Protein AF-0000000084650303 (afdb_homodimer)

Secondary structure (DSSP, 8-state):
---------------------------S----GGGTSEEETTEEE--SEEEE-S--SS-EEEE-TTS-EEEE-TTSSEEEEEEEEEEETTEEEEHHHHHHHHHHHHHHHTS-GGGSEEE---SS--EEEEEEE-TT-HHHHHHHTTHHHHHHTTEEEEEEE--TT-TTSHHHHHHHHHHHSS-HHHHHHHHHTT----PPPPHHHHHHHHHHHHHHHHHT--SSSEEE-TTS-EEES---HHHHHHHHHHHH-/---------------------------S-PPPGGGTSEEETTEEE--SEEEE-S--SS-EEEE-TTS-EEEE-TTSSEEEEEEEEEEETTEEEEHHHHHHHHHHHHHHHTS-GGGSEEE---SS--EEEEEEE-TT-HHHHHHHTTHHHHHHTTEEEEEEE--TT-TTSHHHHHHHHHHHSS-HHHHHHHHHTT----PPPPHHHHHHHHHHHHHHHHHT--SSSEEE-TTS-EEES---HHHHHHHHHHHH-

Sequence (506 aa):
MKRQLNGLIPTAAAMVMMASTMSLAASGDDVPEALDDFTINGQAITPESVHRVDLEGPIYEVRLRNGDTFYSDAQGRHMVVGYLYDNAPEGLINVTEQRNRQERLDQLQDVSEESLVTYPAQGDDLGEIAVFTDTTCPYCQMLHQQIDQLTAAGITVHYVPFPRAGSQSPAARQLAQVICSESPENAMTSAFKGQSLSVSPSQSCQDVVEGGFQLGQRFGVTGTPTIVLPNGEMGEGFVPAEQIVQAIKGAGSMKRQLNGLIPTAAAMVMMASTMSLAASGDDVPEALDDFTINGQAITPESVHRVDLEGPIYEVRLRNGDTFYSDAQGRHMVVGYLYDNAPEGLINVTEQRNRQERLDQLQDVSEESLVTYPAQGDDLGEIAVFTDTTCPYCQMLHQQIDQLTAAGITVHYVPFPRAGSQSPAARQLAQVICSESPENAMTSAFKGQSLSVSPSQSCQDVVEGGFQLGQRFGVTGTPTIVLPNGEMGEGFVPAEQIVQAIKGAGS

InterPro domains:
  IPR009094 Disulphide bond isomerase DsbC/G, N-terminal domain superfamily [G3DSA:3.10.450.70] (26-94)
  IPR012336 Thioredoxin-like fold [PF13098] (115-249)
  IPR018950 Disulphide bond isomerase, DsbC/G, N-terminal [PF10411] (44-97)
  IPR033954 Disulphide bond isomerase, DsbC/G [cd03020] (45-248)
  IPR036249 Thioredoxin-like superfamily [SSF52833] (115-249)
  IPR051470 Thiol:disulfide interchange protein [PTHR35272] (1-249)

pLDDT: mean 89.22, std 18.59, range [23.0, 98.94]

Radius of gyration: 34.39 Å; Cα contacts (8 Å, |Δi|>4): 937; chains: 2; bounding box: 130×80×63 Å

Structure (mmCIF, N/CA/C/O backbone):
data_AF-0000000084650303-model_v1
#
loop_
_entity.id
_entity.type
_entity.pdbx_description
1 polymer 'Thiol:disulfide interchange protein'
#
loop_
_atom_site.group_PDB
_atom_site.id
_atom_site.type_symbol
_atom_site.label_atom_id
_atom_site.label_alt_id
_atom_site.label_comp_id
_atom_site.label_asym_id
_atom_site.label_entity_id
_atom_site.label_seq_id
_atom_site.pdbx_PDB_ins_code
_atom_site.Cartn_x
_atom_site.Cartn_y
_atom_site.Cartn_z
_atom_site.occupancy
_atom_site.B_iso_or_equiv
_atom_site.auth_seq_id
_atom_site.auth_comp_id
_atom_site.auth_asym_id
_atom_site.auth_atom_id
_atom_site.pdbx_PDB_model_num
ATOM 1 N N . MET A 1 1 ? 100.812 31.094 -7.516 1 24.27 1 MET A N 1
ATOM 2 C CA . MET A 1 1 ? 100.125 30.531 -6.375 1 24.27 1 MET A CA 1
ATOM 3 C C . MET A 1 1 ? 98.625 30.625 -6.574 1 24.27 1 MET A C 1
ATOM 5 O O . MET A 1 1 ? 98 31.594 -6.137 1 24.27 1 MET A O 1
ATOM 9 N N . LYS A 1 2 ? 98.25 30.328 -7.957 1 27.39 2 LYS A N 1
ATOM 10 C CA . LYS A 1 2 ? 96.875 30.5 -8.516 1 27.39 2 LYS A CA 1
ATOM 11 C C . LYS A 1 2 ? 95.875 29.672 -7.742 1 27.39 2 LYS A C 1
ATOM 13 O O . LYS A 1 2 ? 96 28.438 -7.688 1 27.39 2 LYS A O 1
ATOM 18 N N . ARG A 1 3 ? 95.25 30.266 -6.672 1 26.53 3 ARG A N 1
ATOM 19 C CA . ARG A 1 3 ? 94.25 29.797 -5.715 1 26.53 3 ARG A CA 1
ATOM 20 C C . ARG A 1 3 ? 92.938 29.359 -6.426 1 26.53 3 ARG A C 1
ATOM 22 O O . ARG A 1 3 ? 92.312 30.156 -7.129 1 26.53 3 ARG A O 1
ATOM 29 N N . GLN A 1 4 ? 92.938 28.156 -6.93 1 27.39 4 GLN A N 1
ATOM 30 C CA . GLN A 1 4 ? 91.812 27.484 -7.57 1 27.39 4 GLN A CA 1
ATOM 31 C C . GLN A 1 4 ? 90.625 27.375 -6.621 1 27.39 4 GLN A C 1
ATOM 33 O O . GLN A 1 4 ? 90.688 26.766 -5.551 1 27.39 4 GLN A O 1
ATOM 38 N N . LEU A 1 5 ? 89.875 28.469 -6.438 1 30.39 5 LEU A N 1
ATOM 39 C CA . LEU A 1 5 ? 88.688 28.562 -5.645 1 30.39 5 LEU A CA 1
ATOM 40 C C . LEU A 1 5 ? 87.625 27.562 -6.133 1 30.39 5 LEU A C 1
ATOM 42 O O . LEU A 1 5 ? 87.25 27.578 -7.309 1 30.39 5 LEU A O 1
ATOM 46 N N . ASN A 1 6 ? 87.625 26.312 -5.652 1 30.08 6 ASN A N 1
ATOM 47 C CA . ASN A 1 6 ? 86.688 25.234 -5.836 1 30.08 6 ASN A CA 1
ATOM 48 C C . ASN A 1 6 ? 85.25 25.672 -5.426 1 30.08 6 ASN A C 1
ATOM 50 O O . ASN A 1 6 ? 85.062 26.094 -4.285 1 30.08 6 ASN A O 1
ATOM 54 N N . GLY A 1 7 ? 84.5 26.406 -6.273 1 29.62 7 GLY A N 1
ATOM 55 C CA . GLY A 1 7 ? 83.188 26.906 -6.133 1 29.62 7 GLY A CA 1
ATOM 56 C C . GLY A 1 7 ? 82.125 25.828 -5.812 1 29.62 7 GLY A C 1
ATOM 57 O O . GLY A 1 7 ? 82 24.875 -6.578 1 29.62 7 GLY A O 1
ATOM 58 N N . LEU A 1 8 ? 82.062 25.359 -4.574 1 33.75 8 LEU A N 1
ATOM 59 C CA . LEU A 1 8 ? 81.062 24.438 -4.059 1 33.75 8 LEU A CA 1
ATOM 60 C C . LEU A 1 8 ? 79.625 24.953 -4.332 1 33.75 8 LEU A C 1
ATOM 62 O O . LEU A 1 8 ? 79.25 26.031 -3.885 1 33.75 8 LEU A O 1
ATOM 66 N N . ILE A 1 9 ? 79.125 24.766 -5.555 1 37.91 9 ILE A N 1
ATOM 67 C CA . ILE A 1 9 ? 77.75 25.125 -5.883 1 37.91 9 ILE A CA 1
ATOM 68 C C . ILE A 1 9 ? 76.812 24.328 -5.004 1 37.91 9 ILE A C 1
ATOM 70 O O . ILE A 1 9 ? 76.875 23.109 -4.934 1 37.91 9 ILE A O 1
ATOM 74 N N . PRO A 1 10 ? 76.25 24.906 -3.957 1 40.41 10 PRO A N 1
ATOM 75 C CA . PRO A 1 10 ? 75.25 24.234 -3.094 1 40.41 10 PRO A CA 1
ATOM 76 C C . PRO A 1 10 ? 74.062 23.719 -3.863 1 40.41 10 PRO A C 1
ATOM 78 O O . PRO A 1 10 ? 73.625 24.344 -4.836 1 40.41 10 PRO A O 1
ATOM 81 N N . THR A 1 11 ? 74 22.406 -4.156 1 37.84 11 THR A N 1
ATOM 82 C CA . THR A 1 11 ? 72.812 21.75 -4.73 1 37.84 11 THR A CA 1
ATOM 83 C C . THR A 1 11 ? 71.562 22.062 -3.926 1 37.84 11 THR A C 1
ATOM 85 O O . THR A 1 11 ? 71.5 21.797 -2.725 1 37.84 11 THR A O 1
ATOM 88 N N . ALA A 1 12 ? 70.812 23.141 -4.27 1 38.47 12 ALA A N 1
ATOM 89 C CA . ALA A 1 12 ? 69.5 23.484 -3.729 1 38.47 12 ALA A CA 1
ATOM 90 C C . ALA A 1 12 ? 68.562 22.297 -3.816 1 38.47 12 ALA A C 1
ATOM 92 O O . ALA A 1 12 ? 68.312 21.734 -4.895 1 38.47 12 ALA A O 1
ATOM 93 N N . ALA A 1 13 ? 68.5 21.5 -2.738 1 38.88 13 ALA A N 1
ATOM 94 C CA . ALA A 1 13 ? 67.5 20.453 -2.588 1 38.88 13 ALA A CA 1
ATOM 95 C C . ALA A 1 13 ? 66.125 21 -2.811 1 38.88 13 ALA A C 1
ATOM 97 O O . ALA A 1 13 ? 65.688 21.906 -2.104 1 38.88 13 ALA A O 1
ATOM 98 N N . ALA A 1 14 ? 65.625 21.031 -4.059 1 42.41 14 ALA A N 1
ATOM 99 C CA . ALA A 1 14 ? 64.25 21.359 -4.363 1 42.41 14 ALA A CA 1
ATOM 100 C C . ALA A 1 14 ? 63.281 20.5 -3.555 1 42.41 14 ALA A C 1
ATOM 102 O O . ALA A 1 14 ? 63.312 19.266 -3.654 1 42.41 14 ALA A O 1
ATOM 103 N N . MET A 1 15 ? 62.906 20.969 -2.354 1 42.38 15 MET A N 1
ATOM 104 C CA . MET A 1 15 ? 61.844 20.344 -1.586 1 42.38 15 MET A CA 1
ATOM 105 C C . MET A 1 15 ? 60.562 20.266 -2.41 1 42.38 15 MET A C 1
ATOM 107 O O . MET A 1 15 ? 60 21.297 -2.801 1 42.38 15 MET A O 1
ATOM 111 N N . VAL A 1 16 ? 60.375 19.188 -3.125 1 48.28 16 VAL A N 1
ATOM 112 C CA . VAL A 1 16 ? 59.094 18.891 -3.754 1 48.28 16 VAL A CA 1
ATOM 113 C C . VAL A 1 16 ? 58 18.875 -2.699 1 48.28 16 VAL A C 1
ATOM 115 O O . VAL A 1 16 ? 58 18.047 -1.787 1 48.28 16 VAL A O 1
ATOM 118 N N . MET A 1 17 ? 57.406 20.047 -2.404 1 42.75 17 MET A N 1
ATOM 119 C CA . MET A 1 17 ? 56.156 20.109 -1.626 1 42.75 17 MET A CA 1
ATOM 120 C C . MET A 1 17 ? 55.094 19.219 -2.248 1 42.75 17 MET A C 1
ATOM 122 O O . MET A 1 17 ? 54.625 19.5 -3.355 1 42.75 17 MET A O 1
ATOM 126 N N . MET A 1 18 ? 55 18 -1.802 1 49.16 18 MET A N 1
ATOM 127 C CA . MET A 1 18 ? 53.844 17.188 -2.074 1 49.16 18 MET A CA 1
ATOM 128 C C . MET A 1 18 ? 52.562 17.859 -1.548 1 49.16 18 MET A C 1
ATOM 130 O O . MET A 1 18 ? 52.375 17.984 -0.336 1 49.16 18 MET A O 1
ATOM 134 N N . ALA A 1 19 ? 51.969 18.781 -2.307 1 48.31 19 ALA A N 1
ATOM 135 C CA . ALA A 1 19 ? 50.625 19.25 -2.023 1 48.31 19 ALA A CA 1
ATOM 136 C C . ALA A 1 19 ? 49.656 18.094 -1.889 1 48.31 19 ALA A C 1
ATOM 138 O O . ALA A 1 19 ? 49.344 17.422 -2.875 1 48.31 19 ALA A O 1
ATOM 139 N N . SER A 1 20 ? 49.5 17.562 -0.679 1 49.47 20 SER A N 1
ATOM 140 C CA . SER A 1 20 ? 48.375 16.688 -0.41 1 49.47 20 SER A CA 1
ATOM 141 C C . SER A 1 20 ? 47.031 17.359 -0.766 1 49.47 20 SER A C 1
ATOM 143 O O . SER A 1 20 ? 46.656 18.344 -0.145 1 49.47 20 SER A O 1
ATOM 145 N N . THR A 1 21 ? 46.562 17.281 -1.957 1 51.59 21 THR A N 1
ATOM 146 C CA . THR A 1 21 ? 45.156 17.625 -2.252 1 51.59 21 THR A CA 1
ATOM 147 C C . THR A 1 21 ? 44.219 16.938 -1.269 1 51.59 21 THR A C 1
ATOM 149 O O . THR A 1 21 ? 44.031 15.727 -1.316 1 51.59 21 THR A O 1
ATOM 152 N N . MET A 1 22 ? 44.062 17.516 -0.108 1 44.62 22 MET A N 1
ATOM 153 C CA . MET A 1 22 ? 42.875 17.125 0.674 1 44.62 22 MET A CA 1
ATOM 154 C C . MET A 1 22 ? 41.594 17.219 -0.165 1 44.62 22 MET A C 1
ATOM 156 O O . MET A 1 22 ? 41.219 18.312 -0.587 1 44.62 22 MET A O 1
ATOM 160 N N . SER A 1 23 ? 41.219 16.156 -0.805 1 48.69 23 SER A N 1
ATOM 161 C CA . SER A 1 23 ? 39.844 16.062 -1.301 1 48.69 23 SER A CA 1
ATOM 162 C C . SER A 1 23 ? 38.844 16.562 -0.257 1 48.69 23 SER A C 1
ATOM 164 O O . SER A 1 23 ? 38.688 15.945 0.801 1 48.69 23 SER A O 1
ATOM 166 N N . LEU A 1 24 ? 38.531 17.766 -0.181 1 40.91 24 LEU A N 1
ATOM 167 C CA . LEU A 1 24 ? 37.281 18.141 0.488 1 40.91 24 LEU A CA 1
ATOM 168 C C . LEU A 1 24 ? 36.156 17.156 0.153 1 40.91 24 LEU A C 1
ATOM 170 O O . LEU A 1 24 ? 35.719 17.078 -0.997 1 40.91 24 LEU A O 1
ATOM 174 N N . ALA A 1 25 ? 36.031 16.125 0.938 1 41.31 25 ALA A N 1
ATOM 175 C CA . ALA A 1 25 ? 34.719 15.547 0.951 1 41.31 25 ALA A CA 1
ATOM 176 C C . ALA A 1 25 ? 33.625 16.625 1.039 1 41.31 25 ALA A C 1
ATOM 178 O O . ALA A 1 25 ? 33.594 17.375 2.018 1 41.31 25 ALA A O 1
ATOM 179 N N . ALA A 1 26 ? 33.188 17.141 -0.016 1 38.25 26 ALA A N 1
ATOM 180 C CA . ALA A 1 26 ? 31.906 17.875 0.038 1 38.25 26 ALA A CA 1
ATOM 181 C C . ALA A 1 26 ? 30.906 17.172 0.95 1 38.25 26 ALA A C 1
ATOM 183 O O . ALA A 1 26 ? 30.391 16.109 0.604 1 38.25 26 ALA A O 1
ATOM 184 N N . SER A 1 27 ? 31.047 17.094 2.174 1 42.97 27 SER A N 1
ATOM 185 C CA . SER A 1 27 ? 30.078 16.578 3.139 1 42.97 27 SER A CA 1
ATOM 186 C C . SER A 1 27 ? 28.656 16.984 2.762 1 42.97 27 SER A C 1
ATOM 188 O O . SER A 1 27 ? 27.734 16.859 3.57 1 42.97 27 SER A O 1
ATOM 190 N N . GLY A 1 28 ? 28.516 18.188 2.041 1 45.34 28 GLY A N 1
ATOM 191 C CA . GLY A 1 28 ? 27.219 18.859 2.023 1 45.34 28 GLY A CA 1
ATOM 192 C C . GLY A 1 28 ? 26.109 18.016 1.438 1 45.34 28 GLY A C 1
ATOM 193 O O . GLY A 1 28 ? 26.375 17.109 0.65 1 45.34 28 GLY A O 1
ATOM 194 N N . ASP A 1 29 ? 24.922 17.797 2.178 1 58.34 29 ASP A N 1
ATOM 195 C CA . ASP A 1 29 ? 23.578 17.406 1.772 1 58.34 29 ASP A CA 1
ATOM 196 C C . ASP A 1 29 ? 23.25 17.938 0.379 1 58.34 29 ASP A C 1
ATOM 198 O O . ASP A 1 29 ? 22.344 18.766 0.221 1 58.34 29 ASP A O 1
ATOM 202 N N . ASP A 1 30 ? 24.172 18.094 -0.493 1 77.5 30 ASP A N 1
ATOM 203 C CA . ASP A 1 30 ? 23.891 18.672 -1.804 1 77.5 30 ASP A CA 1
ATOM 204 C C . ASP A 1 30 ? 22.875 17.828 -2.574 1 77.5 30 ASP A C 1
ATOM 206 O O . ASP A 1 30 ? 23.078 16.625 -2.754 1 77.5 30 ASP A O 1
ATOM 210 N N . VAL A 1 31 ? 21.781 18.391 -2.824 1 85.94 31 VAL A N 1
ATOM 211 C CA . VAL A 1 31 ? 20.75 17.812 -3.682 1 85.94 31 VAL A CA 1
ATOM 212 C C . VAL A 1 31 ? 21.281 17.688 -5.109 1 85.94 31 VAL A C 1
ATOM 214 O O . VAL A 1 31 ? 21.766 18.672 -5.684 1 85.94 31 VAL A O 1
ATOM 217 N N . PRO A 1 32 ? 21.328 16.484 -5.637 1 92.5 32 PRO A N 1
ATOM 218 C CA . PRO A 1 32 ? 21.719 16.344 -7.039 1 92.5 32 PRO A CA 1
ATOM 219 C C . PRO A 1 32 ? 20.875 17.188 -7.98 1 92.5 32 PRO A C 1
ATOM 221 O O . PRO A 1 32 ? 19.656 17.281 -7.816 1 92.5 32 PRO A O 1
ATOM 224 N N . GLU A 1 33 ? 21.5 17.797 -8.961 1 90.69 33 GLU A N 1
ATOM 225 C CA . GLU A 1 33 ? 20.812 18.656 -9.922 1 90.69 33 GLU A CA 1
ATOM 226 C C . GLU A 1 33 ? 19.703 17.891 -10.648 1 90.69 33 GLU A C 1
ATOM 228 O O . GLU A 1 33 ? 18.641 18.453 -10.938 1 90.69 33 GLU A O 1
ATOM 233 N N . ALA A 1 34 ? 19.969 16.641 -10.898 1 91.56 34 ALA A N 1
ATOM 234 C CA . ALA A 1 34 ? 19.016 15.828 -11.641 1 91.56 34 ALA A CA 1
ATOM 235 C C . ALA A 1 34 ? 17.703 15.688 -10.883 1 91.56 34 ALA A C 1
ATOM 237 O O . ALA A 1 34 ? 16.672 15.383 -11.469 1 91.56 34 ALA A O 1
ATOM 238 N N . LEU A 1 35 ? 17.719 15.859 -9.586 1 93.81 35 LEU A N 1
ATOM 239 C CA . LEU A 1 35 ? 16.516 15.648 -8.773 1 93.81 35 LEU A CA 1
ATOM 240 C C . LEU A 1 35 ? 15.812 16.969 -8.484 1 93.81 35 LEU A C 1
ATOM 242 O O . LEU A 1 35 ? 14.766 17 -7.848 1 93.81 35 LEU A O 1
ATOM 246 N N . ASP A 1 36 ? 16.344 18.031 -8.906 1 89.12 36 ASP A N 1
ATOM 247 C CA . ASP A 1 36 ? 15.695 19.328 -8.719 1 89.12 36 ASP A CA 1
ATOM 248 C C . ASP A 1 36 ? 14.453 19.453 -9.594 1 89.12 36 ASP A C 1
ATOM 250 O O . ASP A 1 36 ? 13.453 20.047 -9.188 1 89.12 36 ASP A O 1
ATOM 254 N N . ASP A 1 37 ? 14.586 19.031 -10.828 1 83.44 37 ASP A N 1
ATOM 255 C CA . ASP A 1 37 ? 13.508 18.953 -11.812 1 83.44 37 ASP A CA 1
ATOM 256 C C . ASP A 1 37 ? 13.719 17.781 -12.773 1 83.44 37 ASP A C 1
ATOM 258 O O . ASP A 1 37 ? 14.773 17.672 -13.406 1 83.44 37 ASP A O 1
ATOM 262 N N . PHE A 1 38 ? 12.812 16.922 -12.547 1 87.56 38 PHE A N 1
ATOM 263 C CA . PHE A 1 38 ? 12.953 15.773 -13.445 1 87.56 38 PHE A CA 1
ATOM 264 C C . PHE A 1 38 ? 11.586 15.266 -13.883 1 87.56 38 PHE A C 1
ATOM 266 O O . PHE A 1 38 ? 10.562 15.898 -13.609 1 87.56 38 PHE A O 1
ATOM 273 N N . THR A 1 39 ? 11.672 14.352 -14.789 1 92.25 39 THR A N 1
ATOM 274 C CA . THR A 1 39 ? 10.43 13.852 -15.367 1 92.25 39 THR A CA 1
ATOM 275 C C . THR A 1 39 ? 10.203 12.391 -14.992 1 92.25 39 THR A C 1
ATOM 277 O O . THR A 1 39 ? 11.156 11.609 -14.93 1 92.25 39 THR A O 1
ATOM 280 N N . ILE A 1 40 ? 9.016 12.133 -14.664 1 90.94 40 ILE A N 1
ATOM 281 C CA . ILE A 1 40 ? 8.547 10.758 -14.531 1 90.94 40 ILE A CA 1
ATOM 282 C C . ILE A 1 40 ? 7.398 10.5 -15.5 1 90.94 40 ILE A C 1
ATOM 284 O O . ILE A 1 40 ? 6.395 11.211 -15.484 1 90.94 40 ILE A O 1
ATOM 288 N N . ASN A 1 41 ? 7.617 9.461 -16.281 1 88.12 41 ASN A N 1
ATOM 289 C CA . ASN A 1 41 ? 6.609 9.141 -17.281 1 88.12 41 ASN A CA 1
ATOM 290 C C . ASN A 1 41 ? 6.234 10.359 -18.109 1 88.12 41 ASN A C 1
ATOM 292 O O . ASN A 1 41 ? 5.055 10.609 -18.375 1 88.12 41 ASN A O 1
ATOM 296 N N . GLY A 1 42 ? 7.219 11.195 -18.438 1 86.31 42 GLY A N 1
ATOM 297 C CA . GLY A 1 42 ? 7.027 12.367 -19.281 1 86.31 42 GLY A CA 1
ATOM 298 C C . GLY A 1 42 ? 6.473 13.562 -18.516 1 86.31 42 GLY A C 1
ATOM 299 O O . GLY A 1 42 ? 6.289 14.633 -19.094 1 86.31 42 GLY A O 1
ATOM 300 N N . GLN A 1 43 ? 6.156 13.391 -17.344 1 90.19 43 GLN A N 1
ATOM 301 C CA . GLN A 1 43 ? 5.598 14.477 -16.562 1 90.19 43 GLN A CA 1
ATOM 302 C C . GLN A 1 43 ? 6.676 15.141 -15.695 1 90.19 43 GLN A C 1
ATOM 304 O O . GLN A 1 43 ? 7.445 14.453 -15.023 1 90.19 43 GLN A O 1
ATOM 309 N N . ALA A 1 44 ? 6.645 16.422 -15.766 1 91.5 44 ALA A N 1
ATOM 310 C CA . ALA A 1 44 ? 7.605 17.156 -14.961 1 91.5 44 ALA A CA 1
ATOM 311 C C . ALA A 1 44 ? 7.273 17.062 -13.477 1 91.5 44 ALA A C 1
ATOM 313 O O . ALA A 1 44 ? 6.113 17.219 -13.078 1 91.5 44 ALA A O 1
ATOM 314 N N . ILE A 1 45 ? 8.25 16.797 -12.727 1 90.44 45 ILE A N 1
ATOM 315 C CA . ILE A 1 45 ? 8.109 16.656 -11.281 1 90.44 45 ILE A CA 1
ATOM 316 C C . ILE A 1 45 ? 8.992 17.688 -10.578 1 90.44 45 ILE A C 1
ATOM 318 O O . ILE A 1 45 ? 10.172 17.828 -10.898 1 90.44 45 ILE A O 1
ATOM 322 N N . THR A 1 46 ? 8.391 18.438 -9.695 1 90.94 46 THR A N 1
ATOM 323 C CA . THR A 1 46 ? 9.133 19.328 -8.812 1 90.94 46 THR A CA 1
ATOM 324 C C . THR A 1 46 ? 9.016 18.875 -7.359 1 90.94 46 THR A C 1
ATOM 326 O O . THR A 1 46 ? 7.949 18.969 -6.754 1 90.94 46 THR A O 1
ATOM 329 N N . PRO A 1 47 ? 10.094 18.391 -6.828 1 94.12 47 PRO A N 1
ATOM 330 C CA . PRO A 1 47 ? 10.031 17.906 -5.441 1 94.12 47 PRO A CA 1
ATOM 331 C C . PRO A 1 47 ? 9.836 19.047 -4.438 1 94.12 47 PRO A C 1
ATOM 333 O O . PRO A 1 47 ? 10.258 20.172 -4.688 1 94.12 47 PRO A O 1
ATOM 336 N N . GLU A 1 48 ? 9.156 18.75 -3.379 1 91.06 48 GLU A N 1
ATOM 337 C CA . GLU A 1 48 ? 9.078 19.656 -2.238 1 91.06 48 GLU A CA 1
ATOM 338 C C . GLU A 1 48 ? 10.375 19.641 -1.433 1 91.06 48 GLU A C 1
ATOM 340 O O . GLU A 1 48 ? 10.836 20.688 -0.967 1 91.06 48 GLU A O 1
ATOM 345 N N . SER A 1 49 ? 10.961 18.484 -1.323 1 92.31 49 SER A N 1
ATOM 346 C CA . SER A 1 49 ? 12.242 18.344 -0.635 1 92.31 49 SER A CA 1
ATOM 347 C C . SER A 1 49 ? 13.016 17.125 -1.134 1 92.31 49 SER A C 1
ATOM 349 O O . SER A 1 49 ? 12.414 16.156 -1.58 1 92.31 49 SER A O 1
ATOM 351 N N . VAL A 1 50 ? 14.312 17.25 -1.165 1 95.38 50 VAL A N 1
ATOM 352 C CA . VAL A 1 50 ? 15.242 16.172 -1.484 1 95.38 50 VAL A CA 1
ATOM 353 C C . VAL A 1 50 ? 16.359 16.141 -0.45 1 95.38 50 VAL A C 1
ATOM 355 O O . VAL A 1 50 ? 17 17.156 -0.175 1 95.38 50 VAL A O 1
ATOM 358 N N . HIS A 1 51 ? 16.625 15.039 0.134 1 94.38 51 HIS A N 1
ATOM 359 C CA . HIS A 1 51 ? 17.766 14.914 1.029 1 94.38 51 HIS A CA 1
ATOM 360 C C . HIS A 1 51 ? 18.344 13.508 0.995 1 94.38 51 HIS A C 1
ATOM 362 O O . HIS A 1 51 ? 17.625 12.547 0.718 1 94.38 51 HIS A O 1
ATOM 368 N N . ARG A 1 52 ? 19.562 13.422 1.31 1 95.5 52 ARG A N 1
ATOM 369 C CA . ARG A 1 52 ? 20.25 12.133 1.358 1 95.5 52 ARG A CA 1
ATOM 370 C C . ARG A 1 52 ? 19.797 11.312 2.564 1 95.5 52 ARG A C 1
ATOM 372 O O . ARG A 1 52 ? 19.594 11.859 3.65 1 95.5 52 ARG A O 1
ATOM 379 N N . VAL A 1 53 ? 19.578 10 2.367 1 96.56 53 VAL A N 1
ATOM 380 C CA . VAL A 1 53 ? 19.141 9.148 3.473 1 96.56 53 VAL A CA 1
ATOM 381 C C . VAL A 1 53 ? 20.234 8.125 3.787 1 96.56 53 VAL A C 1
ATOM 383 O O . VAL A 1 53 ? 21.188 7.977 3.025 1 96.56 53 VAL A O 1
ATOM 386 N N . ASP A 1 54 ? 20 7.52 4.984 1 93.69 54 ASP A N 1
ATOM 387 C CA . ASP A 1 54 ? 20.938 6.48 5.406 1 93.69 54 ASP A CA 1
ATOM 388 C C . ASP A 1 54 ? 20.609 5.145 4.738 1 93.69 54 ASP A C 1
ATOM 390 O O . ASP A 1 54 ? 20.125 4.223 5.391 1 93.69 54 ASP A O 1
ATOM 394 N N . LEU A 1 55 ? 20.797 5.023 3.525 1 95.56 55 LEU A N 1
ATOM 395 C CA . LEU A 1 55 ? 20.719 3.83 2.688 1 95.56 55 LEU A CA 1
ATOM 396 C C . LEU A 1 55 ? 21.828 3.822 1.648 1 95.56 55 LEU A C 1
ATOM 398 O O . LEU A 1 55 ? 21.656 4.348 0.545 1 95.56 55 LEU A O 1
ATOM 402 N N . GLU A 1 56 ? 22.828 3.223 2.09 1 89.25 56 GLU A N 1
ATOM 403 C CA . GLU A 1 56 ? 24.016 3.289 1.255 1 89.25 56 GLU A CA 1
ATOM 404 C C . GLU A 1 56 ? 24.172 2.027 0.412 1 89.25 56 GLU A C 1
ATOM 406 O O . GLU A 1 56 ? 23.891 0.922 0.883 1 89.25 56 GLU A O 1
ATOM 411 N N . GLY A 1 57 ? 24.562 2.174 -0.787 1 84.38 57 GLY A N 1
ATOM 412 C CA . GLY A 1 57 ? 24.75 1.041 -1.681 1 84.38 57 GLY A CA 1
ATOM 413 C C . GLY A 1 57 ? 25.953 0.195 -1.331 1 84.38 57 GLY A C 1
ATOM 414 O O . GLY A 1 57 ? 26.766 0.573 -0.475 1 84.38 57 GLY A O 1
ATOM 415 N N . PRO A 1 58 ? 26.109 -0.855 -2.031 1 93.81 58 PRO A N 1
ATOM 416 C CA . PRO A 1 58 ? 25.172 -1.48 -2.967 1 93.81 58 PRO A CA 1
ATOM 417 C C . PRO A 1 58 ? 23.859 -1.882 -2.307 1 93.81 58 PRO A C 1
ATOM 419 O O . PRO A 1 58 ? 23.828 -2.186 -1.11 1 93.81 58 PRO A O 1
ATOM 422 N N . ILE A 1 59 ? 22.719 -1.819 -3.158 1 96.94 59 ILE A N 1
ATOM 423 C CA . ILE A 1 59 ? 21.406 -2.18 -2.656 1 96.94 59 ILE A CA 1
ATOM 424 C C . ILE A 1 59 ? 21.016 -3.562 -3.178 1 96.94 59 ILE A C 1
ATOM 426 O O . ILE A 1 59 ? 21.312 -3.904 -4.324 1 96.94 59 ILE A O 1
ATOM 430 N N . TYR A 1 60 ? 20.344 -4.297 -2.262 1 97.06 60 TYR A N 1
ATOM 431 C CA . TYR A 1 60 ? 19.953 -5.664 -2.574 1 97.06 60 TYR A CA 1
ATOM 432 C C . TYR A 1 60 ? 18.438 -5.832 -2.449 1 97.06 60 TYR A C 1
ATOM 434 O O . TYR A 1 60 ? 17.828 -5.305 -1.522 1 97.06 60 TYR A O 1
ATOM 442 N N . GLU A 1 61 ? 17.891 -6.48 -3.412 1 97.5 61 GLU A N 1
ATOM 443 C CA . GLU A 1 61 ? 16.516 -6.98 -3.268 1 97.5 61 GLU A CA 1
ATOM 444 C C . GLU A 1 61 ? 16.484 -8.258 -2.439 1 97.5 61 GLU A C 1
ATOM 446 O O . GLU A 1 61 ? 17.203 -9.219 -2.738 1 97.5 61 GLU A O 1
ATOM 451 N N . VAL A 1 62 ? 15.734 -8.242 -1.418 1 96.81 62 VAL A N 1
ATOM 452 C CA . VAL A 1 62 ? 15.531 -9.414 -0.569 1 96.81 62 VAL A CA 1
ATOM 453 C C . VAL A 1 62 ? 14.102 -9.922 -0.723 1 96.81 62 VAL A C 1
ATOM 455 O O . VAL A 1 62 ? 13.141 -9.203 -0.439 1 96.81 62 VAL A O 1
ATOM 458 N N . ARG A 1 63 ? 13.992 -11.062 -1.181 1 94.81 63 ARG A N 1
ATOM 459 C CA . ARG A 1 63 ? 12.68 -11.688 -1.329 1 94.81 63 ARG A CA 1
ATOM 460 C C . ARG A 1 63 ? 12.484 -12.797 -0.297 1 94.81 63 ARG A C 1
ATOM 462 O O . ARG A 1 63 ? 13.359 -13.648 -0.118 1 94.81 63 ARG A O 1
ATOM 469 N N . LEU A 1 64 ? 11.352 -12.766 0.32 1 93.31 64 LEU A N 1
ATOM 470 C CA . LEU A 1 64 ? 11.031 -13.773 1.326 1 93.31 64 LEU A CA 1
ATOM 471 C C . LEU A 1 64 ? 10.188 -14.891 0.727 1 93.31 64 LEU A C 1
ATOM 473 O O . LEU A 1 64 ? 9.719 -14.781 -0.406 1 93.31 64 LEU A O 1
ATOM 477 N N . ARG A 1 65 ? 10.023 -15.93 1.488 1 88.94 65 ARG A N 1
ATOM 478 C CA . ARG A 1 65 ? 9.312 -17.125 1.03 1 88.94 65 ARG A CA 1
ATOM 479 C C . ARG A 1 65 ? 7.848 -16.812 0.752 1 88.94 65 ARG A C 1
ATOM 481 O O . ARG A 1 65 ? 7.234 -17.406 -0.133 1 88.94 65 ARG A O 1
ATOM 488 N N . ASN A 1 66 ? 7.363 -15.859 1.434 1 89.5 66 ASN A N 1
ATOM 489 C CA . ASN A 1 66 ? 5.945 -15.547 1.283 1 89.5 66 ASN A CA 1
ATOM 490 C C . ASN A 1 66 ? 5.711 -14.57 0.135 1 89.5 66 ASN A C 1
ATOM 492 O O . ASN A 1 66 ? 4.594 -14.078 -0.05 1 89.5 66 ASN A O 1
ATOM 496 N N . GLY A 1 67 ? 6.812 -14.211 -0.507 1 88.5 67 GLY A N 1
ATOM 497 C CA . GLY A 1 67 ? 6.688 -13.352 -1.673 1 88.5 67 GLY A CA 1
ATOM 498 C C . GLY A 1 67 ? 6.988 -11.891 -1.374 1 88.5 67 GLY A C 1
ATOM 499 O O . GLY A 1 67 ? 7.141 -11.086 -2.291 1 88.5 67 GLY A O 1
ATOM 500 N N . ASP A 1 68 ? 7.043 -11.578 -0.094 1 92 68 ASP A N 1
ATOM 501 C CA . ASP A 1 68 ? 7.375 -10.203 0.266 1 92 68 ASP A CA 1
ATOM 502 C C . ASP A 1 68 ? 8.773 -9.828 -0.227 1 92 68 ASP A C 1
ATOM 504 O O . ASP A 1 68 ? 9.688 -10.656 -0.207 1 92 68 ASP A O 1
ATOM 508 N N . THR A 1 69 ? 8.859 -8.578 -0.683 1 95.25 69 THR A N 1
ATOM 509 C CA . THR A 1 69 ? 10.125 -8.078 -1.204 1 95.25 69 THR A CA 1
ATOM 510 C C . THR A 1 69 ? 10.477 -6.73 -0.579 1 95.25 69 THR A C 1
ATOM 512 O O . THR A 1 69 ? 9.594 -5.902 -0.342 1 95.25 69 THR A O 1
ATOM 515 N N . PHE A 1 70 ? 11.734 -6.574 -0.272 1 97.25 70 PHE A N 1
ATOM 516 C CA . PHE A 1 70 ? 12.227 -5.27 0.149 1 97.25 70 PHE A CA 1
ATOM 517 C C . PHE A 1 70 ? 13.648 -5.039 -0.355 1 97.25 70 PHE A C 1
ATOM 519 O O . PHE A 1 70 ? 14.281 -5.953 -0.891 1 97.25 70 PHE A O 1
ATOM 526 N N . TYR A 1 71 ? 14.133 -3.871 -0.232 1 97.88 71 TYR A N 1
ATOM 527 C CA . TYR A 1 71 ? 15.445 -3.455 -0.725 1 97.88 71 TYR A CA 1
ATOM 528 C C . TYR A 1 71 ? 16.328 -2.967 0.417 1 97.88 71 TYR A C 1
ATOM 530 O O . TYR A 1 71 ? 15.969 -2.025 1.128 1 97.88 71 TYR A O 1
ATOM 538 N N . SER A 1 72 ? 17.438 -3.57 0.521 1 96.94 72 SER A N 1
ATOM 539 C CA . SER A 1 72 ? 18.234 -3.389 1.725 1 96.94 72 SER A CA 1
ATOM 540 C C . SER A 1 72 ? 19.688 -3.045 1.377 1 96.94 72 SER A C 1
ATOM 542 O O . SER A 1 72 ? 20.172 -3.418 0.311 1 96.94 72 SER A O 1
ATOM 544 N N . ASP A 1 73 ? 20.297 -2.332 2.312 1 96.25 73 ASP A N 1
ATOM 545 C CA . ASP A 1 73 ? 21.75 -2.246 2.244 1 96.25 73 ASP A CA 1
ATOM 546 C C . ASP A 1 73 ? 22.406 -3.582 2.6 1 96.25 73 ASP A C 1
ATOM 548 O O . ASP A 1 73 ? 21.703 -4.547 2.926 1 96.25 73 ASP A O 1
ATOM 552 N N . ALA A 1 74 ? 23.688 -3.682 2.467 1 94.75 74 ALA A N 1
ATOM 553 C CA . ALA A 1 74 ? 24.422 -4.941 2.594 1 94.75 74 ALA A CA 1
ATOM 554 C C . ALA A 1 74 ? 24.344 -5.477 4.02 1 94.75 74 ALA A C 1
ATOM 556 O O . ALA A 1 74 ? 24.516 -6.672 4.254 1 94.75 74 ALA A O 1
ATOM 557 N N . GLN A 1 75 ? 24.031 -4.621 4.988 1 93.38 75 GLN A N 1
ATOM 558 C CA . GLN A 1 75 ? 24.062 -5.004 6.395 1 93.38 75 GLN A CA 1
ATOM 559 C C . GLN A 1 75 ? 22.672 -5.375 6.898 1 93.38 75 GLN A C 1
ATOM 561 O O . GLN A 1 75 ? 22.531 -5.859 8.023 1 93.38 75 GLN A O 1
ATOM 566 N N . GLY A 1 76 ? 21.672 -5.184 6.125 1 94.75 76 GLY A N 1
ATOM 567 C CA . GLY A 1 76 ? 20.312 -5.402 6.594 1 94.75 76 GLY A CA 1
ATOM 568 C C . GLY A 1 76 ? 19.859 -4.383 7.625 1 94.75 76 GLY A C 1
ATOM 569 O O . GLY A 1 76 ? 19 -4.672 8.453 1 94.75 76 GLY A O 1
ATOM 570 N N . ARG A 1 77 ? 20.469 -3.273 7.621 1 95.56 77 ARG A N 1
ATOM 571 C CA . ARG A 1 77 ? 20.188 -2.252 8.625 1 95.56 77 ARG A CA 1
ATOM 572 C C . ARG A 1 77 ? 19.125 -1.284 8.125 1 95.56 77 ARG A C 1
ATOM 574 O O . ARG A 1 77 ? 18.141 -1.023 8.828 1 95.56 77 ARG A O 1
ATOM 581 N N . HIS A 1 78 ? 19.344 -0.703 6.984 1 97.25 78 HIS A N 1
ATOM 582 C CA . HIS A 1 78 ? 18.375 0.176 6.355 1 97.25 78 HIS A CA 1
ATOM 583 C C . HIS A 1 78 ? 17.75 -0.48 5.125 1 97.25 78 HIS A C 1
ATOM 585 O O . HIS A 1 78 ? 18.469 -1.04 4.289 1 97.25 78 HIS A O 1
ATOM 591 N N . MET A 1 79 ? 16.438 -0.391 5.082 1 97.5 79 MET A N 1
ATOM 592 C CA . MET A 1 79 ? 15.727 -1.073 4.004 1 97.5 79 MET A CA 1
ATOM 593 C C . MET A 1 79 ? 14.492 -0.286 3.582 1 97.5 79 MET A C 1
ATOM 595 O O . MET A 1 79 ? 13.914 0.449 4.383 1 97.5 79 MET A O 1
ATOM 599 N N . VAL A 1 80 ? 14.148 -0.392 2.332 1 98.44 80 VAL A N 1
ATOM 600 C CA . VAL A 1 80 ? 12.898 0.169 1.827 1 98.44 80 VAL A CA 1
ATOM 601 C C . VAL A 1 80 ? 11.938 -0.958 1.451 1 98.44 80 VAL A C 1
ATOM 603 O O . VAL A 1 80 ? 12.289 -1.848 0.673 1 98.44 80 VAL A O 1
ATOM 606 N N . VAL A 1 81 ? 10.883 -0.969 2.135 1 97.62 81 VAL A N 1
ATOM 607 C CA . VAL A 1 81 ? 9.805 -1.879 1.764 1 97.62 81 VAL A CA 1
ATOM 608 C C . VAL A 1 81 ? 8.922 -1.229 0.697 1 97.62 81 VAL A C 1
ATOM 610 O O . VAL A 1 81 ? 8.289 -0.204 0.949 1 97.62 81 VAL A O 1
ATOM 613 N N . GLY A 1 82 ? 8.938 -1.767 -0.478 1 97.69 82 GLY A N 1
ATOM 614 C CA . GLY A 1 82 ? 8.219 -1.187 -1.604 1 97.69 82 GLY A CA 1
ATOM 615 C C . GLY A 1 82 ? 8.609 -1.799 -2.936 1 97.69 82 GLY A C 1
ATOM 616 O O . GLY A 1 82 ? 9.031 -2.955 -2.994 1 97.69 82 GLY A O 1
ATOM 617 N N . TYR A 1 83 ? 8.43 -1.009 -4.082 1 98.06 83 TYR A N 1
ATOM 618 C CA . TYR A 1 83 ? 8.68 -1.479 -5.438 1 98.06 83 TYR A CA 1
ATOM 619 C C . TYR A 1 83 ? 9.75 -0.636 -6.117 1 98.06 83 TYR A C 1
ATOM 621 O O . TYR A 1 83 ? 9.727 0.595 -6.043 1 98.06 83 TYR A O 1
ATOM 629 N N . LEU A 1 84 ? 10.625 -1.335 -6.738 1 98.56 84 LEU A N 1
ATOM 630 C CA . LEU A 1 84 ? 11.664 -0.681 -7.531 1 98.56 84 LEU A CA 1
ATOM 631 C C . LEU A 1 84 ? 11.148 -0.327 -8.922 1 98.56 84 LEU A C 1
ATOM 633 O O . LEU A 1 84 ? 10.523 -1.158 -9.586 1 98.56 84 LEU A O 1
ATOM 637 N N . TYR A 1 85 ? 11.398 0.864 -9.289 1 98 85 TYR A N 1
ATOM 638 C CA . TYR A 1 85 ? 11.023 1.343 -10.609 1 98 85 TYR A CA 1
ATOM 639 C C . TYR A 1 85 ? 12.25 1.805 -11.391 1 98 85 TYR A C 1
ATOM 641 O O . TYR A 1 85 ? 13.219 2.293 -10.805 1 98 85 TYR A O 1
ATOM 649 N N . ASP A 1 86 ? 12.219 1.628 -12.641 1 97.44 86 ASP A N 1
ATOM 650 C CA . ASP A 1 86 ? 13.125 2.213 -13.625 1 97.44 86 ASP A CA 1
ATOM 651 C C . ASP A 1 86 ? 12.445 3.34 -14.398 1 97.44 86 ASP A C 1
ATOM 653 O O . ASP A 1 86 ? 11.516 3.098 -15.164 1 97.44 86 ASP A O 1
ATOM 657 N N . ASN A 1 87 ? 12.867 4.535 -14.086 1 96.31 87 ASN A N 1
ATOM 658 C CA . ASN A 1 87 ? 12.359 5.699 -14.797 1 96.31 87 ASN A CA 1
ATOM 659 C C . ASN A 1 87 ? 13.023 5.863 -16.156 1 96.31 87 ASN A C 1
ATOM 661 O O . ASN A 1 87 ? 13.844 6.766 -16.344 1 96.31 87 ASN A O 1
ATOM 665 N N . ALA A 1 88 ? 12.602 5.105 -17.125 1 93 88 ALA A N 1
ATOM 666 C CA . ALA A 1 88 ? 13.211 5.039 -18.453 1 93 88 ALA A CA 1
ATOM 667 C C . ALA A 1 88 ? 12.531 6.008 -19.422 1 93 88 ALA A C 1
ATOM 669 O O . ALA A 1 88 ? 11.438 6.508 -19.141 1 93 88 ALA A O 1
ATOM 670 N N . PRO A 1 89 ? 13.203 6.398 -20.484 1 89.38 89 PRO A N 1
ATOM 671 C CA . PRO A 1 89 ? 12.602 7.301 -21.469 1 89.38 89 PRO A CA 1
ATOM 672 C C . PRO A 1 89 ? 11.266 6.789 -22 1 89.38 89 PRO A C 1
ATOM 674 O O . PRO A 1 89 ? 10.383 7.586 -22.344 1 89.38 89 PRO A O 1
ATOM 677 N N . GLU A 1 90 ? 11.109 5.508 -22.078 1 90.12 90 GLU A N 1
ATOM 678 C CA . GLU A 1 90 ? 9.891 4.918 -22.641 1 90.12 90 GLU A CA 1
ATOM 679 C C . GLU A 1 90 ? 8.773 4.898 -21.594 1 90.12 90 GLU A C 1
ATOM 681 O O . GLU A 1 90 ? 7.617 4.625 -21.938 1 90.12 90 GLU A O 1
ATOM 686 N N . GLY A 1 91 ? 9.164 5.141 -20.344 1 93.44 91 GLY A N 1
ATOM 687 C CA . GLY A 1 91 ? 8.164 5.176 -19.281 1 93.44 91 GLY A CA 1
ATOM 688 C C . GLY A 1 91 ? 8.68 4.645 -17.953 1 93.44 91 GLY A C 1
ATOM 689 O O . GLY A 1 91 ? 9.836 4.242 -17.859 1 93.44 91 GLY A O 1
ATOM 690 N N . LEU A 1 92 ? 7.809 4.699 -17 1 95.44 92 LEU A N 1
ATOM 691 C CA . LEU A 1 92 ? 8.117 4.188 -15.664 1 95.44 92 LEU A CA 1
ATOM 692 C C . LEU A 1 92 ? 7.836 2.691 -15.57 1 95.44 92 LEU A C 1
ATOM 694 O O . LEU A 1 92 ? 6.688 2.262 -15.711 1 95.44 92 LEU A O 1
ATOM 698 N N . ILE A 1 93 ? 8.891 1.922 -15.352 1 96.31 93 ILE A N 1
ATOM 699 C CA . ILE A 1 93 ? 8.789 0.466 -15.352 1 96.31 93 ILE A CA 1
ATOM 700 C C . ILE A 1 93 ? 8.875 -0.056 -13.914 1 96.31 93 ILE A C 1
ATOM 702 O O . ILE A 1 93 ? 9.82 0.253 -13.188 1 96.31 93 ILE A O 1
ATOM 706 N N . ASN A 1 94 ? 7.879 -0.805 -13.523 1 97.38 94 ASN A N 1
ATOM 707 C CA . ASN A 1 94 ? 7.934 -1.497 -12.242 1 97.38 94 ASN A CA 1
ATOM 708 C C . ASN A 1 94 ? 8.812 -2.742 -12.312 1 97.38 94 ASN A C 1
ATOM 710 O O . ASN A 1 94 ? 8.336 -3.83 -12.633 1 97.38 94 ASN A O 1
ATOM 714 N N . VAL A 1 95 ? 9.992 -2.617 -11.977 1 97.38 95 VAL A N 1
ATOM 715 C CA . VAL A 1 95 ? 11.008 -3.65 -12.125 1 97.38 95 VAL A CA 1
ATOM 716 C C . VAL A 1 95 ? 10.703 -4.816 -11.188 1 97.38 95 VAL A C 1
ATOM 718 O O . VAL A 1 95 ? 10.859 -5.98 -11.555 1 97.38 95 VAL A O 1
ATOM 721 N N . THR A 1 96 ? 10.234 -4.48 -9.977 1 97.25 96 THR A N 1
ATOM 722 C CA . THR A 1 96 ? 9.875 -5.512 -9.016 1 97.25 96 THR A CA 1
ATOM 723 C C . THR A 1 96 ? 8.766 -6.398 -9.562 1 97.25 96 THR A C 1
ATOM 725 O O . THR A 1 96 ? 8.875 -7.629 -9.547 1 97.25 96 THR A O 1
ATOM 728 N N . GLU A 1 97 ? 7.758 -5.734 -10.094 1 96.31 97 GLU A N 1
ATOM 729 C CA . GLU A 1 97 ? 6.633 -6.516 -10.594 1 96.31 97 GLU A CA 1
ATOM 730 C C . GLU A 1 97 ? 7.027 -7.32 -11.828 1 96.31 97 GLU A C 1
ATOM 732 O O . GLU A 1 97 ? 6.547 -8.438 -12.031 1 96.31 97 GLU A O 1
ATOM 737 N N . GLN A 1 98 ? 7.844 -6.785 -12.68 1 95.44 98 GLN A N 1
ATOM 738 C CA . GLN A 1 98 ? 8.336 -7.531 -13.836 1 95.44 98 GLN A CA 1
ATOM 739 C C . GLN A 1 98 ? 9.047 -8.812 -13.398 1 95.44 98 GLN A C 1
ATOM 741 O O . GLN A 1 98 ? 8.812 -9.875 -13.977 1 95.44 98 GLN A O 1
ATOM 746 N N . ARG A 1 99 ? 9.812 -8.68 -12.422 1 94.62 99 ARG A N 1
ATOM 747 C CA . ARG A 1 99 ? 10.516 -9.852 -11.914 1 94.62 99 ARG A CA 1
ATOM 748 C C . ARG A 1 99 ? 9.547 -10.844 -11.281 1 94.62 99 ARG A C 1
ATOM 750 O O . ARG A 1 99 ? 9.664 -12.055 -11.492 1 94.62 99 ARG A O 1
ATOM 757 N N . ASN A 1 100 ? 8.609 -10.281 -10.531 1 95.56 100 ASN A N 1
ATOM 758 C CA . ASN A 1 100 ? 7.605 -11.141 -9.914 1 95.56 100 ASN A CA 1
ATOM 759 C C . ASN A 1 100 ? 6.832 -11.938 -10.969 1 95.56 100 ASN A C 1
ATOM 761 O O . ASN A 1 100 ? 6.59 -13.133 -10.797 1 95.56 100 ASN A O 1
ATOM 765 N N . ARG A 1 101 ? 6.484 -11.289 -12.047 1 96.31 101 ARG A N 1
ATOM 766 C CA . ARG A 1 101 ? 5.734 -11.945 -13.117 1 96.31 101 ARG A CA 1
ATOM 767 C C . ARG A 1 101 ? 6.531 -13.094 -13.727 1 96.31 101 ARG A C 1
ATOM 769 O O . ARG A 1 101 ? 6.012 -14.195 -13.891 1 96.31 101 ARG A O 1
ATOM 776 N N . GLN A 1 102 ? 7.746 -12.805 -14.008 1 95.25 102 GLN A N 1
ATOM 777 C CA . GLN A 1 102 ? 8.594 -13.828 -14.609 1 95.25 102 GLN A CA 1
ATOM 778 C C . GLN A 1 102 ? 8.781 -15.008 -13.664 1 95.25 102 GLN A C 1
ATOM 780 O O . GLN A 1 102 ? 8.727 -16.172 -14.094 1 95.25 102 GLN A O 1
ATOM 785 N N . GLU A 1 103 ? 8.961 -14.711 -12.438 1 93.94 103 GLU A N 1
ATOM 786 C CA . GLU A 1 103 ? 9.141 -15.773 -11.445 1 93.94 103 GLU A CA 1
ATOM 787 C C . GLU A 1 103 ? 7.883 -16.625 -11.32 1 93.94 103 GLU A C 1
ATOM 789 O O . GLU A 1 103 ? 7.973 -17.859 -11.203 1 93.94 103 GLU A O 1
ATOM 794 N N . ARG A 1 104 ? 6.766 -16 -11.312 1 96.5 104 ARG A N 1
ATOM 795 C CA . ARG A 1 104 ? 5.512 -16.75 -11.266 1 96.5 104 ARG A CA 1
ATOM 796 C C . ARG A 1 104 ? 5.387 -17.688 -12.461 1 96.5 104 ARG A C 1
ATOM 798 O O . ARG A 1 104 ? 5.055 -18.859 -12.305 1 96.5 104 ARG A O 1
ATOM 805 N N . LEU A 1 105 ? 5.699 -17.172 -13.641 1 97.62 105 LEU A N 1
ATOM 806 C CA . LEU A 1 105 ? 5.582 -17.984 -14.852 1 97.62 105 LEU A CA 1
ATOM 807 C C . LEU A 1 105 ? 6.562 -19.141 -14.82 1 97.62 105 LEU A C 1
ATOM 809 O O . LEU A 1 105 ? 6.203 -20.266 -15.172 1 97.62 105 LEU A O 1
ATOM 813 N N . ASP A 1 106 ? 7.77 -18.891 -14.383 1 96.12 106 ASP A N 1
ATOM 814 C CA . ASP A 1 106 ? 8.773 -19.953 -14.297 1 96.12 106 ASP A CA 1
ATOM 815 C C . ASP A 1 106 ? 8.328 -21.047 -13.328 1 96.12 106 ASP A C 1
ATOM 817 O O . ASP A 1 106 ? 8.438 -22.234 -13.641 1 96.12 106 ASP A O 1
ATOM 821 N N . GLN A 1 107 ? 7.812 -20.641 -12.234 1 95.94 107 GLN A N 1
ATOM 822 C CA . GLN A 1 107 ? 7.402 -21.625 -11.219 1 95.94 107 GLN A CA 1
ATOM 823 C C . GLN A 1 107 ? 6.18 -22.406 -11.68 1 95.94 107 GLN A C 1
ATOM 825 O O . GLN A 1 107 ? 6.078 -23.609 -11.43 1 95.94 107 GLN A O 1
ATOM 830 N N . LEU A 1 108 ? 5.301 -21.75 -12.32 1 97.88 108 LEU A N 1
ATOM 831 C CA . LEU A 1 108 ? 4.113 -22.422 -12.828 1 97.88 108 LEU A CA 1
ATOM 832 C C . LEU A 1 108 ? 4.492 -23.453 -13.891 1 97.88 108 LEU A C 1
ATOM 834 O O . LEU A 1 108 ? 3.873 -24.516 -13.984 1 97.88 108 LEU A O 1
ATOM 838 N N . GLN A 1 109 ? 5.492 -23.125 -14.672 1 96.44 109 GLN A N 1
ATOM 839 C CA . GLN A 1 109 ? 5.965 -24.047 -15.703 1 96.44 109 GLN A CA 1
ATOM 840 C C . GLN A 1 109 ? 6.539 -25.312 -15.078 1 96.44 109 GLN A C 1
ATOM 842 O O . GLN A 1 109 ? 6.516 -26.391 -15.695 1 96.44 109 GLN A O 1
ATOM 847 N N . ASP A 1 110 ? 6.977 -25.203 -13.836 1 95.81 110 ASP A N 1
ATOM 848 C CA . ASP A 1 110 ? 7.605 -26.328 -13.148 1 95.81 110 ASP A CA 1
ATOM 849 C C . ASP A 1 110 ? 6.566 -27.203 -12.461 1 95.81 110 ASP A C 1
ATOM 851 O O . ASP A 1 110 ? 6.887 -28.297 -11.977 1 95.81 110 ASP A O 1
ATOM 855 N N . VAL A 1 111 ? 5.348 -26.766 -12.438 1 97.19 111 VAL A N 1
ATOM 856 C CA . VAL A 1 111 ? 4.293 -27.531 -11.789 1 97.19 111 VAL A CA 1
ATOM 857 C C . VAL A 1 111 ? 3.848 -28.672 -12.711 1 97.19 111 VAL A C 1
ATOM 859 O O . VAL A 1 111 ? 3.555 -28.453 -13.883 1 97.19 111 VAL A O 1
ATOM 862 N N . SER A 1 112 ? 3.797 -29.844 -12.148 1 96.62 112 SER A N 1
ATOM 863 C CA . SER A 1 112 ? 3.334 -30.984 -12.93 1 96.62 112 SER A CA 1
ATOM 864 C C . SER A 1 112 ? 1.861 -30.844 -13.297 1 96.62 112 SER A C 1
ATOM 866 O O . SER A 1 112 ? 1.054 -30.375 -12.492 1 96.62 112 SER A O 1
ATOM 868 N N . GLU A 1 113 ? 1.571 -31.328 -14.477 1 95.69 113 GLU A N 1
ATOM 869 C CA . GLU A 1 113 ? 0.193 -31.266 -14.953 1 95.69 113 GLU A CA 1
ATOM 870 C C . GLU A 1 113 ? -0.744 -32.062 -14.031 1 95.69 113 GLU A C 1
ATOM 872 O O . GLU A 1 113 ? -1.901 -31.672 -13.844 1 95.69 113 GLU A O 1
ATOM 877 N N . GLU A 1 114 ? -0.202 -33.094 -13.438 1 95.5 114 GLU A N 1
ATOM 878 C CA . GLU A 1 114 ? -1.009 -33.969 -12.578 1 95.5 114 GLU A CA 1
ATOM 879 C C . GLU A 1 114 ? -1.359 -33.25 -11.273 1 95.5 114 GLU A C 1
ATOM 881 O O . GLU A 1 114 ? -2.242 -33.719 -10.539 1 95.5 114 GLU A O 1
ATOM 886 N N . SER A 1 115 ? -0.635 -32.156 -11.055 1 97.88 115 SER A N 1
ATOM 887 C CA . SER A 1 115 ? -0.874 -31.438 -9.812 1 97.88 115 SER A CA 1
ATOM 888 C C . SER A 1 115 ? -1.926 -30.359 -10.008 1 97.88 115 SER A C 1
ATOM 890 O O . SER A 1 115 ? -2.26 -29.641 -9.062 1 97.88 115 SER A O 1
ATOM 892 N N . LEU A 1 116 ? -2.422 -30.25 -11.18 1 98.5 116 LEU A N 1
ATOM 893 C CA . LEU A 1 116 ? -3.42 -29.25 -11.547 1 98.5 116 LEU A CA 1
ATOM 894 C C . LEU A 1 116 ? -4.711 -29.922 -12.008 1 98.5 116 LEU A C 1
ATOM 896 O O . LEU A 1 116 ? -4.703 -31.078 -12.422 1 98.5 116 LEU A O 1
ATOM 900 N N . VAL A 1 117 ? -5.777 -29.266 -11.82 1 98.75 117 VAL A N 1
ATOM 901 C CA . VAL A 1 117 ? -7.004 -29.625 -12.523 1 98.75 117 VAL A CA 1
ATOM 902 C C . VAL A 1 117 ? -7.219 -28.688 -13.711 1 98.75 117 VAL A C 1
ATOM 904 O O . VAL A 1 117 ? -7.457 -27.484 -13.531 1 98.75 117 VAL A O 1
ATOM 907 N N . THR A 1 118 ? -7.16 -29.266 -14.875 1 98.62 118 THR A N 1
ATOM 908 C CA . THR A 1 118 ? -7.086 -28.422 -16.078 1 98.62 118 THR A CA 1
ATOM 909 C C . THR A 1 118 ? -8.352 -28.562 -16.906 1 98.62 118 THR A C 1
ATOM 911 O O . THR A 1 118 ? -8.805 -29.672 -17.188 1 98.62 118 THR A O 1
ATOM 914 N N . TYR A 1 119 ? -8.938 -27.453 -17.203 1 98.56 119 TYR A N 1
ATOM 915 C CA . TYR A 1 119 ? -10.008 -27.359 -18.203 1 98.56 119 TYR A CA 1
ATOM 916 C C . TYR A 1 119 ? -9.484 -26.766 -19.5 1 98.56 119 TYR A C 1
ATOM 918 O O . TYR A 1 119 ? -9.203 -25.562 -19.578 1 98.56 119 TYR A O 1
ATOM 926 N N . PRO A 1 120 ? -9.43 -27.516 -20.484 1 97.88 120 PRO A N 1
ATOM 927 C CA . PRO A 1 120 ? -8.773 -27.078 -21.719 1 97.88 120 PRO A CA 1
ATOM 928 C C . PRO A 1 120 ? -9.641 -26.109 -22.531 1 97.88 120 PRO A C 1
ATOM 930 O O . PRO A 1 120 ? -10.867 -26.219 -22.516 1 97.88 120 PRO A O 1
ATOM 933 N N . ALA A 1 121 ? -8.922 -25.219 -23.203 1 98.12 121 ALA A N 1
ATOM 934 C CA . ALA A 1 121 ? -9.57 -24.312 -24.156 1 98.12 121 ALA A CA 1
ATOM 935 C C . ALA A 1 121 ? -10.281 -25.094 -25.25 1 98.12 121 ALA A C 1
ATOM 937 O O . ALA A 1 121 ? -9.883 -26.219 -25.578 1 98.12 121 ALA A O 1
ATOM 938 N N . GLN A 1 122 ? -11.336 -24.406 -25.672 1 96.19 122 GLN A N 1
ATOM 939 C CA . GLN A 1 122 ? -12.023 -24.891 -26.859 1 96.19 122 GLN A CA 1
ATOM 940 C C . GLN A 1 122 ? -11.781 -23.984 -28.047 1 96.19 122 GLN A C 1
ATOM 942 O O . GLN A 1 122 ? -11.711 -22.75 -27.906 1 96.19 122 GLN A O 1
ATOM 947 N N . GLY A 1 123 ? -11.477 -24.453 -29.172 1 90.5 123 GLY A N 1
ATOM 948 C CA . GLY A 1 123 ? -11.242 -23.641 -30.359 1 90.5 123 GLY A CA 1
ATOM 949 C C . GLY A 1 123 ? -9.883 -22.984 -30.375 1 90.5 123 GLY A C 1
ATOM 950 O O . GLY A 1 123 ? -8.875 -23.594 -30.016 1 90.5 123 GLY A O 1
ATOM 951 N N . ASP A 1 124 ? -9.852 -21.656 -30.812 1 93.12 124 ASP A N 1
ATOM 952 C CA . ASP A 1 124 ? -8.594 -20.922 -30.938 1 93.12 124 ASP A CA 1
ATOM 953 C C . ASP A 1 124 ? -8.016 -20.594 -29.578 1 93.12 124 ASP A C 1
ATOM 955 O O . ASP A 1 124 ? -8.727 -20.109 -28.688 1 93.12 124 ASP A O 1
ATOM 959 N N . ASP A 1 125 ? -6.762 -20.844 -29.453 1 95.25 125 ASP A N 1
ATOM 960 C CA . ASP A 1 125 ? -6.082 -20.672 -28.172 1 95.25 125 ASP A CA 1
ATOM 961 C C . ASP A 1 125 ? -5.801 -19.188 -27.906 1 95.25 125 ASP A C 1
ATOM 963 O O . ASP A 1 125 ? -5.059 -18.547 -28.656 1 95.25 125 ASP A O 1
ATOM 967 N N . LEU A 1 126 ? -6.398 -18.672 -26.828 1 96.88 126 LEU A N 1
ATOM 968 C CA . LEU A 1 126 ? -6.156 -17.297 -26.406 1 96.88 126 LEU A CA 1
ATOM 969 C C . LEU A 1 126 ? -5.082 -17.234 -25.328 1 96.88 126 LEU A C 1
ATOM 971 O O . LEU A 1 126 ? -4.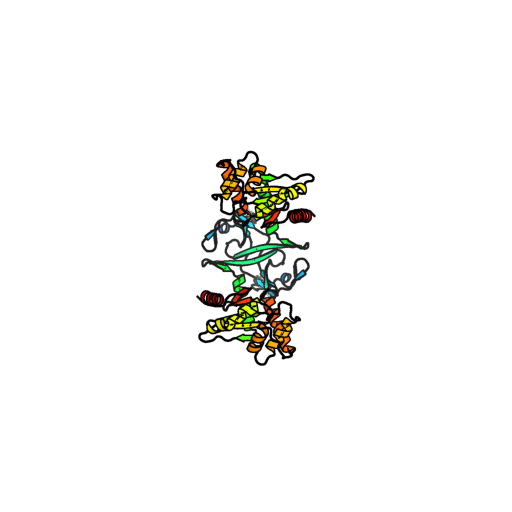352 -16.25 -25.219 1 96.88 126 LEU A O 1
ATOM 975 N N . GLY A 1 127 ? -5.008 -18.25 -24.516 1 97.19 127 GLY A N 1
ATOM 976 C CA . GLY A 1 127 ? -4.016 -18.312 -23.453 1 97.19 127 GLY A CA 1
ATOM 977 C C . GLY A 1 127 ? -4.414 -19.219 -22.312 1 97.19 127 GLY A C 1
ATOM 978 O O . GLY A 1 127 ? -5.484 -19.828 -22.344 1 97.19 127 GLY A O 1
ATOM 979 N N . GLU A 1 128 ? -3.498 -19.328 -21.375 1 98.12 128 GLU A N 1
ATOM 980 C CA . GLU A 1 128 ? -3.734 -20.156 -20.188 1 98.12 128 GLU A CA 1
ATOM 981 C C . GLU A 1 128 ? -3.654 -19.312 -18.906 1 98.12 128 GLU A C 1
ATOM 983 O O . GLU A 1 128 ? -2.809 -18.422 -18.797 1 98.12 128 GLU A O 1
ATOM 988 N N . ILE A 1 129 ? -4.551 -19.609 -18 1 98.69 129 ILE A N 1
ATOM 989 C CA . ILE A 1 129 ? -4.492 -18.938 -16.703 1 98.69 129 ILE A CA 1
ATOM 990 C C . ILE A 1 129 ? -4.363 -19.984 -15.602 1 98.69 129 ILE A C 1
ATOM 992 O O . ILE A 1 129 ? -4.805 -21.125 -15.758 1 98.69 129 ILE A O 1
ATOM 996 N N . ALA A 1 130 ? -3.691 -19.656 -14.578 1 98.88 130 ALA A N 1
ATOM 997 C CA . ALA A 1 130 ? -3.701 -20.406 -13.328 1 98.88 130 ALA A CA 1
ATOM 998 C C . ALA A 1 130 ? -4.602 -19.75 -12.289 1 98.88 130 ALA A C 1
ATOM 1000 O O . ALA A 1 130 ? -4.602 -18.531 -12.148 1 98.88 130 ALA A O 1
ATOM 1001 N N . VAL A 1 131 ? -5.395 -20.578 -11.641 1 98.94 131 VAL A N 1
ATOM 1002 C CA . VAL A 1 131 ? -6.32 -20.062 -10.641 1 98.94 131 VAL A CA 1
ATOM 1003 C C . VAL A 1 131 ? -6.121 -20.797 -9.32 1 98.94 131 VAL A C 1
ATOM 1005 O O . VAL A 1 131 ? -6.418 -22 -9.227 1 98.94 131 VAL A O 1
ATOM 1008 N N . PHE A 1 132 ? -5.59 -20.109 -8.383 1 98.94 132 PHE A N 1
ATOM 1009 C CA . PHE A 1 132 ? -5.582 -20.672 -7.031 1 98.94 132 PHE A CA 1
ATOM 1010 C C . PHE A 1 132 ? -6.988 -20.703 -6.453 1 98.94 132 PHE A C 1
ATOM 1012 O O . PHE A 1 132 ? -7.648 -19.672 -6.344 1 98.94 132 PHE A O 1
ATOM 1019 N N . THR A 1 133 ? -7.41 -21.906 -6.055 1 98.75 133 THR A N 1
ATOM 1020 C CA . THR A 1 133 ? -8.828 -22.031 -5.75 1 98.75 133 THR A CA 1
ATOM 1021 C C . THR A 1 133 ? -9.047 -22.938 -4.539 1 98.75 133 THR A C 1
ATOM 1023 O O . THR A 1 133 ? -8.18 -23.75 -4.207 1 98.75 133 THR A O 1
ATOM 1026 N N . ASP A 1 134 ? -10.055 -22.703 -3.914 1 98.62 134 ASP A N 1
ATOM 1027 C CA . ASP A 1 134 ? -10.656 -23.469 -2.826 1 98.62 134 ASP A CA 1
ATOM 1028 C C . ASP A 1 134 ? -12.109 -23.812 -3.137 1 98.62 134 ASP A C 1
ATOM 1030 O O . ASP A 1 134 ? -12.922 -22.922 -3.389 1 98.62 134 ASP A O 1
ATOM 1034 N N . THR A 1 135 ? -12.469 -25.109 -3.125 1 97.88 135 THR A N 1
ATOM 1035 C CA . THR A 1 135 ? -13.789 -25.531 -3.592 1 97.88 135 THR A CA 1
ATOM 1036 C C . THR A 1 135 ? -14.883 -25.062 -2.641 1 97.88 135 THR A C 1
ATOM 1038 O O . THR A 1 135 ? -16.062 -25.047 -3 1 97.88 135 THR A O 1
ATOM 1041 N N . THR A 1 136 ? -14.508 -24.656 -1.465 1 97.25 136 THR A N 1
ATOM 1042 C CA . THR A 1 136 ? -15.492 -24.219 -0.486 1 97.25 136 THR A CA 1
ATOM 1043 C C . THR A 1 136 ? -15.703 -22.703 -0.582 1 97.25 136 THR A C 1
ATOM 1045 O O . THR A 1 136 ? -16.562 -22.156 0.112 1 97.25 136 THR A O 1
ATOM 1048 N N . CYS A 1 137 ? -15.008 -22.047 -1.36 1 97.94 137 CYS A N 1
ATOM 1049 C CA . CYS A 1 137 ? -15.07 -20.594 -1.492 1 97.94 137 CYS A CA 1
ATOM 1050 C C . CYS A 1 137 ? -16.188 -20.188 -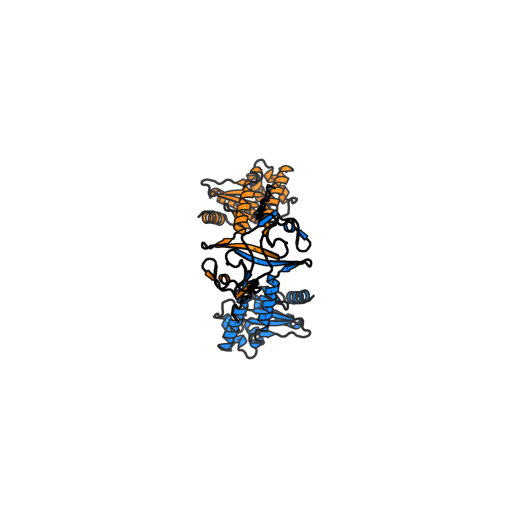2.443 1 97.94 137 CYS A C 1
ATOM 1052 O O . CYS A 1 137 ? -16.188 -20.578 -3.611 1 97.94 137 CYS A O 1
ATOM 1054 N N . PRO A 1 138 ? -17.078 -19.312 -1.972 1 97.88 138 PRO A N 1
ATOM 1055 C CA . PRO A 1 138 ? -18.203 -18.953 -2.826 1 97.88 138 PRO A CA 1
ATOM 1056 C C . PRO A 1 138 ? -17.781 -18.203 -4.086 1 97.88 138 PRO A C 1
ATOM 1058 O O . PRO A 1 138 ? -18.359 -18.391 -5.152 1 97.88 138 PRO A O 1
ATOM 1061 N N . TYR A 1 139 ? -16.812 -17.391 -4.004 1 98.31 139 TYR A N 1
ATOM 1062 C CA . TYR A 1 139 ? -16.344 -16.656 -5.176 1 98.31 139 TYR A CA 1
ATOM 1063 C C . TYR A 1 139 ? -15.641 -17.594 -6.156 1 98.31 139 TYR A C 1
ATOM 1065 O O . TYR A 1 139 ? -15.688 -17.375 -7.371 1 98.31 139 TYR A O 1
ATOM 1073 N N . CYS A 1 140 ? -14.914 -18.609 -5.688 1 98.75 140 CYS A N 1
ATOM 1074 C CA . CYS A 1 140 ? -14.344 -19.641 -6.547 1 98.75 140 CYS A CA 1
ATOM 1075 C C . CYS A 1 140 ? -15.43 -20.406 -7.281 1 98.75 140 CYS A C 1
ATOM 1077 O O . CYS A 1 140 ? -15.289 -20.719 -8.461 1 98.75 140 CYS A O 1
ATOM 1079 N N . GLN A 1 141 ? -16.469 -20.672 -6.5 1 98.38 141 GLN A N 1
ATOM 1080 C CA . GLN A 1 141 ? -17.609 -21.328 -7.121 1 98.38 141 GLN A CA 1
ATOM 1081 C C . GLN A 1 141 ? -18.203 -20.469 -8.242 1 98.38 141 GLN A C 1
ATOM 1083 O O . GLN A 1 141 ? -18.516 -20.969 -9.312 1 98.38 141 GLN A O 1
ATOM 1088 N N . MET A 1 142 ? -18.312 -19.188 -7.996 1 98.5 142 MET A N 1
ATOM 1089 C CA . MET A 1 142 ? -18.828 -18.266 -9 1 98.5 142 MET A CA 1
ATOM 1090 C C . MET A 1 142 ? -17.953 -18.266 -10.25 1 98.5 142 MET A C 1
ATOM 1092 O O . MET A 1 142 ? -18.469 -18.297 -11.367 1 98.5 142 MET A O 1
ATOM 1096 N N . LEU A 1 143 ? -16.688 -18.25 -10.094 1 98.81 143 LEU A N 1
ATOM 1097 C CA . LEU A 1 143 ? -15.781 -18.297 -11.234 1 98.81 143 LEU A CA 1
ATOM 1098 C C . LEU A 1 143 ? -15.953 -19.609 -12.008 1 98.81 143 LEU A C 1
ATOM 1100 O O . LEU A 1 143 ? -15.992 -19.594 -13.242 1 98.81 143 LEU A O 1
ATOM 1104 N N . HIS A 1 144 ? -16.047 -20.703 -11.266 1 98.69 144 HIS A N 1
ATOM 1105 C CA . HIS A 1 144 ? -16.156 -22 -11.922 1 98.69 144 HIS A CA 1
ATOM 1106 C C . HIS A 1 144 ? -17.453 -22.094 -12.734 1 98.69 144 HIS A C 1
ATOM 1108 O O . HIS A 1 144 ? -17.5 -22.812 -13.742 1 98.69 144 HIS A O 1
ATOM 1114 N N . GLN A 1 145 ? -18.469 -21.406 -12.305 1 98.44 145 GLN A N 1
ATOM 1115 C CA . GLN A 1 145 ? -19.703 -21.406 -13.062 1 98.44 145 GLN A CA 1
ATOM 1116 C C . GLN A 1 145 ? -19.484 -20.828 -14.461 1 98.44 145 GLN A C 1
ATOM 1118 O O . GLN A 1 145 ? -20.297 -21.047 -15.359 1 98.44 145 GLN A O 1
ATOM 1123 N N . GLN A 1 146 ? -18.422 -20.172 -14.633 1 98.62 146 GLN A N 1
ATOM 1124 C CA . GLN A 1 146 ? -18.141 -19.547 -15.914 1 98.62 146 GLN A CA 1
ATOM 1125 C C . GLN A 1 146 ? -17.047 -20.297 -16.672 1 98.62 146 GLN A C 1
ATOM 1127 O O . GLN A 1 146 ? -16.484 -19.797 -17.625 1 98.62 146 GLN A O 1
ATOM 1132 N N . ILE A 1 147 ? -16.75 -21.484 -16.281 1 98.62 147 ILE A N 1
ATOM 1133 C CA . ILE A 1 147 ? -15.648 -22.266 -16.844 1 98.62 147 ILE A CA 1
ATOM 1134 C C . ILE A 1 147 ? -15.898 -22.516 -18.328 1 98.62 147 ILE A C 1
ATOM 1136 O O . ILE A 1 147 ? -14.969 -22.453 -19.141 1 98.62 147 ILE A O 1
ATOM 1140 N N . ASP A 1 148 ? -17.156 -22.719 -18.672 1 97.94 148 ASP A N 1
ATOM 1141 C CA . ASP A 1 148 ? -17.484 -22.969 -20.078 1 97.94 148 ASP A CA 1
ATOM 1142 C C . ASP A 1 148 ? -17.25 -21.719 -20.922 1 97.94 148 ASP A C 1
ATOM 1144 O O . ASP A 1 148 ? -16.766 -21.812 -22.062 1 97.94 148 ASP A O 1
ATOM 1148 N N . GLN A 1 149 ? -17.625 -20.609 -20.344 1 98.19 149 GLN A N 1
ATOM 1149 C CA . GLN A 1 149 ? -17.391 -19.344 -21.047 1 98.19 149 GLN A CA 1
ATOM 1150 C C . GLN A 1 149 ? -15.906 -19.109 -21.266 1 98.19 149 GLN A C 1
ATOM 1152 O O . GLN A 1 149 ? -15.492 -18.703 -22.344 1 98.19 149 GLN A O 1
ATOM 1157 N N . LEU A 1 150 ? -15.141 -19.359 -20.312 1 98.56 150 LEU A N 1
ATOM 1158 C CA . LEU A 1 150 ? -13.695 -19.172 -20.406 1 98.56 150 LEU A CA 1
ATOM 1159 C C . LEU A 1 150 ? -13.078 -20.109 -21.438 1 98.56 150 LEU A C 1
ATOM 1161 O O . LEU A 1 150 ? -12.312 -19.656 -22.297 1 98.56 150 LEU A O 1
ATOM 1165 N N . THR A 1 151 ? -13.453 -21.359 -21.375 1 98.44 151 THR A N 1
ATOM 1166 C CA . THR A 1 151 ? -12.852 -22.312 -22.297 1 98.44 151 THR A CA 1
ATOM 1167 C C . THR A 1 151 ? -13.328 -22.078 -23.719 1 98.44 151 THR A C 1
ATOM 1169 O O . THR A 1 151 ? -12.562 -22.234 -24.672 1 98.44 151 THR A O 1
ATOM 1172 N N . ALA A 1 152 ? -14.547 -21.641 -23.875 1 98.12 152 ALA A N 1
ATOM 1173 C CA . ALA A 1 152 ? -15.07 -21.312 -25.203 1 98.12 152 ALA A CA 1
ATOM 1174 C C . ALA A 1 152 ? -14.336 -20.109 -25.812 1 98.12 152 ALA A C 1
ATOM 1176 O O . ALA A 1 152 ? -14.219 -20 -27.031 1 98.12 152 ALA A O 1
ATOM 1177 N N . ALA A 1 153 ? -13.875 -19.266 -24.984 1 97.81 153 ALA A N 1
ATOM 1178 C CA . ALA A 1 153 ? -13.156 -18.078 -25.438 1 97.81 153 ALA A CA 1
ATOM 1179 C C . ALA A 1 153 ? -11.703 -18.406 -25.781 1 97.81 153 ALA A C 1
ATOM 1181 O O . ALA A 1 153 ? -10.938 -17.531 -26.172 1 97.81 153 ALA A O 1
ATOM 1182 N N . GLY A 1 154 ? -11.352 -19.641 -25.594 1 98.06 154 GLY A N 1
ATOM 1183 C CA . GLY A 1 154 ? -10.008 -20.047 -25.953 1 98.06 154 GLY A CA 1
ATOM 1184 C C . GLY A 1 154 ? -9.039 -20.016 -24.781 1 98.06 154 GLY A C 1
ATOM 1185 O O . GLY A 1 154 ? -7.824 -19.969 -24.969 1 98.06 154 GLY A O 1
ATOM 1186 N N . ILE A 1 155 ? -9.555 -20.031 -23.547 1 98.5 155 ILE A N 1
ATOM 1187 C CA . ILE A 1 155 ? -8.711 -19.953 -22.375 1 98.5 155 ILE A CA 1
ATOM 1188 C C . ILE A 1 155 ? -8.633 -21.312 -21.688 1 98.5 155 ILE A C 1
ATOM 1190 O O . ILE A 1 155 ? -9.656 -21.922 -21.375 1 98.5 155 ILE A O 1
ATOM 1194 N N . THR A 1 156 ? -7.449 -21.875 -21.562 1 98.62 156 THR A N 1
ATOM 1195 C CA . THR A 1 156 ? -7.23 -23.031 -20.703 1 98.62 156 THR A CA 1
ATOM 1196 C C . THR A 1 156 ? -7.113 -22.609 -19.25 1 98.62 156 THR A C 1
ATOM 1198 O O . THR A 1 156 ? -6.352 -21.688 -18.922 1 98.62 156 THR A O 1
ATOM 1201 N N . VAL A 1 157 ? -7.891 -23.219 -18.391 1 98.81 157 VAL A N 1
ATOM 1202 C CA . VAL A 1 157 ? -7.883 -22.875 -16.969 1 98.81 157 VAL A CA 1
ATOM 1203 C C . VAL A 1 157 ? -7.203 -23.984 -16.172 1 98.81 157 VAL A C 1
ATOM 1205 O O . VAL A 1 157 ? -7.629 -25.141 -16.203 1 98.81 157 VAL A O 1
ATOM 1208 N N . HIS A 1 158 ? -6.129 -23.656 -15.508 1 98.81 158 HIS A N 1
ATOM 1209 C CA . HIS A 1 158 ? -5.453 -24.547 -14.562 1 98.81 158 HIS A CA 1
ATOM 1210 C C . HIS A 1 158 ? -5.797 -24.188 -13.125 1 98.81 158 HIS A C 1
ATOM 1212 O O . HIS A 1 158 ? -5.348 -23.156 -12.609 1 98.81 158 HIS A O 1
ATOM 1218 N N . TYR A 1 159 ? -6.555 -25 -12.516 1 98.88 159 TYR A N 1
ATOM 1219 C CA . TYR A 1 159 ? -6.805 -24.797 -11.094 1 98.88 159 TYR A CA 1
ATOM 1220 C C . TYR A 1 159 ? -5.652 -25.328 -10.25 1 98.88 159 TYR A C 1
ATOM 1222 O O . TYR A 1 159 ? -5.238 -26.469 -10.422 1 98.88 159 TYR A O 1
ATOM 1230 N N . VAL A 1 160 ? -5.133 -24.5 -9.438 1 98.88 160 VAL A N 1
ATOM 1231 C CA . VAL A 1 160 ? -4.152 -24.859 -8.414 1 98.88 160 VAL A CA 1
ATOM 1232 C C . VAL A 1 160 ? -4.848 -25 -7.062 1 98.88 160 VAL A C 1
ATOM 1234 O O . VAL A 1 160 ? -5.473 -24.047 -6.578 1 98.88 160 VAL A O 1
ATOM 1237 N N . PRO A 1 161 ? -4.762 -26.234 -6.523 1 98.75 161 PRO A N 1
ATOM 1238 C CA . PRO A 1 161 ? -5.438 -26.391 -5.234 1 98.75 161 PRO A CA 1
ATOM 1239 C C . PRO A 1 161 ? -4.852 -25.469 -4.156 1 98.75 161 PRO A C 1
ATOM 1241 O O . PRO A 1 161 ? -3.641 -25.5 -3.916 1 98.75 161 PRO A O 1
ATOM 1244 N N . PHE A 1 162 ? -5.699 -24.688 -3.502 1 98.75 162 PHE A N 1
ATOM 1245 C CA . PHE A 1 162 ? -5.289 -23.75 -2.461 1 98.75 162 PHE A CA 1
ATOM 1246 C C . PHE A 1 162 ? -6.328 -23.688 -1.351 1 98.75 162 PHE A C 1
ATOM 1248 O O . PHE A 1 162 ? -7.152 -22.766 -1.314 1 98.75 162 PHE A O 1
ATOM 1255 N N . PRO A 1 163 ? -6.195 -24.656 -0.408 1 98.69 163 PRO A N 1
ATOM 1256 C CA . PRO A 1 163 ? -7.113 -24.609 0.732 1 98.69 163 PRO A CA 1
ATOM 1257 C C . PRO A 1 163 ? -6.844 -23.438 1.669 1 98.69 163 PRO A C 1
ATOM 1259 O O . PRO A 1 163 ? -5.836 -23.438 2.379 1 98.69 163 PRO A O 1
ATOM 1262 N N . ARG A 1 164 ? -7.781 -22.484 1.765 1 97.44 164 ARG A N 1
ATOM 1263 C CA . ARG A 1 164 ? -7.586 -21.234 2.498 1 97.44 164 ARG A CA 1
ATOM 1264 C C . ARG A 1 164 ? -7.375 -21.5 3.986 1 97.44 164 ARG A C 1
ATOM 1266 O O . ARG A 1 164 ? -6.641 -20.781 4.656 1 97.44 164 ARG A O 1
ATOM 1273 N N . ALA A 1 165 ? -7.977 -22.641 4.473 1 96.19 165 ALA A N 1
ATOM 1274 C CA . ALA A 1 165 ? -7.934 -22.938 5.898 1 96.19 165 ALA A CA 1
ATOM 1275 C C . ALA A 1 165 ? -6.723 -23.797 6.242 1 96.19 165 ALA A C 1
ATOM 1277 O O . ALA A 1 165 ? -6.602 -24.281 7.367 1 96.19 165 ALA A O 1
ATOM 1278 N N . GLY A 1 166 ? -5.855 -23.984 5.285 1 95.75 166 GLY A N 1
ATOM 1279 C CA . GLY A 1 166 ? -4.633 -24.734 5.539 1 95.75 166 GLY A CA 1
ATOM 1280 C C . GLY A 1 166 ? -4.656 -26.141 4.965 1 95.75 166 GLY A C 1
ATOM 1281 O O . GLY A 1 166 ? -5.715 -26.625 4.566 1 95.75 166 GLY A O 1
ATOM 1282 N N . SER A 1 167 ? -3.494 -26.812 4.984 1 94 167 SER A N 1
ATOM 1283 C CA . SER A 1 167 ? -3.281 -28.078 4.289 1 94 167 SER A CA 1
ATOM 1284 C C . SER A 1 167 ? -3.902 -29.234 5.051 1 94 167 SER A C 1
ATOM 1286 O O . SER A 1 167 ? -4.043 -30.328 4.512 1 94 167 SER A O 1
ATOM 1288 N N . GLN A 1 168 ? -4.324 -28.984 6.27 1 93.5 168 GLN A N 1
ATOM 1289 C CA . GLN A 1 168 ? -4.926 -30.047 7.055 1 93.5 168 GLN A CA 1
ATOM 1290 C C . GLN A 1 168 ? -6.422 -29.812 7.25 1 93.5 168 GLN A C 1
ATOM 1292 O O . GLN A 1 168 ? -7.059 -30.484 8.07 1 93.5 168 GLN A O 1
ATOM 1297 N N . SER A 1 169 ? -6.945 -28.969 6.504 1 96.94 169 SER A N 1
ATOM 1298 C CA . SER A 1 169 ? -8.352 -28.594 6.613 1 96.94 169 SER A CA 1
ATOM 1299 C C . SER A 1 169 ? -9.242 -29.578 5.855 1 96.94 169 SER A C 1
ATOM 1301 O O . SER A 1 169 ? -8.758 -30.344 5.016 1 96.94 169 SER A O 1
ATOM 1303 N N . PRO A 1 170 ? -10.531 -29.531 6.164 1 95.94 170 PRO A N 1
ATOM 1304 C CA . PRO A 1 170 ? -11.477 -30.312 5.367 1 95.94 170 PRO A CA 1
ATOM 1305 C C . PRO A 1 170 ? -11.453 -29.938 3.885 1 95.94 170 PRO A C 1
ATOM 1307 O O . PRO A 1 170 ? -11.586 -30.812 3.021 1 95.94 170 PRO A O 1
ATOM 1310 N N . ALA A 1 171 ? -11.273 -28.734 3.6 1 97.25 171 ALA A N 1
ATOM 1311 C CA . ALA A 1 171 ? -11.172 -28.281 2.213 1 97.25 171 ALA A CA 1
ATOM 1312 C C . ALA A 1 171 ? -9.969 -28.922 1.52 1 97.25 171 ALA A C 1
ATOM 1314 O O . ALA A 1 171 ? -10.055 -29.297 0.352 1 97.25 171 ALA A O 1
ATOM 1315 N N . ALA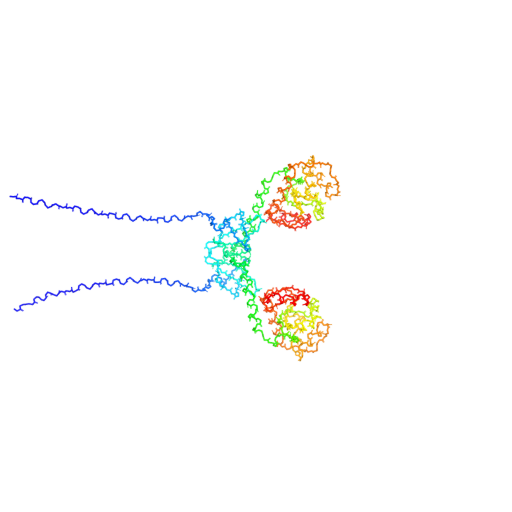 A 1 172 ? -8.867 -29 2.266 1 98.38 172 ALA A N 1
ATOM 1316 C CA . ALA A 1 172 ? -7.672 -29.641 1.718 1 98.38 172 ALA A CA 1
ATOM 1317 C C . ALA A 1 172 ? -7.941 -31.109 1.385 1 98.38 172 ALA A C 1
ATOM 1319 O O . ALA A 1 172 ? -7.516 -31.609 0.337 1 98.38 172 ALA A O 1
ATOM 1320 N N . ARG A 1 173 ? -8.633 -31.734 2.258 1 97.44 173 ARG A N 1
ATOM 1321 C CA . ARG A 1 173 ? -8.977 -33.125 2.025 1 97.44 173 ARG A CA 1
ATOM 1322 C C . ARG A 1 173 ? -9.852 -33.281 0.786 1 97.44 173 ARG A C 1
ATOM 1324 O O . ARG A 1 173 ? -9.648 -34.188 -0.018 1 97.44 173 ARG A O 1
ATOM 1331 N N . GLN A 1 174 ? -10.805 -32.406 0.643 1 98.25 174 GLN A N 1
ATOM 1332 C CA . GLN A 1 174 ? -11.68 -32.469 -0.524 1 98.25 174 GLN A CA 1
ATOM 1333 C C . GLN A 1 174 ? -10.891 -32.25 -1.812 1 98.25 174 GLN A C 1
ATOM 1335 O O . GLN A 1 174 ? -11.109 -32.938 -2.807 1 98.25 174 GLN A O 1
ATOM 1340 N N . LEU A 1 175 ? -10.062 -31.328 -1.779 1 98.62 175 LEU A N 1
ATOM 1341 C CA . LEU A 1 175 ? -9.227 -31.062 -2.947 1 98.62 175 LEU A CA 1
ATOM 1342 C C . LEU A 1 175 ? -8.344 -32.281 -3.262 1 98.62 175 LEU A C 1
ATOM 1344 O O . LEU A 1 175 ? -8.109 -32.594 -4.434 1 98.62 175 LEU A O 1
ATOM 1348 N N . ALA A 1 176 ? -7.836 -32.906 -2.201 1 98.62 176 ALA A N 1
ATOM 1349 C CA . ALA A 1 176 ? -7.066 -34.125 -2.414 1 98.62 176 ALA A CA 1
ATOM 1350 C C . ALA A 1 176 ? -7.926 -35.219 -3.043 1 98.62 176 ALA A C 1
ATOM 1352 O O . ALA A 1 176 ? -7.449 -35.969 -3.881 1 98.62 176 ALA A O 1
ATOM 1353 N N . GLN A 1 177 ? -9.18 -35.25 -2.633 1 98.44 177 GLN A N 1
ATOM 1354 C CA . GLN A 1 177 ? -10.102 -36.188 -3.266 1 98.44 177 GLN A CA 1
ATOM 1355 C C . GLN A 1 177 ? -10.258 -35.875 -4.754 1 98.44 177 GLN A C 1
ATOM 1357 O O . GLN A 1 177 ? -10.289 -36.781 -5.578 1 98.44 177 GLN A O 1
ATOM 1362 N N . VAL A 1 178 ? -10.352 -34.656 -5.094 1 98.62 178 VAL A N 1
ATOM 1363 C CA . VAL A 1 178 ? -10.469 -34.219 -6.484 1 98.62 178 VAL A CA 1
ATOM 1364 C C . VAL A 1 178 ? -9.242 -34.688 -7.27 1 98.62 178 VAL A C 1
ATOM 1366 O O . VAL A 1 178 ? -9.375 -35.344 -8.312 1 98.62 178 VAL A O 1
ATOM 1369 N N . ILE A 1 179 ? -8.078 -34.469 -6.707 1 98.31 179 ILE A N 1
ATOM 1370 C CA . ILE A 1 179 ? -6.812 -34.75 -7.367 1 98.31 179 ILE A CA 1
ATOM 1371 C C . ILE A 1 179 ? -6.684 -36.25 -7.57 1 98.31 179 ILE A C 1
ATOM 1373 O O . ILE A 1 179 ? -6.172 -36.719 -8.594 1 98.31 179 ILE A O 1
ATOM 1377 N N . CYS A 1 180 ? -7.219 -37.062 -6.645 1 97.56 180 CYS A N 1
ATOM 1378 C CA . CYS A 1 180 ? -7.07 -38.5 -6.668 1 97.56 180 CYS A CA 1
ATOM 1379 C C . CYS A 1 180 ? -8.148 -39.156 -7.527 1 97.56 180 CYS A C 1
ATOM 1381 O O . CYS A 1 180 ? -8.109 -40.375 -7.789 1 97.56 180 CYS A O 1
ATOM 1383 N N . SER A 1 181 ? -9.016 -38.438 -8.016 1 97.31 181 SER A N 1
ATOM 1384 C CA . SER A 1 181 ? -10.141 -39 -8.766 1 97.31 181 SER A CA 1
ATOM 1385 C C . SER A 1 181 ? -9.719 -39.406 -10.164 1 97.31 181 SER A C 1
ATOM 1387 O O . SER A 1 181 ? -8.688 -38.969 -10.68 1 97.31 181 SER A O 1
ATOM 1389 N N . GLU A 1 182 ? -10.562 -40.25 -10.766 1 95.38 182 GLU A N 1
ATOM 1390 C CA . GLU A 1 182 ? -10.32 -40.719 -12.133 1 95.38 182 GLU A CA 1
ATOM 1391 C C . GLU A 1 182 ? -10.469 -39.562 -13.133 1 95.38 182 GLU A C 1
ATOM 1393 O O . GLU A 1 182 ? -9.805 -39.562 -14.172 1 95.38 182 GLU A O 1
ATOM 1398 N N . SER A 1 183 ? -11.328 -38.688 -12.852 1 96.81 183 SER A N 1
ATOM 1399 C CA . SER A 1 183 ? -11.555 -37.469 -13.641 1 96.81 183 SER A CA 1
ATOM 1400 C C . SER A 1 183 ? -11.547 -36.219 -12.766 1 96.81 183 SER A C 1
ATOM 1402 O O . SER A 1 183 ? -12.594 -35.781 -12.297 1 96.81 183 SER A O 1
ATOM 1404 N N . PRO A 1 184 ? -10.43 -35.656 -12.586 1 97.94 184 PRO A N 1
ATOM 1405 C CA . PRO A 1 184 ? -10.328 -34.5 -11.68 1 97.94 184 PRO A CA 1
ATOM 1406 C C . PRO A 1 184 ? -11.219 -33.344 -12.102 1 97.94 184 PRO A C 1
ATOM 1408 O O . PRO A 1 184 ? -11.781 -32.656 -11.25 1 97.94 184 PRO A O 1
ATOM 1411 N N . GLU A 1 185 ? -11.414 -33.156 -13.352 1 97.56 185 GLU A N 1
ATOM 1412 C CA . GLU A 1 185 ? -12.289 -32.062 -13.82 1 97.56 185 GLU A CA 1
ATOM 1413 C C . GLU A 1 185 ? -13.719 -32.281 -13.336 1 97.56 185 GLU A C 1
ATOM 1415 O O . GLU A 1 185 ? -14.344 -31.344 -12.82 1 97.56 185 GLU A O 1
ATOM 1420 N N . ASN A 1 186 ? -14.195 -33.531 -13.508 1 97.25 186 ASN A N 1
ATOM 1421 C CA . ASN A 1 186 ? -15.555 -33.844 -13.07 1 97.25 186 ASN A CA 1
ATOM 1422 C C . ASN A 1 186 ? -15.695 -33.75 -11.555 1 97.25 186 ASN A C 1
ATOM 1424 O O . ASN A 1 186 ? -16.688 -33.219 -11.047 1 97.25 186 ASN A O 1
ATOM 1428 N N . ALA A 1 187 ? -14.695 -34.25 -10.945 1 98.31 187 ALA A N 1
ATOM 1429 C CA . ALA A 1 187 ? -14.711 -34.25 -9.484 1 98.31 187 ALA A CA 1
ATOM 1430 C C . ALA A 1 187 ? -14.703 -32.812 -8.953 1 98.31 187 ALA A C 1
ATOM 1432 O O . ALA A 1 187 ? -15.414 -32.5 -7.996 1 98.31 187 ALA A O 1
ATOM 1433 N N . MET A 1 188 ? -13.891 -31.953 -9.578 1 98.56 188 MET A N 1
ATOM 1434 C CA . MET A 1 188 ? -13.812 -30.562 -9.156 1 98.56 188 MET A CA 1
ATOM 1435 C C . MET A 1 188 ? -15.148 -29.844 -9.344 1 98.56 188 MET A C 1
ATOM 1437 O O . MET A 1 188 ? -15.609 -29.141 -8.453 1 98.56 188 MET A O 1
ATOM 1441 N N . THR A 1 189 ? -15.758 -30.062 -10.484 1 98.25 189 THR A N 1
ATOM 1442 C CA . THR A 1 189 ? -17.062 -29.484 -10.75 1 98.25 189 THR A CA 1
ATOM 1443 C C . THR A 1 189 ? -18.078 -29.938 -9.719 1 98.25 189 THR A C 1
ATOM 1445 O O . THR A 1 189 ? -18.859 -29.141 -9.203 1 98.25 189 THR A O 1
ATOM 1448 N N . SER A 1 190 ? -18.078 -31.234 -9.391 1 97.94 190 SER A N 1
ATOM 1449 C CA . SER A 1 190 ? -18.984 -31.781 -8.375 1 97.94 190 SER A CA 1
ATOM 1450 C C . SER A 1 190 ? -18.719 -31.141 -7.012 1 97.94 190 SER A C 1
ATOM 1452 O O . SER A 1 190 ? -19.656 -30.781 -6.301 1 97.94 190 SER A O 1
ATOM 1454 N N . ALA A 1 191 ? -17.484 -31.062 -6.688 1 98.25 191 ALA A N 1
ATOM 1455 C CA . ALA A 1 191 ? -17.125 -30.453 -5.406 1 98.25 191 ALA A CA 1
ATOM 1456 C C . ALA A 1 191 ? -17.609 -29.016 -5.316 1 98.25 191 ALA A C 1
ATOM 1458 O O . ALA A 1 191 ? -18.141 -28.594 -4.285 1 98.25 191 ALA A O 1
ATOM 1459 N N . PHE A 1 192 ? -17.438 -28.203 -6.34 1 98.12 192 PHE A N 1
ATOM 1460 C CA . PHE A 1 192 ? -17.891 -26.828 -6.371 1 98.12 192 PHE A CA 1
ATOM 1461 C C . PHE A 1 192 ? -19.406 -26.734 -6.195 1 98.12 192 PHE A C 1
ATOM 1463 O O . PHE A 1 192 ? -19.922 -25.734 -5.703 1 98.12 192 PHE A O 1
ATOM 1470 N N . LYS A 1 193 ? -20.094 -27.797 -6.566 1 96.88 193 LYS A N 1
ATOM 1471 C CA . LYS A 1 193 ? -21.547 -27.828 -6.441 1 96.88 193 LYS A CA 1
ATOM 1472 C C . LYS A 1 193 ? -21.969 -28.328 -5.059 1 96.88 193 LYS A C 1
ATOM 1474 O O . LYS A 1 193 ? -23.156 -28.484 -4.781 1 96.88 193 LYS A O 1
ATOM 1479 N N . GLY A 1 194 ? -20.969 -28.641 -4.242 1 95.56 194 GLY A N 1
ATOM 1480 C CA . GLY A 1 194 ? -21.25 -29.094 -2.885 1 95.56 194 GLY A CA 1
ATOM 1481 C C . GLY A 1 194 ? -21.531 -30.578 -2.785 1 95.56 194 GLY A C 1
ATOM 1482 O O . GLY A 1 194 ? -22.047 -31.047 -1.77 1 95.56 194 GLY A O 1
ATOM 1483 N N . GLN A 1 195 ? 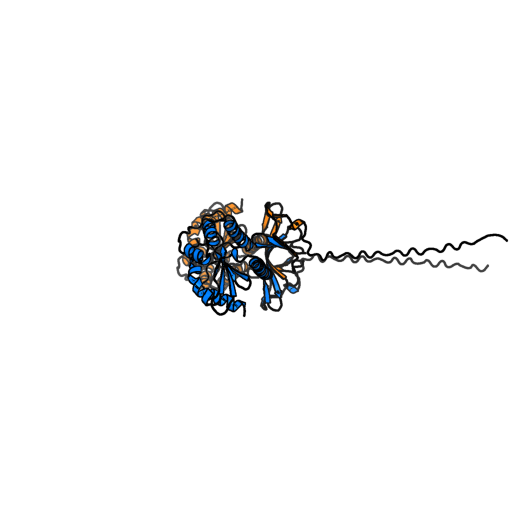-21.203 -31.297 -3.83 1 95.25 195 GLN A N 1
ATOM 1484 C CA . GLN A 1 195 ? -21.438 -32.719 -3.83 1 95.25 195 GLN A CA 1
ATOM 1485 C C . GLN A 1 195 ? -20.297 -33.469 -3.131 1 95.25 195 GLN A C 1
ATOM 1487 O O . GLN A 1 195 ? -19.141 -33.062 -3.219 1 95.25 195 GLN A O 1
ATOM 1492 N N . SER A 1 196 ? -20.641 -34.5 -2.504 1 93.88 196 SER A N 1
ATOM 1493 C CA . SER A 1 196 ? -19.625 -35.312 -1.834 1 93.88 196 SER A CA 1
ATOM 1494 C C . SER A 1 196 ? -18.875 -36.188 -2.828 1 93.88 196 SER A C 1
ATOM 1496 O O . SER A 1 196 ? -19.438 -36.656 -3.816 1 93.88 196 SER A O 1
ATOM 1498 N N . LEU A 1 197 ? -17.609 -36.312 -2.498 1 95.44 197 LEU A N 1
ATOM 1499 C CA . LEU A 1 197 ? -16.766 -37.219 -3.285 1 95.44 197 LEU A CA 1
ATOM 1500 C C . LEU A 1 197 ? -16.469 -38.5 -2.52 1 95.44 197 LEU A C 1
ATOM 1502 O O . LEU A 1 197 ? -16.266 -38.469 -1.307 1 95.44 197 LEU A O 1
ATOM 1506 N N . SER A 1 198 ? -16.5 -39.625 -3.217 1 91.62 198 SER A N 1
ATOM 1507 C CA . SER A 1 198 ? -16.391 -40.938 -2.559 1 91.62 198 SER A CA 1
ATOM 1508 C C . SER A 1 198 ? -14.945 -41.406 -2.508 1 91.62 198 SER A C 1
ATOM 1510 O O . SER A 1 198 ? -14.609 -42.312 -1.737 1 91.62 198 SER A O 1
ATOM 1512 N N . VAL A 1 199 ? -14.125 -40.781 -3.215 1 93.06 199 VAL A N 1
ATOM 1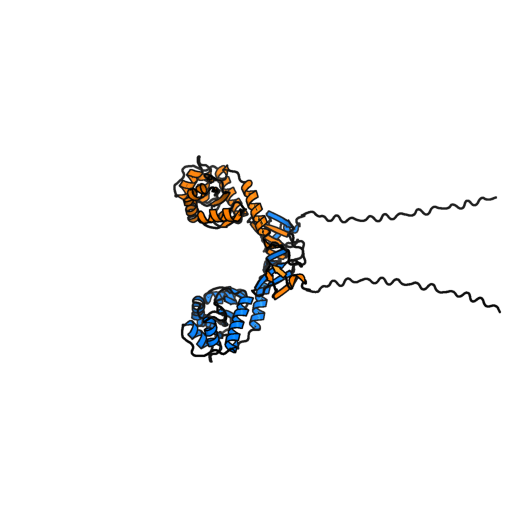513 C CA . VAL A 1 199 ? -12.734 -41.219 -3.307 1 93.06 199 VAL A CA 1
ATOM 1514 C C . VAL A 1 199 ? -12.016 -40.906 -1.997 1 93.06 199 VAL A C 1
ATOM 1516 O O . VAL A 1 199 ? -12.188 -39.844 -1.423 1 93.06 199 VAL A O 1
ATOM 1519 N N . SER A 1 200 ? -11.242 -41.875 -1.489 1 93.69 200 SER A N 1
ATOM 1520 C CA . SER A 1 200 ? -10.32 -41.625 -0.388 1 93.69 200 SER A CA 1
ATOM 1521 C C . SER A 1 200 ? -8.961 -41.156 -0.902 1 93.69 200 SER A C 1
ATOM 1523 O O . SER A 1 200 ? -8.297 -41.844 -1.665 1 93.69 200 SER A O 1
ATOM 1525 N N . PRO A 1 201 ? -8.57 -40 -0.447 1 94.69 201 PRO A N 1
ATOM 1526 C CA . PRO A 1 201 ? -7.332 -39.5 -1.026 1 94.69 201 PRO A CA 1
ATOM 1527 C C . PRO A 1 201 ? -6.086 -40.188 -0.485 1 94.69 201 PRO A C 1
ATOM 1529 O O . PRO A 1 201 ? -6.004 -40.469 0.714 1 94.69 201 PRO A O 1
ATOM 1532 N N . SER A 1 202 ? -5.203 -40.469 -1.365 1 96.19 202 SER A N 1
ATOM 1533 C CA . SER A 1 202 ? -3.887 -40.969 -0.993 1 96.19 202 SER A CA 1
ATOM 1534 C C . SER A 1 202 ? -3.006 -39.875 -0.423 1 96.19 202 SER A C 1
ATOM 1536 O O . SER A 1 202 ? -3.342 -38.688 -0.521 1 96.19 202 SER A O 1
ATOM 1538 N N . GLN A 1 203 ? -1.892 -40.312 0.158 1 96.62 203 GLN A N 1
ATOM 1539 C CA . GLN A 1 203 ? -0.919 -39.344 0.655 1 96.62 203 GLN A CA 1
ATOM 1540 C C . GLN A 1 203 ? -0.335 -38.531 -0.486 1 96.62 203 GLN A C 1
ATOM 1542 O O . GLN A 1 203 ? -0.082 -37.312 -0.325 1 96.62 203 GLN A O 1
ATOM 1547 N N . SER A 1 204 ? -0.146 -39.188 -1.589 1 96.94 204 SER A N 1
ATOM 1548 C CA . SER A 1 204 ? 0.405 -38.469 -2.75 1 96.94 204 SER A CA 1
ATOM 1549 C C . SER A 1 204 ? -0.501 -37.344 -3.193 1 96.94 204 SER A C 1
ATOM 1551 O O . SER A 1 204 ? -0.021 -36.25 -3.555 1 96.94 204 SER A O 1
ATOM 1553 N N . CYS A 1 205 ? -1.79 -37.562 -3.135 1 97.75 205 CYS A N 1
ATOM 1554 C CA . CYS A 1 205 ? -2.73 -36.531 -3.516 1 97.75 205 CYS A CA 1
ATOM 1555 C C . CYS A 1 205 ? -2.756 -35.406 -2.473 1 97.75 205 CYS A C 1
ATOM 1557 O O . CYS A 1 205 ? -2.885 -34.25 -2.818 1 97.75 205 CYS A O 1
ATOM 1559 N N . GLN A 1 206 ? -2.607 -35.781 -1.291 1 97.81 206 GLN A N 1
ATOM 1560 C CA . GLN A 1 206 ? -2.52 -34.781 -0.233 1 97.81 206 GLN A CA 1
ATOM 1561 C C . GLN A 1 206 ? -1.27 -33.906 -0.392 1 97.81 206 GLN A C 1
ATOM 1563 O O . GLN A 1 206 ? -1.309 -32.719 -0.159 1 97.81 206 GLN A O 1
ATOM 1568 N N . ASP A 1 207 ? -0.205 -34.531 -0.796 1 97.94 207 ASP A N 1
ATOM 1569 C CA . ASP A 1 207 ? 1.039 -33.812 -1.034 1 97.94 207 ASP A CA 1
ATOM 1570 C C . ASP A 1 207 ? 0.881 -32.812 -2.18 1 97.94 207 ASP A C 1
ATOM 1572 O O . ASP A 1 207 ? 1.469 -31.734 -2.15 1 97.94 207 ASP A O 1
ATOM 1576 N N . VAL A 1 208 ? 0.139 -33.188 -3.146 1 97.88 208 VAL A N 1
ATOM 1577 C CA . VAL A 1 208 ? -0.139 -32.312 -4.273 1 97.88 208 VAL A CA 1
ATOM 1578 C C . VAL A 1 208 ? -0.854 -31.062 -3.779 1 97.88 208 VAL A C 1
ATOM 1580 O O . VAL A 1 208 ? -0.491 -29.938 -4.156 1 97.88 208 VAL A O 1
ATOM 1583 N N . VAL A 1 209 ? -1.795 -31.234 -2.916 1 98.56 209 VAL A N 1
ATOM 1584 C CA . VAL A 1 209 ? -2.557 -30.125 -2.379 1 98.56 209 VAL A CA 1
ATOM 1585 C C . VAL A 1 209 ? -1.645 -29.234 -1.537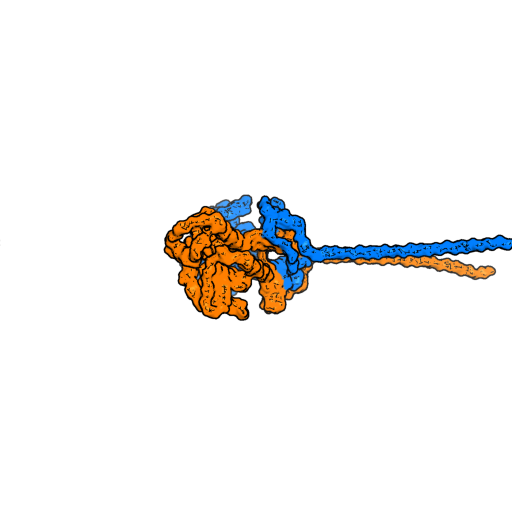 1 98.56 209 VAL A C 1
ATOM 1587 O O . VAL A 1 209 ? -1.69 -28 -1.647 1 98.56 209 VAL A O 1
ATOM 1590 N N . GLU A 1 210 ? -0.804 -29.844 -0.756 1 98.06 210 GLU A N 1
ATOM 1591 C CA . GLU A 1 210 ? 0.169 -29.094 0.024 1 98.06 210 GLU A CA 1
ATOM 1592 C C . GLU A 1 210 ? 1.096 -28.281 -0.882 1 98.06 210 GLU A C 1
ATOM 1594 O O . GLU A 1 210 ? 1.425 -27.141 -0.579 1 98.06 210 GLU A O 1
ATOM 1599 N N . GLY A 1 211 ? 1.522 -28.891 -1.964 1 97.62 211 GLY A N 1
ATOM 1600 C CA . GLY A 1 211 ? 2.348 -28.188 -2.936 1 97.62 211 GLY A CA 1
ATOM 1601 C C . GLY A 1 211 ? 1.671 -26.969 -3.521 1 97.62 211 GLY A C 1
ATOM 1602 O O . GLY A 1 211 ? 2.301 -25.922 -3.682 1 97.62 211 GLY A O 1
ATOM 1603 N N . GLY A 1 212 ? 0.416 -27.094 -3.855 1 98.12 212 GLY A N 1
ATOM 1604 C CA . GLY A 1 212 ? -0.343 -25.953 -4.328 1 98.12 212 GLY A CA 1
ATOM 1605 C C . GLY A 1 212 ? -0.458 -24.844 -3.299 1 98.12 212 GLY A C 1
ATOM 1606 O O . GLY A 1 212 ? -0.286 -23.672 -3.621 1 98.12 212 GLY A O 1
ATOM 1607 N N . PHE A 1 213 ? -0.699 -25.266 -2.1 1 97.81 213 PHE A N 1
ATOM 1608 C CA . PHE A 1 213 ? -0.799 -24.328 -0.999 1 97.81 213 PHE A CA 1
ATOM 1609 C C . PHE A 1 213 ? 0.504 -23.547 -0.83 1 97.81 213 PHE A C 1
ATOM 1611 O O . PHE A 1 213 ? 0.496 -22.312 -0.743 1 97.81 213 PHE A O 1
ATOM 1618 N N . GLN A 1 214 ? 1.607 -24.234 -0.847 1 95.56 214 GLN A N 1
ATOM 1619 C CA . GLN A 1 214 ? 2.92 -23.609 -0.692 1 95.56 214 GLN A CA 1
ATOM 1620 C C . GLN A 1 214 ? 3.238 -22.703 -1.87 1 95.56 214 GLN A C 1
ATOM 1622 O O . GLN A 1 214 ? 3.828 -21.625 -1.69 1 95.56 214 GLN A O 1
ATOM 1627 N N . LEU A 1 215 ? 2.889 -23.125 -3.029 1 97.12 215 LEU A N 1
ATOM 1628 C CA . LEU A 1 215 ? 3.092 -22.297 -4.207 1 97.12 215 LEU A CA 1
ATOM 1629 C C . LEU A 1 215 ? 2.334 -20.969 -4.078 1 97.12 215 LEU A C 1
ATOM 1631 O O . LEU A 1 215 ? 2.883 -19.906 -4.359 1 97.12 215 LEU A O 1
ATOM 1635 N N . GLY A 1 216 ? 1.06 -21.109 -3.625 1 97.56 216 GLY A N 1
ATOM 1636 C CA . GLY A 1 216 ? 0.284 -19.906 -3.387 1 97.56 216 GLY A CA 1
ATOM 1637 C C . GLY A 1 216 ? 0.928 -18.969 -2.381 1 97.56 216 GLY A C 1
ATOM 1638 O O . GLY A 1 216 ? 0.952 -17.75 -2.582 1 97.56 216 GLY A O 1
ATOM 1639 N N . GLN A 1 217 ? 1.414 -19.531 -1.359 1 93.88 217 GLN A N 1
ATOM 1640 C CA . GLN A 1 217 ? 2.092 -18.719 -0.352 1 93.88 217 GLN A CA 1
ATOM 1641 C C . GLN A 1 217 ? 3.305 -18 -0.943 1 93.88 217 GLN A C 1
ATOM 1643 O O . GLN A 1 217 ? 3.512 -16.812 -0.696 1 93.88 217 GLN A O 1
ATOM 1648 N N . ARG A 1 218 ? 4.051 -18.688 -1.787 1 93.62 218 ARG A N 1
ATOM 1649 C CA . ARG A 1 218 ? 5.234 -18.094 -2.412 1 93.62 218 ARG A CA 1
ATOM 1650 C C . ARG A 1 218 ? 4.848 -16.969 -3.355 1 93.62 218 ARG A C 1
ATOM 1652 O O . ARG A 1 218 ? 5.609 -16.016 -3.529 1 93.62 218 ARG A O 1
ATOM 1659 N N . PHE A 1 219 ? 3.666 -17.094 -3.9 1 96.44 219 PHE A N 1
ATOM 1660 C CA . PHE A 1 219 ? 3.178 -16.062 -4.805 1 96.44 219 PHE A CA 1
ATOM 1661 C C . PHE A 1 219 ? 2.549 -14.914 -4.027 1 96.44 219 PHE A C 1
ATOM 1663 O O . PHE A 1 219 ? 2.223 -13.867 -4.605 1 96.44 219 PHE A O 1
ATOM 1670 N N . GLY A 1 220 ? 2.422 -15.109 -2.756 1 94.19 220 GLY A N 1
ATOM 1671 C CA . GLY A 1 220 ? 1.775 -14.094 -1.943 1 94.19 220 GLY A CA 1
ATOM 1672 C C . GLY A 1 220 ? 0.261 -14.141 -2.023 1 94.19 220 GLY A C 1
ATOM 1673 O O . GLY A 1 220 ? -0.406 -13.117 -1.837 1 94.19 220 GLY A O 1
ATOM 1674 N N . VAL A 1 221 ? -0.313 -15.289 -2.326 1 96.69 221 VAL A N 1
ATOM 1675 C CA . VAL A 1 221 ? -1.763 -15.445 -2.393 1 96.69 221 VAL A CA 1
ATOM 1676 C C . VAL A 1 221 ? -2.357 -15.352 -0.989 1 96.69 221 VAL A C 1
ATOM 1678 O O . VAL A 1 221 ? -1.945 -16.094 -0.086 1 96.69 221 VAL A O 1
ATOM 1681 N N . THR A 1 222 ? -3.346 -14.461 -0.84 1 94.44 222 THR A N 1
ATOM 1682 C CA . THR A 1 222 ? -3.953 -14.281 0.474 1 94.44 222 THR A CA 1
ATOM 1683 C C . THR A 1 222 ? -5.453 -14.547 0.419 1 94.44 222 THR A C 1
ATOM 1685 O O . THR A 1 222 ? -6.137 -14.5 1.445 1 94.44 222 THR A O 1
ATOM 1688 N N . GLY A 1 223 ? -5.891 -14.844 -0.75 1 96.31 223 GLY A N 1
ATOM 1689 C CA . GLY A 1 223 ? -7.312 -15.094 -0.947 1 96.31 223 GLY A CA 1
ATOM 1690 C C . GLY A 1 223 ? -7.613 -15.82 -2.242 1 96.31 223 GLY A C 1
ATOM 1691 O O . GLY A 1 223 ? -6.75 -15.938 -3.113 1 96.31 223 GLY A O 1
ATOM 1692 N N . THR A 1 224 ? -8.891 -16.359 -2.227 1 97.75 224 THR A N 1
ATOM 1693 C CA . THR A 1 224 ? -9.297 -17.094 -3.424 1 97.75 224 THR A CA 1
ATOM 1694 C C . THR A 1 224 ? -10.578 -16.484 -4.004 1 97.75 224 THR A C 1
ATOM 1696 O O . THR A 1 224 ? -11.375 -15.898 -3.277 1 97.75 224 THR A O 1
ATOM 1699 N N . PRO A 1 225 ? -10.719 -16.656 -5.293 1 98.75 225 PRO A N 1
ATOM 1700 C CA . PRO A 1 225 ? -9.711 -17.109 -6.246 1 98.75 225 PRO A CA 1
ATOM 1701 C C . PRO A 1 225 ? -8.602 -16.078 -6.48 1 98.75 225 PRO A C 1
ATOM 1703 O O . PRO A 1 225 ? -8.797 -14.891 -6.227 1 98.75 225 PRO A O 1
ATOM 1706 N N . THR A 1 226 ? -7.438 -16.484 -6.738 1 98.88 226 THR A N 1
ATOM 1707 C CA . THR A 1 226 ? -6.363 -15.672 -7.289 1 98.88 226 THR A CA 1
ATOM 1708 C C . THR A 1 226 ? -5.984 -16.156 -8.688 1 98.88 226 THR A C 1
ATOM 1710 O O . THR A 1 226 ? -5.703 -17.328 -8.891 1 98.88 226 THR A O 1
ATOM 1713 N N . ILE A 1 227 ? -5.961 -15.203 -9.656 1 98.88 227 ILE A N 1
ATOM 1714 C CA . ILE A 1 227 ? -5.805 -15.547 -11.062 1 98.88 227 ILE A CA 1
ATOM 1715 C C . ILE A 1 227 ? -4.457 -15.031 -11.57 1 98.88 227 ILE A C 1
ATOM 1717 O O . ILE A 1 227 ? -4.113 -13.867 -11.367 1 98.88 227 ILE A O 1
ATOM 1721 N N . VAL A 1 228 ? -3.717 -15.891 -12.148 1 98.75 228 VAL A N 1
ATOM 1722 C CA . VAL A 1 228 ? -2.492 -15.516 -12.844 1 98.75 228 VAL A CA 1
ATOM 1723 C C . VAL A 1 228 ? -2.721 -15.547 -14.352 1 98.75 228 VAL A C 1
ATOM 1725 O O . VAL A 1 228 ? -3.053 -16.594 -14.914 1 98.75 228 VAL A O 1
ATOM 1728 N N . LEU A 1 229 ? -2.523 -14.438 -14.984 1 98.44 229 LEU A N 1
ATOM 1729 C CA . LEU A 1 229 ? -2.715 -14.297 -16.422 1 98.44 229 LEU A CA 1
ATOM 1730 C C . LEU A 1 229 ? -1.514 -14.844 -17.188 1 98.44 229 LEU A C 1
ATOM 1732 O O . LEU A 1 229 ? -0.482 -15.156 -16.594 1 98.44 229 LEU A O 1
ATOM 1736 N N . PRO A 1 230 ? -1.673 -14.938 -18.531 1 97.75 230 PRO A N 1
ATOM 1737 C CA . PRO A 1 230 ? -0.587 -15.508 -19.328 1 97.75 230 PRO A CA 1
ATOM 1738 C C . PRO A 1 230 ? 0.706 -14.703 -19.234 1 97.75 230 PRO A C 1
ATOM 1740 O O . PRO A 1 230 ? 1.798 -15.266 -19.375 1 97.75 230 PRO A O 1
ATOM 1743 N N . ASN A 1 231 ? 0.604 -13.445 -18.938 1 97.06 231 ASN A N 1
ATOM 1744 C CA . ASN A 1 231 ? 1.783 -12.586 -18.859 1 97.06 231 ASN A CA 1
ATOM 1745 C C . ASN A 1 231 ? 2.342 -12.539 -17.438 1 97.06 231 ASN A C 1
ATOM 1747 O O . ASN A 1 231 ? 3.229 -11.734 -17.141 1 97.06 231 ASN A O 1
ATOM 1751 N N . GLY A 1 232 ? 1.745 -13.266 -16.547 1 97.88 232 GLY A N 1
ATOM 1752 C CA . GLY A 1 232 ? 2.252 -13.367 -15.188 1 97.88 232 GLY A CA 1
ATOM 1753 C C . GLY A 1 232 ? 1.578 -12.406 -14.219 1 97.88 232 GLY A C 1
ATOM 1754 O O . GLY A 1 232 ? 1.798 -12.477 -13.008 1 97.88 232 GLY A O 1
ATOM 1755 N N . GLU A 1 233 ? 0.772 -11.469 -14.758 1 97.56 233 GLU A N 1
ATOM 1756 C CA . GLU A 1 233 ? 0.015 -10.602 -13.867 1 97.56 233 GLU A CA 1
ATOM 1757 C C . GLU A 1 233 ? -0.926 -11.406 -12.977 1 97.56 233 GLU A C 1
ATOM 1759 O O . GLU A 1 233 ? -1.521 -12.391 -13.422 1 97.56 233 GLU A O 1
ATOM 1764 N N . MET A 1 234 ? -1.008 -11 -11.742 1 97.81 234 MET A N 1
ATOM 1765 C CA . MET A 1 234 ? -1.815 -11.727 -10.766 1 97.81 234 MET A CA 1
ATOM 1766 C C . MET A 1 234 ? -2.836 -10.805 -10.109 1 97.81 234 MET A C 1
ATOM 1768 O O . MET A 1 234 ? -2.52 -9.664 -9.781 1 97.81 234 MET A O 1
ATOM 1772 N N . GLY A 1 235 ? -4.035 -11.25 -10 1 97.38 235 GLY A N 1
ATOM 1773 C CA . GLY A 1 235 ? -5.105 -10.523 -9.344 1 97.38 235 GLY A CA 1
ATOM 1774 C C . GLY A 1 235 ? -5.918 -11.383 -8.391 1 97.38 235 GLY A C 1
ATOM 1775 O O . GLY A 1 235 ? -6.234 -12.531 -8.703 1 97.38 235 GLY A O 1
ATOM 1776 N N . GLU A 1 236 ? -6.18 -10.844 -7.266 1 97.44 236 GLU A N 1
ATOM 1777 C CA . GLU A 1 236 ? -6.965 -11.547 -6.258 1 97.44 236 GLU A CA 1
ATOM 1778 C C . GLU A 1 236 ? -8.453 -11.242 -6.406 1 97.44 236 GLU A C 1
ATOM 1780 O O . GLU A 1 236 ? -8.836 -10.109 -6.691 1 97.44 236 GLU A O 1
ATOM 1785 N N . GLY A 1 237 ? -9.258 -12.312 -6.191 1 97.69 237 GLY A N 1
ATOM 1786 C CA . GLY A 1 237 ? -10.703 -12.133 -6.18 1 97.69 237 GLY A CA 1
ATOM 1787 C C . GLY A 1 237 ? -11.375 -12.57 -7.465 1 97.69 237 GLY A C 1
ATOM 1788 O O . GLY A 1 237 ? -10.695 -12.844 -8.461 1 97.69 237 GLY A O 1
ATOM 1789 N N . PHE A 1 238 ? -12.68 -12.562 -7.398 1 98.44 238 PHE A N 1
ATOM 1790 C CA . PHE A 1 238 ? -13.492 -12.953 -8.547 1 98.44 238 PHE A CA 1
ATOM 1791 C C . PHE A 1 238 ? -13.43 -11.891 -9.641 1 98.44 238 PHE A C 1
ATOM 1793 O O . PHE A 1 238 ? -13.547 -10.695 -9.359 1 98.44 238 PHE A O 1
ATOM 1800 N N . VAL A 1 239 ? -13.195 -12.391 -10.797 1 98.25 239 VAL A N 1
ATOM 1801 C CA . VAL A 1 239 ? -13.25 -11.57 -12.008 1 98.25 239 VAL A CA 1
ATOM 1802 C C . VAL A 1 239 ? -14.156 -12.234 -13.039 1 98.25 239 VAL A C 1
ATOM 1804 O O . VAL A 1 239 ? -13.992 -13.414 -13.352 1 98.25 239 VAL A O 1
ATOM 1807 N N . PRO A 1 240 ? -15.086 -11.477 -13.516 1 98.38 240 PRO A N 1
ATOM 1808 C CA . PRO A 1 240 ? -15.953 -12.047 -14.547 1 98.38 240 PRO A CA 1
ATOM 1809 C C . PRO A 1 240 ? -15.172 -12.508 -15.781 1 98.38 240 PRO A C 1
ATOM 1811 O O . PRO A 1 240 ? -14.18 -11.875 -16.156 1 98.38 240 PRO A O 1
ATOM 1814 N N . ALA A 1 241 ? -15.719 -13.562 -16.422 1 98.38 241 ALA A N 1
ATOM 1815 C CA . ALA A 1 241 ? -15.039 -14.195 -17.547 1 98.38 241 ALA A CA 1
ATOM 1816 C C . ALA A 1 241 ? -14.734 -13.172 -18.641 1 98.38 241 ALA A C 1
ATOM 1818 O O . ALA A 1 241 ? -13.633 -13.164 -19.203 1 98.38 241 ALA A O 1
ATOM 1819 N N . GLU A 1 242 ? -15.672 -12.32 -18.891 1 98 242 GLU A N 1
ATOM 1820 C CA . GLU A 1 242 ? -15.492 -11.336 -19.953 1 98 242 GLU A CA 1
ATOM 1821 C C . GLU A 1 242 ? -14.312 -10.414 -19.656 1 98 242 GLU A C 1
ATOM 1823 O O . GLU A 1 242 ? -13.57 -10.039 -20.562 1 98 242 GLU A O 1
ATOM 1828 N N . GLN A 1 243 ? -14.188 -10.07 -18.422 1 98.12 243 GLN A N 1
ATOM 1829 C CA . GLN A 1 243 ? -13.094 -9.195 -18.031 1 98.12 243 GLN A CA 1
ATOM 1830 C C . GLN A 1 243 ? -11.75 -9.922 -18.094 1 98.12 243 GLN A C 1
ATOM 1832 O O . GLN A 1 243 ? -10.727 -9.32 -18.438 1 98.12 243 GLN A O 1
ATOM 1837 N N . ILE A 1 244 ? -11.727 -11.188 -17.781 1 98.25 244 ILE A N 1
ATOM 1838 C CA . ILE A 1 244 ? -10.516 -11.984 -17.906 1 98.25 244 ILE A CA 1
ATOM 1839 C C . ILE A 1 244 ? -10.086 -12.055 -19.375 1 98.25 244 ILE A C 1
ATOM 1841 O O . ILE A 1 244 ? -8.922 -11.852 -19.703 1 98.25 244 ILE A O 1
ATOM 1845 N N . VAL A 1 245 ? -11.055 -12.297 -20.234 1 97.62 245 VAL A N 1
ATOM 1846 C CA . VAL A 1 245 ? -10.797 -12.367 -21.672 1 97.62 245 VAL A CA 1
ATOM 1847 C C . VAL A 1 245 ? -10.203 -11.047 -22.156 1 97.62 245 VAL A C 1
ATOM 1849 O O . VAL A 1 245 ? -9.195 -11.039 -22.859 1 97.62 245 VAL A O 1
ATOM 1852 N N . GLN A 1 246 ? -10.781 -9.961 -21.688 1 97.44 246 GLN A N 1
ATOM 1853 C CA . GLN A 1 246 ? -10.305 -8.641 -22.094 1 97.44 246 GLN A CA 1
ATOM 1854 C C . GLN A 1 246 ? -8.891 -8.383 -21.578 1 97.44 246 GLN A C 1
ATOM 1856 O O . GLN A 1 246 ? -8.062 -7.801 -22.281 1 97.44 246 GLN A O 1
ATOM 1861 N N . ALA A 1 247 ? -8.68 -8.773 -20.391 1 97.31 247 ALA A N 1
ATOM 1862 C CA . ALA A 1 247 ? -7.363 -8.57 -19.797 1 97.31 247 ALA A CA 1
ATOM 1863 C C . ALA A 1 247 ? -6.289 -9.312 -20.578 1 97.31 247 ALA A C 1
ATOM 1865 O O . ALA A 1 247 ? -5.199 -8.781 -20.812 1 97.31 247 ALA A O 1
ATOM 1866 N N . ILE A 1 248 ? -6.547 -10.516 -20.984 1 97.31 248 ILE A N 1
ATOM 1867 C CA . ILE A 1 248 ? -5.586 -11.32 -21.734 1 97.31 248 ILE A CA 1
ATOM 1868 C C . ILE A 1 248 ? -5.355 -10.695 -23.109 1 97.31 248 ILE A C 1
ATOM 1870 O O . ILE A 1 248 ? -4.211 -10.57 -23.562 1 97.31 248 ILE A O 1
ATOM 1874 N N . LYS A 1 249 ? -6.406 -10.242 -23.734 1 95.19 249 LYS A N 1
ATOM 1875 C CA . LYS A 1 249 ? -6.293 -9.633 -25.062 1 95.19 249 LYS A CA 1
ATOM 1876 C C . LYS A 1 249 ? -5.516 -8.32 -25 1 95.19 249 LYS A C 1
ATOM 1878 O O . LYS A 1 249 ? -4.758 -7.996 -25.906 1 95.19 249 LYS A O 1
ATOM 1883 N N . GLY A 1 250 ? -5.766 -7.586 -23.938 1 90.81 250 GLY A N 1
ATOM 1884 C CA . GLY A 1 250 ? -5.09 -6.309 -23.75 1 90.81 250 GLY A CA 1
ATOM 1885 C C . GLY A 1 250 ? -3.615 -6.453 -23.422 1 90.81 250 GLY A C 1
ATOM 1886 O O . GLY A 1 250 ? -2.816 -5.562 -23.719 1 90.81 250 GLY A O 1
ATOM 1887 N N . ALA A 1 251 ? -3.223 -7.418 -22.688 1 81 251 ALA A N 1
ATOM 1888 C CA . ALA A 1 251 ? -1.832 -7.637 -22.297 1 81 251 ALA A CA 1
ATOM 1889 C C . ALA A 1 251 ? -0.994 -8.102 -23.484 1 81 251 ALA A C 1
ATOM 1891 O O . ALA A 1 251 ? 0.227 -7.922 -23.5 1 81 251 ALA A O 1
ATOM 1892 N N . GLY A 1 252 ? -1.521 -8.883 -24.375 1 65.62 252 GLY A N 1
ATOM 1893 C CA . GLY A 1 252 ? -0.837 -9.352 -25.578 1 65.62 252 GLY A CA 1
ATOM 1894 C C . GLY A 1 252 ? -0.632 -8.258 -26.609 1 65.62 252 GLY A C 1
ATOM 1895 O O . GLY A 1 252 ? 0.221 -8.383 -27.484 1 65.62 252 GLY A O 1
ATOM 1896 N N . SER A 1 253 ? -1.472 -7.234 -26.562 1 47.44 253 SER A N 1
ATOM 1897 C CA . SER A 1 253 ? -1.338 -6.199 -27.578 1 47.44 253 SER A CA 1
ATOM 1898 C C . SER A 1 253 ? -0.274 -5.176 -27.188 1 47.44 253 SER A C 1
ATOM 1900 O O . SER A 1 253 ? -0.03 -4.945 -26 1 47.44 253 SER A O 1
ATOM 1902 N N . MET B 1 1 ? 103.688 -14.734 -13.953 1 25.86 1 MET B N 1
ATOM 1903 C CA . MET B 1 1 ? 102.5 -15.312 -14.57 1 25.86 1 MET B CA 1
ATOM 1904 C C . MET B 1 1 ? 101.25 -14.945 -13.781 1 25.86 1 MET B C 1
ATOM 1906 O O . MET B 1 1 ? 100.188 -15.57 -13.945 1 25.86 1 MET B O 1
ATOM 1910 N N . LYS B 1 2 ? 101.625 -13.977 -12.727 1 23 2 LYS B N 1
ATOM 1911 C CA . LYS B 1 2 ? 100.625 -13.828 -11.641 1 23 2 LYS B CA 1
ATOM 1912 C C . LYS B 1 2 ? 99.25 -13.516 -12.18 1 23 2 LYS B C 1
ATOM 1914 O O . LYS B 1 2 ? 99.125 -12.953 -13.266 1 23 2 LYS B O 1
ATOM 1919 N N . ARG B 1 3 ? 98.188 -13.664 -11.375 1 26.41 3 ARG B N 1
ATOM 1920 C CA . ARG B 1 3 ? 96.875 -14.172 -10.961 1 26.41 3 ARG B CA 1
ATOM 1921 C C . ARG B 1 3 ? 95.812 -13.125 -11.164 1 26.41 3 ARG B C 1
ATOM 1923 O O . ARG B 1 3 ? 94.625 -13.453 -11.203 1 26.41 3 ARG B O 1
ATOM 1930 N N . GLN B 1 4 ? 96 -11.875 -11.039 1 28.44 4 GLN B N 1
ATOM 1931 C CA . GLN B 1 4 ? 94.938 -11.18 -10.297 1 28.44 4 GLN B CA 1
ATOM 1932 C C . GLN B 1 4 ? 93.688 -10.992 -11.141 1 28.44 4 GLN B C 1
ATOM 1934 O O . GLN B 1 4 ? 93.75 -10.336 -12.188 1 28.44 4 GLN B O 1
ATOM 1939 N N . LEU B 1 5 ? 92.875 -12.078 -11.141 1 30.58 5 LEU B N 1
ATOM 1940 C CA . LEU B 1 5 ? 91.625 -12.109 -11.867 1 30.58 5 LEU B CA 1
ATOM 1941 C C . LEU B 1 5 ? 90.625 -11.07 -11.312 1 30.58 5 LEU B C 1
ATOM 1943 O O . LEU B 1 5 ? 90.375 -11.07 -10.117 1 30.58 5 LEU B O 1
ATOM 1947 N N . ASN B 1 6 ? 90.688 -9.844 -11.719 1 31.17 6 ASN B N 1
ATOM 1948 C CA . ASN B 1 6 ? 89.75 -8.758 -11.422 1 31.17 6 ASN B CA 1
ATOM 1949 C C . ASN B 1 6 ? 88.312 -9.164 -11.711 1 31.17 6 ASN B C 1
ATOM 1951 O O . ASN B 1 6 ? 87.938 -9.438 -12.859 1 31.17 6 ASN B O 1
ATOM 1955 N N . GLY B 1 7 ? 87.688 -10.07 -10.852 1 28.94 7 GLY B N 1
ATOM 1956 C CA . GLY B 1 7 ? 86.375 -10.586 -11.023 1 28.94 7 GLY B CA 1
ATOM 1957 C C . GLY B 1 7 ? 85.312 -9.5 -11.062 1 28.94 7 GLY B C 1
ATOM 1958 O O . GLY B 1 7 ? 85.25 -8.641 -10.18 1 28.94 7 GLY B O 1
ATOM 1959 N N . LEU B 1 8 ? 85 -8.938 -12.219 1 33.47 8 LEU B N 1
ATOM 1960 C CA . LEU B 1 8 ? 83.938 -8.016 -12.516 1 33.47 8 LEU B CA 1
ATOM 1961 C C . LEU B 1 8 ? 82.562 -8.586 -12.086 1 33.47 8 LEU B C 1
ATOM 1963 O O . LEU B 1 8 ? 82.125 -9.625 -12.586 1 33.47 8 LEU B O 1
ATOM 1967 N N . ILE B 1 9 ? 82.25 -8.602 -10.773 1 38.78 9 ILE B N 1
ATOM 1968 C CA . ILE B 1 9 ? 80.938 -9.109 -10.328 1 38.78 9 ILE B CA 1
ATOM 1969 C C . ILE B 1 9 ? 79.812 -8.281 -10.938 1 38.78 9 ILE B C 1
ATOM 1971 O O . ILE B 1 9 ? 79.812 -7.047 -10.844 1 38.78 9 ILE B O 1
ATOM 1975 N N . PRO B 1 10 ? 79.125 -8.75 -11.953 1 40.56 10 PRO B N 1
ATOM 1976 C CA . PRO B 1 10 ? 78 -8.039 -12.578 1 40.56 10 PRO B CA 1
ATOM 1977 C C . PRO B 1 10 ? 76.875 -7.719 -11.586 1 40.56 10 PRO B C 1
ATOM 1979 O O . PRO B 1 10 ? 76.688 -8.453 -10.609 1 40.56 10 PRO B O 1
ATOM 1982 N N . THR B 1 11 ? 76.688 -6.445 -11.195 1 38.84 11 THR B N 1
ATOM 1983 C CA . THR B 1 11 ? 75.625 -5.914 -10.398 1 38.84 11 THR B CA 1
ATOM 1984 C C . THR B 1 11 ? 74.25 -6.352 -10.977 1 38.84 11 THR B C 1
ATOM 1986 O O . THR B 1 11 ? 73.938 -6.043 -12.125 1 38.84 11 THR B O 1
ATOM 1989 N N . ALA B 1 12 ? 73.75 -7.527 -10.609 1 38.28 12 ALA B N 1
ATOM 1990 C CA . ALA B 1 12 ? 72.375 -7.996 -10.977 1 38.28 12 ALA B CA 1
ATOM 1991 C C . ALA B 1 12 ? 71.312 -6.969 -10.602 1 38.28 12 ALA B C 1
ATOM 1993 O O . ALA B 1 12 ? 71.25 -6.523 -9.453 1 38.28 12 ALA B O 1
ATOM 1994 N N . ALA B 1 13 ? 70.938 -6.141 -11.578 1 39.31 13 ALA B N 1
ATOM 1995 C CA . ALA B 1 13 ? 69.812 -5.242 -11.492 1 39.31 13 ALA B CA 1
ATOM 1996 C C . ALA B 1 13 ? 68.562 -5.98 -11.008 1 39.31 13 ALA B C 1
ATOM 1998 O O . ALA B 1 13 ? 68.125 -6.941 -11.641 1 39.31 13 ALA B O 1
ATOM 1999 N N . ALA B 1 14 ? 68.375 -6.082 -9.711 1 42.12 14 ALA B N 1
ATOM 2000 C CA . ALA B 1 14 ? 67.125 -6.617 -9.148 1 42.12 14 ALA B CA 1
ATOM 2001 C C . ALA B 1 14 ? 65.875 -5.887 -9.711 1 42.12 14 ALA B C 1
ATOM 2003 O O . ALA B 1 14 ? 65.75 -4.672 -9.539 1 42.12 14 ALA B O 1
ATOM 2004 N N . MET B 1 15 ? 65.375 -6.355 -10.867 1 42.47 15 MET B N 1
ATOM 2005 C CA . MET B 1 15 ? 64.062 -5.879 -11.375 1 42.47 15 MET B CA 1
ATOM 2006 C C . MET B 1 15 ? 63 -6.02 -10.312 1 42.47 15 MET B C 1
ATOM 2008 O O . MET B 1 15 ? 62.719 -7.125 -9.852 1 42.47 15 MET B O 1
ATOM 2012 N N . VAL B 1 16 ? 62.781 -4.992 -9.539 1 48.47 16 VAL B N 1
ATOM 2013 C CA . VAL B 1 16 ? 61.625 -4.887 -8.664 1 48.47 16 VAL B CA 1
ATOM 2014 C C . VAL B 1 16 ? 60.344 -5.082 -9.477 1 48.47 16 VAL B C 1
ATOM 2016 O O . VAL B 1 16 ? 60.031 -4.27 -10.344 1 48.47 16 VAL B O 1
ATOM 2019 N N . MET B 1 17 ? 59.938 -6.34 -9.703 1 42.66 17 MET B N 1
ATOM 2020 C CA . MET B 1 17 ? 58.594 -6.609 -10.234 1 42.66 17 MET B CA 1
ATOM 2021 C C . MET B 1 17 ? 57.531 -5.938 -9.383 1 42.66 17 MET B C 1
ATOM 2023 O O . MET B 1 17 ? 57.344 -6.285 -8.219 1 42.66 17 MET B O 1
ATOM 2027 N N . MET B 1 18 ? 57.156 -4.742 -9.766 1 49.56 18 MET B N 1
ATOM 2028 C CA . MET B 1 18 ? 55.906 -4.16 -9.242 1 49.56 18 MET B CA 1
ATOM 2029 C C . MET B 1 18 ? 54.719 -5.074 -9.516 1 49.56 18 MET B C 1
ATOM 2031 O O . MET B 1 18 ? 54.312 -5.262 -10.664 1 49.56 18 MET B O 1
ATOM 2035 N N . ALA B 1 19 ? 54.469 -6.062 -8.664 1 48.81 19 ALA B N 1
ATOM 2036 C CA . ALA B 1 19 ? 53.219 -6.789 -8.68 1 48.81 19 ALA B CA 1
ATOM 2037 C C . ALA B 1 19 ? 52.031 -5.828 -8.609 1 48.81 19 ALA B C 1
ATOM 2039 O O . ALA B 1 19 ? 51.781 -5.207 -7.57 1 48.81 19 ALA B O 1
ATOM 2040 N N . SER B 1 20 ? 51.562 -5.367 -9.758 1 49.59 20 SER B N 1
ATOM 2041 C CA . SER B 1 20 ? 50.25 -4.727 -9.789 1 49.59 20 SER B CA 1
ATOM 2042 C C . SER B 1 20 ? 49.188 -5.629 -9.195 1 49.59 20 SER B C 1
ATOM 2044 O O . SER B 1 20 ? 48.875 -6.68 -9.75 1 49.59 20 SER B O 1
ATOM 2046 N N . THR B 1 21 ? 48.938 -5.602 -7.93 1 51.41 21 THR B N 1
ATOM 2047 C CA . THR B 1 21 ? 47.719 -6.199 -7.383 1 51.41 21 THR B CA 1
ATOM 2048 C C . THR B 1 21 ? 46.5 -5.742 -8.164 1 51.41 21 THR B C 1
ATOM 2050 O O . THR B 1 21 ? 46.094 -4.586 -8.062 1 51.41 21 THR B O 1
ATOM 2053 N N . MET B 1 22 ? 46.25 -6.32 -9.305 1 44.91 22 MET B N 1
ATOM 2054 C CA . MET B 1 22 ? 44.906 -6.203 -9.836 1 44.91 22 MET B CA 1
ATOM 2055 C C . MET B 1 22 ? 43.875 -6.539 -8.766 1 44.91 22 MET B C 1
ATOM 2057 O O . MET B 1 22 ? 43.812 -7.676 -8.297 1 44.91 22 MET B O 1
ATOM 2061 N N . SER B 1 23 ? 43.406 -5.539 -8.047 1 47.84 23 SER B N 1
ATOM 2062 C CA . SER B 1 23 ? 42.156 -5.73 -7.309 1 47.84 23 SER B CA 1
ATOM 2063 C C . SER B 1 23 ? 41.125 -6.453 -8.156 1 47.84 23 SER B C 1
ATOM 2065 O O . SER B 1 23 ? 40.656 -5.918 -9.156 1 47.84 23 SER B O 1
ATOM 2067 N N . LEU B 1 24 ? 41.062 -7.715 -8.195 1 40.22 24 LEU B N 1
ATOM 2068 C CA . LEU B 1 24 ? 39.812 -8.359 -8.617 1 40.22 24 LEU B CA 1
ATOM 2069 C C . LEU B 1 24 ? 38.625 -7.613 -8.062 1 40.22 24 LEU B C 1
ATOM 2071 O O . LEU B 1 24 ? 38.406 -7.586 -6.852 1 40.22 24 LEU B O 1
ATOM 2075 N N . ALA B 1 25 ? 38.156 -6.629 -8.773 1 41.22 25 ALA B N 1
ATOM 2076 C CA . ALA B 1 25 ? 36.75 -6.328 -8.523 1 41.22 25 ALA B CA 1
ATOM 2077 C C . ALA B 1 25 ? 35.938 -7.609 -8.414 1 41.22 25 ALA B C 1
ATOM 2079 O O . ALA B 1 25 ? 35.875 -8.398 -9.359 1 41.22 25 ALA B O 1
ATOM 2080 N N . ALA B 1 26 ? 35.812 -8.18 -7.289 1 37.62 26 ALA B N 1
ATOM 2081 C CA . ALA B 1 26 ? 34.75 -9.164 -7.105 1 37.62 26 ALA B CA 1
ATOM 2082 C C . ALA B 1 26 ? 33.5 -8.75 -7.848 1 37.62 26 ALA B C 1
ATOM 2084 O O . ALA B 1 26 ? 32.812 -7.809 -7.445 1 37.62 26 ALA B O 1
ATOM 2085 N N . SER B 1 27 ? 33.438 -8.656 -9.086 1 42.88 27 SER B N 1
ATOM 2086 C CA . SER B 1 27 ? 32.219 -8.445 -9.875 1 42.88 27 SER B CA 1
ATOM 2087 C C . SER B 1 27 ? 31.031 -9.164 -9.258 1 42.88 27 SER B C 1
ATOM 2089 O O . SER B 1 27 ? 29.984 -9.281 -9.891 1 42.88 27 SER B O 1
ATOM 2091 N N . GLY B 1 28 ? 31.328 -10.359 -8.562 1 44.84 28 GLY B N 1
ATOM 2092 C CA . GLY B 1 28 ? 30.281 -11.352 -8.352 1 44.84 28 GLY B CA 1
ATOM 2093 C C . GLY B 1 28 ? 29.109 -10.828 -7.559 1 44.84 28 GLY B C 1
ATOM 2094 O O . GLY B 1 28 ? 29.234 -9.836 -6.832 1 44.84 28 GLY B O 1
ATOM 2095 N N . ASP B 1 29 ? 27.797 -11.023 -8.07 1 58.34 29 ASP B N 1
ATOM 2096 C CA . ASP B 1 29 ? 26.484 -11.109 -7.438 1 58.34 29 ASP B CA 1
ATOM 2097 C C . ASP B 1 29 ? 26.594 -11.672 -6.02 1 58.34 29 ASP B C 1
ATOM 2099 O O . ASP B 1 29 ? 25.844 -12.586 -5.652 1 58.34 29 ASP B O 1
ATOM 2103 N N . ASP B 1 30 ? 27.672 -11.523 -5.367 1 77.62 30 ASP B N 1
ATOM 2104 C CA . ASP B 1 30 ? 27.812 -12.148 -4.059 1 77.62 30 ASP B CA 1
ATOM 2105 C C . ASP B 1 30 ? 26.812 -11.578 -3.062 1 77.62 30 ASP B C 1
ATOM 2107 O O . ASP B 1 30 ? 26.719 -10.359 -2.885 1 77.62 30 ASP B O 1
ATOM 2111 N N . VAL B 1 31 ? 26 -12.391 -2.604 1 86.06 31 VAL B N 1
ATOM 2112 C CA . VAL B 1 31 ? 25.062 -12.094 -1.528 1 86.06 31 VAL B CA 1
ATOM 2113 C C . VAL B 1 31 ? 25.828 -11.789 -0.241 1 86.06 31 VAL B C 1
ATOM 2115 O O . VAL B 1 31 ? 26.656 -12.586 0.19 1 86.06 31 VAL B O 1
ATOM 2118 N N . PRO B 1 32 ? 25.672 -10.586 0.289 1 92.38 32 PRO B N 1
ATOM 2119 C CA . PRO B 1 32 ? 26.297 -10.305 1.58 1 92.38 32 PRO B CA 1
ATOM 2120 C C . PRO B 1 32 ? 25.922 -11.328 2.654 1 92.38 32 PRO B C 1
ATOM 2122 O O . PRO B 1 32 ? 24.766 -11.727 2.746 1 92.38 32 PRO B O 1
ATOM 2125 N N . GLU B 1 33 ? 26.875 -11.719 3.475 1 90.69 33 GLU B N 1
ATOM 2126 C CA . GLU B 1 33 ? 26.672 -12.695 4.535 1 90.69 33 GLU B CA 1
ATOM 2127 C C . GLU B 1 33 ? 25.578 -12.242 5.496 1 90.69 33 GLU B C 1
ATOM 2129 O O . GLU B 1 33 ? 24.781 -13.055 5.98 1 90.69 33 GLU B O 1
ATOM 2134 N N . ALA B 1 34 ? 25.547 -10.953 5.727 1 91.56 34 ALA B N 1
ATOM 2135 C CA . ALA B 1 34 ? 24.578 -10.406 6.676 1 91.56 34 ALA B CA 1
ATOM 2136 C C . ALA B 1 34 ? 23.141 -10.641 6.207 1 91.56 34 ALA B C 1
ATOM 2138 O O . ALA B 1 34 ? 22.203 -10.625 7.012 1 91.56 34 ALA B O 1
ATOM 2139 N N . LEU B 1 35 ? 22.922 -10.828 4.938 1 93.81 35 LEU B N 1
ATOM 2140 C CA . LEU B 1 35 ? 21.578 -10.969 4.395 1 93.81 35 LEU B CA 1
ATOM 2141 C C . LEU B 1 35 ? 21.203 -12.438 4.223 1 93.81 35 LEU B C 1
ATOM 2143 O O . LEU B 1 35 ? 20.094 -12.75 3.816 1 93.81 35 LEU B O 1
ATOM 2147 N N . ASP B 1 36 ? 22.078 -13.305 4.48 1 89 36 ASP B N 1
ATOM 2148 C CA . ASP B 1 36 ? 21.766 -14.734 4.398 1 89 36 ASP B CA 1
ATOM 2149 C C . ASP B 1 36 ? 20.812 -15.156 5.512 1 89 36 ASP B C 1
ATOM 2151 O O . ASP B 1 36 ? 19.953 -16 5.305 1 89 36 ASP B O 1
ATOM 2155 N N . ASP B 1 37 ? 21.094 -14.68 6.695 1 83.56 37 ASP B N 1
ATOM 2156 C CA . ASP B 1 37 ? 20.266 -14.875 7.883 1 83.56 37 ASP B CA 1
ATOM 2157 C C . ASP B 1 37 ? 20.344 -13.656 8.805 1 83.56 37 ASP B C 1
ATOM 2159 O O . ASP B 1 37 ? 21.438 -13.242 9.203 1 83.56 37 ASP B O 1
ATOM 2163 N N . PHE B 1 38 ? 19.219 -13.07 8.805 1 87.56 38 PHE B N 1
ATOM 2164 C CA . PHE B 1 38 ? 19.234 -11.906 9.688 1 87.56 38 PHE B CA 1
ATOM 2165 C C . PHE B 1 38 ? 17.891 -11.766 10.414 1 87.56 38 PHE B C 1
ATOM 2167 O O . PHE B 1 38 ? 17.047 -12.656 10.336 1 87.56 38 PHE B O 1
ATOM 2174 N N . THR B 1 39 ? 17.922 -10.828 11.312 1 92.38 39 THR B N 1
ATOM 2175 C CA . THR B 1 39 ? 16.75 -10.672 12.156 1 92.38 39 THR B CA 1
ATOM 2176 C C . THR B 1 39 ? 16.062 -9.336 11.883 1 92.38 39 THR B C 1
ATOM 2178 O O . THR B 1 39 ? 16.734 -8.328 11.648 1 92.38 39 THR B O 1
ATOM 2181 N N . ILE B 1 40 ? 14.805 -9.406 11.828 1 91.06 40 ILE B N 1
ATOM 2182 C CA . ILE B 1 40 ? 13.969 -8.211 11.836 1 91.06 40 ILE B CA 1
ATOM 2183 C C . ILE B 1 40 ? 13.023 -8.25 13.039 1 91.06 40 ILE B C 1
ATOM 2185 O O . ILE B 1 40 ? 12.266 -9.211 13.211 1 91.06 40 ILE B O 1
ATOM 2189 N N . ASN B 1 41 ? 13.109 -7.18 13.789 1 88.56 41 ASN B N 1
ATOM 2190 C CA . ASN B 1 41 ? 12.289 -7.113 15 1 88.56 41 ASN B CA 1
ATOM 2191 C C . ASN B 1 41 ? 12.438 -8.375 15.844 1 88.56 41 ASN B C 1
ATOM 2193 O O . ASN B 1 41 ? 11.445 -8.93 16.328 1 88.56 41 ASN B O 1
ATOM 2197 N N . GLY B 1 42 ? 13.656 -8.898 15.906 1 86.75 42 GLY B N 1
ATOM 2198 C CA . GLY B 1 42 ? 13.969 -10.062 16.719 1 86.75 42 GLY B CA 1
ATOM 2199 C C . GLY B 1 42 ? 13.609 -11.375 16.062 1 86.75 42 GLY B C 1
ATOM 2200 O O . GLY B 1 42 ? 13.852 -12.445 16.625 1 86.75 42 GLY B O 1
ATOM 2201 N N . GLN B 1 43 ? 13.016 -11.328 15.008 1 90.25 43 GLN B N 1
ATOM 2202 C CA . GLN B 1 43 ? 12.617 -12.547 14.305 1 90.25 43 GLN B CA 1
ATOM 2203 C C . GLN B 1 43 ? 13.625 -12.914 13.219 1 90.25 43 GLN B C 1
ATOM 2205 O O . GLN B 1 43 ? 14.016 -12.062 12.414 1 90.25 43 GLN B O 1
ATOM 2210 N N . ALA B 1 44 ? 13.945 -14.156 13.25 1 91.5 44 ALA B N 1
ATOM 2211 C CA . ALA B 1 44 ? 14.883 -14.633 12.234 1 91.5 44 ALA B CA 1
ATOM 2212 C C . ALA B 1 44 ? 14.227 -14.664 10.859 1 91.5 44 ALA B C 1
ATOM 2214 O O . ALA B 1 44 ? 13.102 -15.133 10.703 1 91.5 44 ALA B O 1
ATOM 2215 N N . ILE B 1 45 ? 14.93 -14.164 9.938 1 90.44 45 ILE B N 1
ATOM 2216 C CA . ILE B 1 45 ? 14.453 -14.109 8.555 1 90.44 45 ILE B CA 1
ATOM 2217 C C . ILE B 1 45 ? 15.406 -14.891 7.656 1 90.44 45 ILE B C 1
ATOM 2219 O O . ILE B 1 45 ? 16.625 -14.711 7.719 1 90.44 45 ILE B O 1
ATOM 2223 N N . THR B 1 46 ? 14.844 -15.797 6.895 1 90.75 46 THR B N 1
ATOM 2224 C CA . THR B 1 46 ? 15.594 -16.484 5.848 1 90.75 46 THR B CA 1
ATOM 2225 C C . THR B 1 46 ? 15.062 -16.125 4.469 1 90.75 46 THR B C 1
ATOM 2227 O O . THR B 1 46 ? 13.953 -16.516 4.094 1 90.75 46 THR B O 1
ATOM 2230 N N . PRO B 1 47 ? 15.836 -15.391 3.74 1 94 47 PRO B N 1
ATOM 2231 C CA . PRO B 1 47 ? 15.375 -14.984 2.41 1 94 47 PRO B CA 1
ATOM 2232 C C . PRO B 1 47 ? 15.281 -16.156 1.438 1 94 47 PRO B C 1
ATOM 2234 O O . PRO B 1 47 ? 16.031 -17.125 1.564 1 94 47 PRO B O 1
ATOM 2237 N N . GLU B 1 48 ? 14.352 -16.094 0.552 1 91.31 48 GLU B N 1
ATOM 2238 C CA . GLU B 1 48 ? 14.289 -17.016 -0.573 1 91.31 48 GLU B CA 1
ATOM 2239 C C . GLU B 1 48 ? 15.336 -16.672 -1.63 1 91.31 48 GLU B C 1
ATOM 2241 O O . GLU B 1 48 ? 15.953 -17.578 -2.213 1 91.31 48 GLU B O 1
ATOM 2246 N N . SER B 1 49 ? 15.555 -15.406 -1.828 1 92.44 49 SER B N 1
ATOM 2247 C CA . SER B 1 49 ? 16.578 -14.953 -2.762 1 92.44 49 SER B CA 1
ATOM 2248 C C . SER B 1 49 ? 17.078 -13.555 -2.398 1 92.44 49 SER B C 1
ATOM 2250 O O . SER B 1 49 ? 16.344 -12.758 -1.812 1 92.44 49 SER B O 1
ATOM 2252 N N . VAL B 1 50 ? 18.344 -13.328 -2.635 1 95.38 50 VAL B N 1
ATOM 2253 C CA . VAL B 1 50 ? 19 -12.031 -2.486 1 95.38 50 VAL B CA 1
ATOM 2254 C C . VAL B 1 50 ? 19.828 -11.727 -3.73 1 95.38 50 VAL B C 1
ATOM 2256 O O . VAL B 1 50 ? 20.641 -12.547 -4.156 1 95.38 50 VAL B O 1
ATOM 2259 N N . HIS B 1 51 ? 19.656 -10.609 -4.324 1 94.38 51 HIS B N 1
ATOM 2260 C CA . HIS B 1 51 ? 20.516 -10.211 -5.438 1 94.38 51 HIS B CA 1
ATOM 2261 C C . HIS B 1 51 ? 20.688 -8.695 -5.48 1 94.38 51 HIS B C 1
ATOM 2263 O O . HIS B 1 51 ? 19.812 -7.949 -5.031 1 94.38 51 HIS B O 1
ATOM 2269 N N . ARG B 1 52 ? 21.734 -8.305 -6.031 1 95.44 52 ARG B N 1
ATOM 2270 C CA . ARG B 1 52 ? 22.031 -6.883 -6.184 1 95.44 52 ARG B CA 1
ATOM 2271 C C . ARG B 1 52 ? 21.141 -6.25 -7.242 1 95.44 52 ARG B C 1
ATOM 2273 O O . ARG B 1 52 ? 20.859 -6.863 -8.281 1 95.44 52 ARG B O 1
ATOM 2280 N N . VAL B 1 53 ? 20.625 -5.027 -6.973 1 96.56 53 VAL B N 1
ATOM 2281 C CA . VAL B 1 53 ? 19.766 -4.348 -7.941 1 96.56 53 VAL B CA 1
ATOM 2282 C C . VAL B 1 53 ? 20.453 -3.08 -8.438 1 96.56 53 VAL B C 1
ATOM 2284 O O . VAL B 1 53 ? 21.484 -2.666 -7.891 1 96.56 53 VAL B O 1
ATOM 2287 N N . ASP B 1 54 ? 19.828 -2.588 -9.547 1 93.56 54 ASP B N 1
ATOM 2288 C CA . ASP B 1 54 ? 20.344 -1.354 -10.117 1 93.56 54 ASP B CA 1
ATOM 2289 C C . ASP B 1 54 ? 19.844 -0.132 -9.359 1 93.56 54 ASP B C 1
ATOM 2291 O O . ASP B 1 54 ? 19 0.618 -9.875 1 93.56 54 ASP B O 1
ATOM 2295 N N . LEU B 1 55 ? 20.203 0.051 -8.203 1 95.56 55 LEU B N 1
ATOM 2296 C CA . LEU B 1 55 ? 20 1.203 -7.336 1 95.56 55 LEU B CA 1
ATOM 2297 C C . LEU B 1 55 ? 21.266 1.534 -6.555 1 95.56 55 LEU B C 1
ATOM 2299 O O . LEU B 1 55 ? 21.484 1.006 -5.461 1 95.56 55 LEU B O 1
ATOM 2303 N N . GLU B 1 56 ? 21.938 2.365 -7.18 1 89.25 56 GLU B N 1
ATOM 2304 C CA . GLU B 1 56 ? 23.266 2.645 -6.621 1 89.25 56 GLU B CA 1
ATOM 2305 C C . GLU B 1 56 ? 23.25 3.928 -5.793 1 89.25 56 GLU B C 1
ATOM 2307 O O . GLU B 1 56 ? 22.594 4.902 -6.16 1 89.25 56 GLU B O 1
ATOM 2312 N N . GLY B 1 57 ? 23.906 3.932 -4.699 1 84.62 57 GLY B N 1
ATOM 2313 C CA . GLY B 1 57 ? 23.969 5.102 -3.836 1 84.62 57 GLY B CA 1
ATOM 2314 C C . GLY B 1 57 ? 24.812 6.223 -4.41 1 84.62 57 GLY B C 1
ATOM 2315 O O . GLY B 1 57 ? 25.484 6.039 -5.422 1 84.62 57 GLY B O 1
ATOM 2316 N N . PRO B 1 58 ? 24.828 7.297 -3.734 1 93.94 58 PRO B N 1
ATOM 2317 C CA . PRO B 1 58 ? 23.969 7.68 -2.605 1 93.94 58 PRO B CA 1
ATOM 2318 C C . PRO B 1 58 ? 22.484 7.699 -2.965 1 93.94 58 PRO B C 1
ATOM 2320 O O . PRO B 1 58 ? 22.141 7.953 -4.117 1 93.94 58 PRO B O 1
ATOM 2323 N N . ILE B 1 59 ? 21.609 7.367 -1.895 1 97 59 ILE B N 1
ATOM 2324 C CA . ILE B 1 59 ? 20.172 7.348 -2.098 1 97 59 ILE B CA 1
ATOM 2325 C C . ILE B 1 59 ? 19.547 8.586 -1.469 1 97 59 ILE B C 1
ATOM 2327 O O . ILE B 1 59 ? 19.969 9.031 -0.396 1 97 59 ILE B O 1
ATOM 2331 N N . TYR B 1 60 ? 18.531 9.094 -2.209 1 97.06 60 TYR B N 1
ATOM 2332 C CA . TYR B 1 60 ? 17.859 10.312 -1.779 1 97.06 60 TYR B CA 1
ATOM 2333 C C . TYR B 1 60 ? 16.359 10.062 -1.579 1 97.06 60 TYR B C 1
ATOM 2335 O O . TYR B 1 60 ? 15.734 9.359 -2.371 1 97.06 60 TYR B O 1
ATOM 2343 N N . GLU B 1 61 ? 15.867 10.57 -0.504 1 97.56 61 GLU B N 1
ATOM 2344 C CA . GLU B 1 61 ? 14.422 10.68 -0.348 1 97.56 61 GLU B CA 1
ATOM 2345 C C . GLU B 1 61 ? 13.875 11.883 -1.112 1 97.56 61 GLU B C 1
ATOM 2347 O O . GLU B 1 61 ? 14.359 13.008 -0.944 1 97.56 61 GLU B O 1
ATOM 2352 N N . VAL B 1 62 ? 12.953 11.641 -1.963 1 96.81 62 VAL B N 1
ATOM 2353 C CA . VAL B 1 62 ? 12.281 12.688 -2.721 1 96.81 62 VAL B CA 1
ATOM 2354 C C . VAL B 1 62 ? 10.828 12.805 -2.258 1 96.81 62 VAL B C 1
ATOM 2356 O O . VAL B 1 62 ? 10.062 11.844 -2.348 1 96.81 62 VAL B O 1
ATOM 2359 N N . ARG B 1 63 ? 10.516 13.883 -1.747 1 94.75 63 ARG B N 1
ATOM 2360 C CA . ARG B 1 63 ? 9.148 14.148 -1.312 1 94.75 63 ARG B CA 1
ATOM 2361 C C . ARG B 1 63 ? 8.453 15.125 -2.254 1 94.75 63 ARG B C 1
ATOM 2363 O O . ARG B 1 63 ? 9.008 16.172 -2.59 1 94.75 63 ARG B O 1
ATOM 2370 N N . LEU B 1 64 ? 7.27 14.789 -2.625 1 93.31 64 LEU B N 1
ATOM 2371 C CA . LEU B 1 64 ? 6.492 15.641 -3.516 1 93.31 64 LEU B CA 1
ATOM 2372 C C . LEU B 1 64 ? 5.523 16.516 -2.725 1 93.31 64 LEU B C 1
ATOM 2374 O O . LEU B 1 64 ? 5.34 16.312 -1.521 1 93.31 64 LEU B O 1
ATOM 2378 N N . ARG B 1 65 ? 4.934 17.438 -3.406 1 88.75 65 ARG B N 1
ATOM 2379 C CA . ARG B 1 65 ? 4.047 18.406 -2.777 1 88.75 65 ARG B CA 1
ATOM 2380 C C . ARG B 1 65 ? 2.807 17.734 -2.207 1 88.75 65 ARG B C 1
ATOM 2382 O O . ARG B 1 65 ? 2.256 18.188 -1.199 1 88.75 65 ARG B O 1
ATOM 2389 N N . ASN B 1 66 ? 2.467 16.672 -2.787 1 89.31 66 ASN B N 1
ATOM 2390 C CA . ASN B 1 66 ? 1.247 15.992 -2.352 1 89.31 66 ASN B CA 1
ATOM 2391 C C . ASN B 1 66 ? 1.52 15.023 -1.206 1 89.31 66 ASN B C 1
ATOM 2393 O O . ASN B 1 66 ? 0.633 14.266 -0.803 1 89.31 66 ASN B O 1
ATOM 2397 N N . GLY B 1 67 ? 2.791 14.984 -0.821 1 88.5 67 GLY B N 1
ATOM 2398 C CA . GLY B 1 67 ? 3.143 14.156 0.319 1 88.5 67 GLY B CA 1
ATOM 2399 C C . GLY B 1 67 ? 3.75 12.82 -0.078 1 88.5 67 GLY B C 1
ATOM 2400 O O . GLY B 1 67 ? 4.301 12.109 0.764 1 88.5 67 GLY B O 1
ATOM 2401 N N . ASP B 1 68 ? 3.613 12.5 -1.338 1 92 68 ASP B N 1
ATOM 2402 C CA . ASP B 1 68 ? 4.215 11.25 -1.799 1 92 68 ASP B CA 1
ATOM 2403 C C . ASP B 1 68 ? 5.73 11.273 -1.618 1 92 68 ASP B C 1
ATOM 2405 O O . ASP B 1 68 ? 6.371 12.312 -1.806 1 92 68 ASP B O 1
ATOM 2409 N N . THR B 1 69 ? 6.246 10.109 -1.236 1 95.19 69 THR B N 1
ATOM 2410 C CA . THR B 1 69 ? 7.684 9.984 -1.004 1 95.19 69 THR B CA 1
ATOM 2411 C C . THR B 1 69 ? 8.242 8.758 -1.725 1 95.19 69 THR B C 1
ATOM 2413 O O . THR B 1 69 ? 7.578 7.719 -1.796 1 95.19 69 THR B O 1
ATOM 2416 N N . PHE B 1 70 ? 9.406 8.93 -2.281 1 97.25 70 PHE B N 1
ATOM 2417 C CA . PHE B 1 70 ? 10.125 7.793 -2.832 1 97.25 70 PHE B CA 1
ATOM 2418 C C . PHE B 1 70 ? 11.633 7.961 -2.643 1 97.25 70 PHE B C 1
ATOM 2420 O O . PHE B 1 70 ? 12.094 9.023 -2.227 1 97.25 70 PHE B O 1
ATOM 2427 N N . TYR B 1 71 ? 12.375 6.965 -2.9 1 97.88 71 TYR B N 1
ATOM 2428 C CA . TYR B 1 71 ? 13.82 6.926 -2.701 1 97.88 71 TYR B CA 1
ATOM 2429 C C . TYR B 1 71 ? 14.539 6.66 -4.016 1 97.88 71 TYR B C 1
ATOM 2431 O O . TYR B 1 71 ? 14.305 5.637 -4.664 1 97.88 71 TYR B O 1
ATOM 2439 N N . SER B 1 72 ? 15.398 7.535 -4.332 1 96.94 72 SER B N 1
ATOM 2440 C CA . SER B 1 72 ? 15.945 7.539 -5.68 1 96.94 72 SER B CA 1
ATOM 2441 C C . SER B 1 72 ? 17.469 7.598 -5.652 1 96.94 72 SER B C 1
ATOM 2443 O O . SER B 1 72 ? 18.062 8.117 -4.707 1 96.94 72 SER B O 1
ATOM 2445 N N . ASP B 1 73 ? 18.047 7.055 -6.715 1 96.19 73 ASP B N 1
ATOM 2446 C CA . ASP B 1 73 ? 19.453 7.363 -6.961 1 96.19 73 ASP B CA 1
ATOM 2447 C C . ASP B 1 73 ? 19.641 8.812 -7.402 1 96.19 73 ASP B C 1
ATOM 2449 O O . ASP B 1 73 ? 18.656 9.547 -7.551 1 96.19 73 ASP B O 1
ATOM 2453 N N . ALA B 1 74 ? 20.844 9.25 -7.535 1 94.81 74 ALA B N 1
ATOM 2454 C CA . ALA B 1 74 ? 21.156 10.656 -7.777 1 94.81 74 ALA B CA 1
ATOM 2455 C C . ALA B 1 74 ? 20.641 11.102 -9.141 1 94.81 74 ALA B C 1
ATOM 2457 O O . ALA B 1 74 ? 20.438 12.297 -9.375 1 94.81 74 ALA B O 1
ATOM 2458 N N . GLN B 1 75 ? 20.391 10.172 -10.047 1 93.44 75 GLN B N 1
ATOM 2459 C CA . GLN B 1 75 ? 20.016 10.508 -11.414 1 93.44 75 GLN B CA 1
ATOM 2460 C C . GLN B 1 75 ? 18.516 10.484 -11.609 1 93.44 75 GLN B C 1
ATOM 2462 O O . GLN B 1 75 ? 18 10.883 -12.664 1 93.44 75 GLN B O 1
ATOM 2467 N N . GLY B 1 76 ? 17.781 10.039 -10.648 1 94.81 76 GLY B N 1
ATOM 2468 C CA . GLY B 1 76 ? 16.344 9.883 -10.812 1 94.81 76 GLY B CA 1
ATOM 2469 C C . GLY B 1 76 ? 15.977 8.75 -11.758 1 94.81 76 GLY B C 1
ATOM 2470 O O . GLY B 1 76 ? 14.914 8.773 -12.375 1 94.81 76 GLY B O 1
ATOM 2471 N N . ARG B 1 77 ? 16.844 7.844 -11.914 1 95.56 77 ARG B N 1
ATOM 2472 C CA . ARG B 1 77 ? 16.641 6.754 -12.859 1 95.56 77 ARG B CA 1
ATOM 2473 C C . ARG B 1 77 ? 15.992 5.555 -12.18 1 95.56 77 ARG B C 1
ATOM 2475 O O . ARG B 1 77 ? 14.984 5.027 -12.656 1 95.56 77 ARG B O 1
ATOM 2482 N N . HIS B 1 78 ? 16.609 5.078 -11.125 1 97.25 78 HIS B N 1
ATOM 2483 C CA . HIS B 1 78 ? 16.062 3.988 -10.336 1 97.25 78 HIS B CA 1
ATOM 2484 C C . HIS B 1 78 ? 15.555 4.492 -8.984 1 97.25 78 HIS B C 1
ATOM 2486 O O . HIS B 1 78 ? 16.25 5.242 -8.297 1 97.25 78 HIS B O 1
ATOM 2492 N N . MET B 1 79 ? 14.352 4.074 -8.672 1 97.5 79 MET B N 1
ATOM 2493 C CA . MET B 1 79 ? 13.727 4.574 -7.449 1 97.5 79 MET B CA 1
ATOM 2494 C C . MET B 1 79 ? 12.859 3.498 -6.801 1 97.5 79 MET B C 1
ATOM 2496 O O . MET B 1 79 ? 12.352 2.611 -7.484 1 97.5 79 MET B O 1
ATOM 2500 N N . VAL B 1 80 ? 12.781 3.543 -5.508 1 98.44 80 VAL B N 1
ATOM 2501 C CA . VAL B 1 80 ? 11.859 2.684 -4.77 1 98.44 80 VAL B CA 1
ATOM 2502 C C . VAL B 1 80 ? 10.734 3.525 -4.172 1 98.44 80 VAL B C 1
ATOM 2504 O O . VAL B 1 80 ? 10.984 4.5 -3.461 1 98.44 80 VAL B O 1
ATOM 2507 N N . VAL B 1 81 ? 9.586 3.229 -4.617 1 97.62 81 VAL B N 1
ATOM 2508 C CA . VAL B 1 81 ? 8.406 3.828 -4.004 1 97.62 81 VAL B CA 1
ATOM 2509 C C . VAL B 1 81 ? 7.977 2.998 -2.795 1 97.62 81 VAL B C 1
ATOM 2511 O O . VAL B 1 81 ? 7.598 1.833 -2.938 1 97.62 81 VAL B O 1
ATOM 2514 N N . GLY B 1 82 ? 8.094 3.549 -1.635 1 97.69 82 GLY B N 1
ATOM 2515 C CA . GLY B 1 82 ? 7.812 2.83 -0.401 1 97.69 82 GLY B CA 1
ATOM 2516 C C . GLY B 1 82 ? 8.289 3.562 0.838 1 97.69 82 GLY B C 1
ATOM 2517 O O . GLY B 1 82 ? 8.391 4.793 0.838 1 97.69 82 GLY B O 1
ATOM 2518 N N . TYR B 1 83 ? 8.555 2.791 1.97 1 98.12 83 TYR B N 1
ATOM 2519 C CA . TYR B 1 83 ? 8.945 3.35 3.26 1 98.12 83 TYR B CA 1
ATOM 2520 C C . TYR B 1 83 ? 10.328 2.842 3.674 1 98.12 83 TYR B C 1
ATOM 2522 O O . TYR B 1 83 ? 10.609 1.646 3.574 1 98.12 83 TYR B O 1
ATOM 2530 N N . LEU B 1 84 ? 11.094 3.764 4.113 1 98.56 84 LEU B N 1
ATOM 2531 C CA . LEU B 1 84 ? 12.406 3.434 4.652 1 98.56 84 LEU B CA 1
ATOM 2532 C C . LEU B 1 84 ? 12.305 2.996 6.109 1 98.56 84 LEU B C 1
ATOM 2534 O O . LEU B 1 84 ? 11.633 3.65 6.914 1 98.56 84 LEU B O 1
ATOM 2538 N N . TYR B 1 85 ? 12.938 1.929 6.387 1 98 85 TYR B N 1
ATOM 2539 C CA . TYR B 1 85 ? 12.984 1.405 7.746 1 98 85 TYR B CA 1
ATOM 2540 C C . TYR B 1 85 ? 14.422 1.307 8.242 1 98 85 TYR B C 1
ATOM 2542 O O . TYR B 1 85 ? 15.344 1.074 7.457 1 98 85 TYR B O 1
ATOM 2550 N N . ASP B 1 86 ? 14.594 1.515 9.484 1 97.56 86 ASP B N 1
ATOM 2551 C CA . ASP B 1 86 ? 15.812 1.221 10.242 1 97.56 86 ASP B CA 1
ATOM 2552 C C . ASP B 1 86 ? 15.633 -0.024 11.109 1 97.56 86 ASP B C 1
ATOM 2554 O O . ASP B 1 86 ? 14.844 -0.018 12.055 1 97.56 86 ASP B O 1
ATOM 2558 N N . ASN B 1 87 ? 16.297 -1.075 10.672 1 96.38 87 ASN B N 1
ATOM 2559 C CA . ASN B 1 87 ? 16.266 -2.314 11.445 1 96.38 87 ASN B CA 1
ATOM 2560 C C . ASN B 1 87 ? 17.219 -2.256 12.633 1 96.38 87 ASN B C 1
ATOM 2562 O O . ASN B 1 87 ? 18.281 -2.9 12.625 1 96.38 87 ASN B O 1
ATOM 2566 N N . ALA B 1 88 ? 16.828 -1.61 13.695 1 93.06 88 ALA B N 1
ATOM 2567 C CA . ALA B 1 88 ? 17.656 -1.35 14.867 1 93.06 88 ALA B CA 1
ATOM 2568 C C . ALA B 1 88 ? 17.469 -2.439 15.922 1 93.06 88 ALA B C 1
ATOM 2570 O O . ALA B 1 88 ? 16.516 -3.211 15.867 1 93.06 88 ALA B O 1
ATOM 2571 N N . PRO B 1 89 ? 18.438 -2.607 16.797 1 89.44 89 PRO B N 1
ATOM 2572 C CA . PRO B 1 89 ? 18.328 -3.605 17.859 1 89.44 89 PRO B CA 1
ATOM 2573 C C . PRO B 1 89 ? 17.031 -3.451 18.688 1 89.44 89 PRO B C 1
ATOM 2575 O O . PRO B 1 89 ? 16.484 -4.441 19.172 1 89.44 89 PRO B O 1
ATOM 2578 N N . GLU B 1 90 ? 16.578 -2.26 18.828 1 90.31 90 GLU B N 1
ATOM 2579 C CA . GLU B 1 90 ? 15.391 -1.997 19.641 1 90.31 90 GLU B CA 1
ATOM 2580 C C . GLU B 1 90 ? 14.117 -2.305 18.859 1 90.31 90 GLU B C 1
ATOM 2582 O O . GLU B 1 90 ? 13.023 -2.334 19.438 1 90.31 90 GLU B O 1
ATOM 2587 N N . GLY B 1 91 ? 14.281 -2.477 17.562 1 93.5 91 GLY B N 1
ATOM 2588 C CA . GLY B 1 91 ? 13.133 -2.805 16.734 1 93.5 91 GLY B CA 1
ATOM 2589 C C . GLY B 1 91 ? 13.188 -2.193 15.344 1 93.5 91 GLY B C 1
ATOM 2590 O O . GLY B 1 91 ? 14.148 -1.49 15.016 1 93.5 91 GLY B O 1
ATOM 2591 N N . LEU B 1 92 ? 12.18 -2.498 14.57 1 95.44 92 LEU B N 1
ATOM 2592 C CA . LEU B 1 92 ? 12.055 -1.963 13.219 1 95.44 92 LEU B CA 1
ATOM 2593 C C . LEU B 1 92 ? 11.375 -0.6 13.234 1 95.44 92 LEU B C 1
ATOM 2595 O O . LEU B 1 92 ? 10.211 -0.488 13.617 1 95.44 92 LEU B O 1
ATOM 2599 N N . ILE B 1 93 ? 12.109 0.42 12.812 1 96.31 93 ILE B N 1
ATOM 2600 C CA . ILE B 1 93 ? 11.625 1.796 12.875 1 96.31 93 ILE B CA 1
ATOM 2601 C C . ILE B 1 93 ? 11.273 2.281 11.477 1 96.31 93 ILE B C 1
ATOM 2603 O O . ILE B 1 93 ? 12.094 2.217 10.555 1 96.31 93 ILE B O 1
ATOM 2607 N N . ASN B 1 94 ? 10.047 2.715 11.312 1 97.31 94 ASN B N 1
ATOM 2608 C CA . ASN B 1 94 ? 9.648 3.361 10.062 1 97.31 94 ASN B CA 1
ATOM 2609 C C . ASN B 1 94 ? 10.164 4.797 9.992 1 97.31 94 ASN B C 1
ATOM 2611 O O . ASN B 1 94 ? 9.492 5.727 10.438 1 97.31 94 ASN B O 1
ATOM 2615 N N . VAL B 1 95 ? 11.234 4.988 9.422 1 97.38 95 VAL B N 1
ATOM 2616 C CA . VAL B 1 95 ? 11.945 6.258 9.383 1 97.38 95 VAL B CA 1
ATOM 2617 C C . VAL B 1 95 ? 11.156 7.273 8.555 1 97.38 95 VAL B C 1
ATOM 2619 O O . VAL B 1 95 ? 11.078 8.445 8.922 1 97.38 95 VAL B O 1
ATOM 2622 N N . THR B 1 96 ? 10.562 6.785 7.453 1 97.31 96 THR B N 1
ATOM 2623 C CA . THR B 1 96 ? 9.75 7.656 6.613 1 97.31 96 THR B CA 1
ATOM 2624 C C . THR B 1 96 ? 8.578 8.234 7.406 1 97.31 96 THR B C 1
ATOM 2626 O O . THR B 1 96 ? 8.359 9.445 7.398 1 97.31 96 THR B O 1
ATOM 2629 N N . GLU B 1 97 ? 7.926 7.344 8.117 1 96.38 97 GLU B N 1
ATOM 2630 C CA . GLU B 1 97 ? 6.762 7.812 8.859 1 96.38 97 GLU B CA 1
ATOM 2631 C C . GLU B 1 97 ? 7.172 8.727 10.008 1 96.38 97 GLU B C 1
ATOM 2633 O O . GLU B 1 97 ? 6.465 9.688 10.336 1 96.38 97 GLU B O 1
ATOM 2638 N N . GLN B 1 98 ? 8.258 8.453 10.648 1 95.56 98 GLN B N 1
ATOM 2639 C CA . GLN B 1 98 ? 8.766 9.336 11.703 1 95.56 98 GLN B CA 1
ATOM 2640 C C . GLN B 1 98 ? 9.008 10.742 11.172 1 95.56 98 GLN B C 1
ATOM 2642 O O . GLN B 1 98 ? 8.625 11.727 11.805 1 95.56 98 GLN B O 1
ATOM 2647 N N . ARG B 1 99 ? 9.555 10.797 10.055 1 94.62 99 ARG B N 1
ATOM 2648 C CA . ARG B 1 99 ? 9.805 12.102 9.438 1 94.62 99 ARG B CA 1
ATOM 2649 C C . ARG B 1 99 ? 8.492 12.781 9.055 1 94.62 99 ARG B C 1
ATOM 2651 O O . ARG B 1 99 ? 8.328 13.984 9.266 1 94.62 99 ARG B O 1
ATOM 2658 N N . ASN B 1 100 ? 7.609 11.969 8.5 1 95.56 100 ASN B N 1
ATOM 2659 C CA . ASN B 1 100 ? 6.309 12.516 8.125 1 95.56 100 ASN B CA 1
ATOM 2660 C C . ASN B 1 100 ? 5.586 13.102 9.336 1 95.56 100 ASN B C 1
ATOM 2662 O O . ASN B 1 100 ? 5.004 14.188 9.25 1 95.56 100 ASN B O 1
ATOM 2666 N N . ARG B 1 101 ? 5.664 12.43 10.453 1 96.31 101 ARG B N 1
ATOM 2667 C CA . ARG B 1 101 ? 5.008 12.891 11.672 1 96.31 101 ARG B CA 1
ATOM 2668 C C . ARG B 1 101 ? 5.582 14.227 12.125 1 96.31 101 ARG B C 1
ATOM 2670 O O . ARG B 1 101 ? 4.832 15.164 12.43 1 96.31 101 ARG B O 1
ATOM 2677 N N . GLN B 1 102 ? 6.844 14.281 12.141 1 95.19 102 GLN B N 1
ATOM 2678 C CA . GLN B 1 102 ? 7.496 15.508 12.578 1 95.19 102 GLN B CA 1
ATOM 2679 C C . GLN B 1 102 ? 7.156 16.672 11.641 1 95.19 102 GLN B C 1
ATOM 2681 O O . GLN B 1 102 ? 6.898 17.781 12.102 1 95.19 102 GLN B O 1
ATOM 2686 N N . GLU B 1 103 ? 7.148 16.391 10.391 1 93.94 103 GLU B N 1
ATOM 2687 C CA . GLU B 1 103 ? 6.832 17.422 9.414 1 93.94 103 GLU B CA 1
ATOM 2688 C C . GLU B 1 103 ? 5.398 17.922 9.578 1 93.94 103 GLU B C 1
ATOM 2690 O O . GLU B 1 103 ? 5.137 19.125 9.477 1 93.94 103 GLU B O 1
ATOM 2695 N N . ARG B 1 104 ? 4.52 17.016 9.789 1 96.5 104 ARG B N 1
ATOM 2696 C CA . ARG B 1 104 ? 3.133 17.391 10.031 1 96.5 104 ARG B CA 1
ATOM 2697 C C . ARG B 1 104 ? 3.016 18.297 11.25 1 96.5 104 ARG B C 1
ATOM 2699 O O . ARG B 1 104 ? 2.361 19.344 11.195 1 96.5 104 ARG B O 1
ATOM 2706 N N . LEU B 1 105 ? 3.689 17.938 12.32 1 97.62 105 LEU B N 1
ATOM 2707 C CA . LEU B 1 105 ? 3.623 18.719 13.547 1 97.62 105 LEU B CA 1
ATOM 2708 C C . LEU B 1 105 ? 4.234 20.109 13.344 1 97.62 105 LEU B C 1
ATOM 2710 O O . LEU B 1 105 ? 3.67 21.109 13.789 1 97.62 105 LEU B O 1
ATOM 2714 N N . ASP B 1 106 ? 5.336 20.172 12.656 1 96.06 106 ASP B N 1
ATOM 2715 C CA . ASP B 1 106 ? 5.984 21.453 12.383 1 96.06 106 ASP B CA 1
ATOM 2716 C C . ASP B 1 106 ? 5.074 22.359 11.562 1 96.06 106 ASP B C 1
ATOM 2718 O O . ASP B 1 106 ? 4.93 23.547 11.875 1 96.06 106 ASP B O 1
ATOM 2722 N N . GLN B 1 107 ? 4.461 21.797 10.586 1 95.88 107 GLN B N 1
ATOM 2723 C CA . GLN B 1 107 ? 3.611 22.594 9.711 1 95.88 107 GLN B CA 1
ATOM 2724 C C . GLN B 1 107 ? 2.344 23.047 10.438 1 95.88 107 GLN B C 1
ATOM 2726 O O . GLN B 1 107 ? 1.876 24.172 10.242 1 95.88 107 GLN B O 1
ATOM 2731 N N . LEU B 1 108 ? 1.84 22.188 11.234 1 97.88 108 LEU B N 1
ATOM 2732 C CA . LEU B 1 108 ? 0.649 22.547 12 1 97.88 108 LEU B CA 1
ATOM 2733 C C . LEU B 1 108 ? 0.956 23.672 12.984 1 97.88 108 LEU B C 1
ATOM 2735 O O . LEU B 1 108 ? 0.111 24.531 13.234 1 97.88 108 LEU B O 1
ATOM 2739 N N . GLN B 1 109 ? 2.139 23.656 13.516 1 96.44 109 GLN B N 1
ATOM 2740 C CA . GLN B 1 109 ? 2.555 24.703 14.445 1 96.44 109 GLN B CA 1
ATOM 2741 C C . GLN B 1 109 ? 2.629 26.062 13.75 1 96.44 109 GLN B C 1
ATOM 2743 O O . GLN B 1 109 ? 2.445 27.094 14.383 1 96.44 109 GLN B O 1
ATOM 2748 N N . ASP B 1 110 ? 2.811 26.031 12.438 1 95.75 110 ASP B N 1
ATOM 2749 C CA . ASP B 1 110 ? 2.965 27.25 11.672 1 95.75 110 ASP B CA 1
ATOM 2750 C C . ASP B 1 110 ? 1.607 27.797 11.234 1 95.75 110 ASP B C 1
ATOM 2752 O O . ASP B 1 110 ? 1.519 28.922 10.727 1 95.75 110 ASP B O 1
ATOM 2756 N N . VAL B 1 111 ? 0.572 27.062 11.461 1 97.19 111 VAL B N 1
ATOM 2757 C CA . VAL B 1 111 ? -0.762 27.5 11.07 1 97.19 111 VAL B CA 1
ATOM 2758 C C . VAL B 1 111 ? -1.291 28.5 12.094 1 97.19 111 VAL B C 1
ATOM 2760 O O . VAL B 1 111 ? -1.262 28.25 13.297 1 97.19 111 VAL B O 1
ATOM 2763 N N . SER B 1 112 ? -1.76 29.609 11.586 1 96.69 112 SER B N 1
ATOM 2764 C CA . SER B 1 112 ? -2.336 30.609 12.477 1 96.69 112 SER B CA 1
ATOM 2765 C C . SER B 1 112 ? -3.604 30.094 13.141 1 96.69 112 SER B C 1
ATOM 2767 O O . SER B 1 112 ? -4.41 29.406 12.516 1 96.69 112 SER B O 1
ATOM 2769 N N . GLU B 1 113 ? -3.766 30.531 14.367 1 95.75 113 GLU B N 1
ATOM 2770 C CA . GLU B 1 113 ? -4.949 30.109 15.125 1 95.75 113 GLU B CA 1
ATOM 2771 C C . GLU B 1 113 ? -6.227 30.594 14.438 1 95.75 113 GLU B C 1
ATOM 2773 O O . GLU B 1 113 ? -7.254 29.906 14.5 1 95.75 113 GLU B O 1
ATOM 2778 N N . GLU B 1 114 ? -6.117 31.734 13.766 1 95.5 114 GLU B N 1
ATOM 2779 C CA . GLU B 1 114 ? -7.285 32.312 13.117 1 95.5 114 GLU B CA 1
ATOM 2780 C C . GLU B 1 114 ? -7.703 31.516 11.898 1 95.5 114 GLU B C 1
ATOM 2782 O O . GLU B 1 114 ? -8.805 31.688 11.375 1 95.5 114 GLU B O 1
ATOM 2787 N N . SER B 1 115 ? -6.777 30.625 11.508 1 97.88 115 SER B N 1
ATOM 2788 C CA . SER B 1 115 ? -7.07 29.828 10.328 1 97.88 115 SER B CA 1
ATOM 2789 C C . SER B 1 115 ? -7.73 28.5 10.703 1 97.88 115 SER B C 1
ATOM 2791 O O . SER B 1 115 ? -8.047 27.688 9.836 1 97.88 115 SER B O 1
ATOM 2793 N N . LEU B 1 116 ? -7.918 28.312 11.961 1 98.5 116 LEU B N 1
ATOM 2794 C CA . LEU B 1 116 ? -8.516 27.094 12.5 1 98.5 116 LEU B CA 1
ATOM 2795 C C . LEU B 1 116 ? -9.82 27.422 13.234 1 98.5 116 LEU B C 1
ATOM 2797 O O . LEU B 1 116 ? -10.031 28.547 13.672 1 98.5 116 LEU B O 1
ATOM 2801 N N . VAL B 1 117 ? -10.672 26.5 13.266 1 98.75 117 VAL B N 1
ATOM 2802 C CA . VAL B 1 117 ? -11.781 26.547 14.219 1 98.75 117 VAL B CA 1
ATOM 2803 C C . VAL B 1 117 ? -11.492 25.625 15.398 1 98.75 117 VAL B C 1
ATOM 2805 O O . VAL B 1 117 ? -11.438 24.406 15.242 1 98.75 117 VAL B O 1
ATOM 2808 N N . THR B 1 118 ? -11.352 26.219 16.547 1 98.62 118 THR B N 1
ATOM 2809 C CA . THR B 1 118 ? -10.812 25.469 17.672 1 98.62 118 THR B CA 1
ATOM 2810 C C . THR B 1 118 ? -11.875 25.281 18.75 1 98.62 118 THR B C 1
ATOM 2812 O O . THR B 1 118 ? -12.547 26.25 19.141 1 98.62 118 THR B O 1
ATOM 2815 N N . TYR B 1 119 ? -12.062 24.078 19.141 1 98.56 119 TYR B N 1
ATOM 2816 C CA . TYR B 1 119 ? -12.836 23.719 20.328 1 98.56 119 TYR B CA 1
ATOM 2817 C C . TYR B 1 119 ? -11.922 23.328 21.484 1 98.56 119 TYR B C 1
ATOM 2819 O O . TYR B 1 119 ? -11.328 22.25 21.469 1 98.56 119 TYR B O 1
ATOM 2827 N N . PRO B 1 120 ? -11.867 24.109 22.438 1 97.88 120 PRO B N 1
ATOM 2828 C CA . PRO B 1 120 ? -10.875 23.891 23.5 1 97.88 120 PRO B CA 1
ATOM 2829 C C . PRO B 1 120 ? -11.266 22.766 24.453 1 97.88 120 PRO B C 1
ATOM 2831 O O . PRO B 1 120 ? -12.453 22.547 24.703 1 97.88 120 PRO B O 1
ATOM 2834 N N . ALA B 1 121 ? -10.203 22.109 24.938 1 98.12 121 ALA B N 1
ATOM 2835 C CA . ALA B 1 121 ? -10.383 21.094 25.969 1 98.12 121 ALA B CA 1
ATOM 2836 C C . ALA B 1 121 ? -11.023 21.688 27.219 1 98.12 121 ALA B C 1
ATOM 2838 O O . ALA B 1 121 ? -10.883 22.891 27.484 1 98.12 121 ALA B O 1
ATOM 2839 N N . GLN B 1 122 ? -11.758 20.766 27.828 1 96.12 122 GLN B N 1
ATOM 2840 C CA . GLN B 1 122 ? -12.289 21.094 29.141 1 96.12 122 GLN B CA 1
ATOM 2841 C C . GLN B 1 122 ? -11.562 20.312 30.25 1 96.12 122 GLN B C 1
ATOM 2843 O O . GLN B 1 122 ? -11.203 19.156 30.047 1 96.12 122 GLN B O 1
ATOM 2848 N N . GLY B 1 123 ? -11.172 20.891 31.281 1 90.69 123 GLY B N 1
ATOM 2849 C CA . GLY B 1 123 ? -10.5 20.203 32.375 1 90.69 123 GLY B CA 1
ATOM 2850 C C . GLY B 1 123 ? -9.039 19.922 32.094 1 90.69 123 GLY B C 1
ATOM 2851 O O . GLY B 1 123 ? -8.328 20.781 31.562 1 90.69 123 GLY B O 1
ATOM 2852 N N . ASP B 1 124 ? -8.555 18.656 32.469 1 93.31 124 ASP B N 1
ATOM 2853 C CA . ASP B 1 124 ? -7.152 18.297 32.312 1 93.31 124 ASP B CA 1
ATOM 2854 C C . ASP B 1 124 ? -6.805 18.094 30.828 1 93.31 124 ASP B C 1
ATOM 2856 O O . ASP B 1 124 ? -7.535 17.422 30.109 1 93.31 124 ASP B O 1
ATOM 2860 N N . ASP B 1 125 ? -5.715 18.656 30.453 1 95.31 125 ASP B N 1
ATOM 2861 C CA . ASP B 1 125 ? -5.293 18.625 29.062 1 95.31 125 ASP B CA 1
ATOM 2862 C C . ASP B 1 125 ? -4.695 17.266 28.703 1 95.31 125 ASP B C 1
ATOM 2864 O O . ASP B 1 125 ? -3.674 16.859 29.266 1 95.31 125 ASP B O 1
ATOM 2868 N N . LEU B 1 126 ? -5.344 16.578 27.781 1 96.88 126 LEU B N 1
ATOM 2869 C CA . LEU B 1 126 ? -4.836 15.297 27.281 1 96.88 126 LEU B CA 1
ATOM 2870 C C . LEU B 1 126 ? -4.039 15.5 25.984 1 96.88 126 LEU B C 1
ATOM 2872 O O . LEU B 1 126 ? -3.111 14.734 25.703 1 96.88 126 LEU B O 1
ATOM 2876 N N . GLY B 1 127 ? -4.414 16.469 25.203 1 97.25 127 GLY B N 1
ATOM 2877 C CA . GLY B 1 127 ? -3.721 16.75 23.953 1 97.25 127 GLY B CA 1
ATOM 2878 C C . GLY B 1 127 ? -4.574 17.5 22.953 1 97.25 127 GLY B C 1
ATOM 2879 O O . GLY B 1 127 ? -5.742 17.797 23.219 1 97.25 127 GLY B O 1
ATOM 2880 N N . GLU B 1 128 ? -3.93 17.812 21.844 1 98.12 128 GLU B N 1
ATOM 2881 C CA . GLU B 1 128 ? -4.617 18.5 20.766 1 98.12 128 GLU B CA 1
ATOM 2882 C C . GLU B 1 128 ? -4.59 17.688 19.484 1 98.12 128 GLU B C 1
ATOM 2884 O O . GLU B 1 128 ? -3.582 17.047 19.172 1 98.12 128 GLU B O 1
ATOM 2889 N N . ILE B 1 129 ? -5.695 17.703 18.781 1 98.69 129 ILE B N 1
ATOM 2890 C CA . ILE B 1 129 ? -5.738 17.047 17.484 1 98.69 129 ILE B CA 1
ATOM 2891 C C . ILE B 1 129 ? -6.125 18.047 16.406 1 98.69 129 ILE B C 1
ATOM 2893 O O . ILE B 1 129 ? -6.809 19.047 16.688 1 98.69 129 ILE B O 1
ATOM 2897 N N . ALA B 1 130 ? -5.605 17.875 15.258 1 98.88 130 ALA B N 1
ATOM 2898 C CA . ALA B 1 130 ? -6.074 18.578 14.062 1 98.88 130 ALA B CA 1
ATOM 2899 C C . ALA B 1 130 ? -6.965 17.672 13.219 1 98.88 130 ALA B C 1
ATOM 2901 O O . ALA B 1 130 ? -6.664 16.484 13.039 1 98.88 130 ALA B O 1
ATOM 2902 N N . VAL B 1 131 ? -8.07 18.219 12.773 1 98.94 131 VAL B N 1
ATOM 2903 C CA . VAL B 1 131 ? -9.016 17.453 11.969 1 98.94 131 VAL B CA 1
ATOM 2904 C C . VAL B 1 131 ? -9.305 18.188 10.664 1 98.94 131 VAL B C 1
ATOM 2906 O O . VAL B 1 131 ? -9.914 19.25 10.664 1 98.94 131 VAL B O 1
ATOM 2909 N N . PHE B 1 132 ? -8.797 17.625 9.609 1 98.94 132 PHE B N 1
ATOM 2910 C CA . PHE B 1 132 ? -9.211 18.125 8.305 1 98.94 132 PHE B CA 1
ATOM 2911 C C . PHE B 1 132 ? -10.672 17.766 8.031 1 98.94 132 PHE B C 1
ATOM 2913 O O . PHE B 1 132 ? -11.039 16.594 8.031 1 98.94 132 PHE B O 1
ATOM 2920 N N . THR B 1 133 ? -11.469 18.812 7.766 1 98.75 133 THR B N 1
ATOM 2921 C CA . THR B 1 133 ? -12.898 18.547 7.77 1 98.75 133 THR B CA 1
ATOM 2922 C C . THR B 1 133 ? -13.594 19.328 6.652 1 98.75 133 THR B C 1
ATOM 2924 O O . THR B 1 133 ? -13.062 20.328 6.164 1 98.75 133 THR B O 1
ATOM 2927 N N . ASP B 1 134 ? -14.609 18.797 6.234 1 98.62 134 ASP B N 1
ATOM 2928 C CA . ASP B 1 134 ? -15.602 19.344 5.316 1 98.62 134 ASP B CA 1
ATOM 2929 C C . ASP B 1 134 ? -17 19.312 5.938 1 98.62 134 ASP B C 1
ATOM 2931 O O . ASP B 1 134 ? -17.484 18.25 6.336 1 98.62 134 ASP B O 1
ATOM 2935 N N . THR B 1 135 ? -17.688 20.469 6.039 1 97.94 135 THR B N 1
ATOM 2936 C CA . THR B 1 135 ? -18.938 20.547 6.781 1 97.94 135 THR B CA 1
ATOM 2937 C C . THR B 1 135 ? -20.031 19.766 6.07 1 97.94 135 THR B C 1
ATOM 2939 O O . THR B 1 135 ? -21.078 19.453 6.668 1 97.94 135 THR B O 1
ATOM 2942 N N . THR B 1 136 ? -19.812 19.438 4.824 1 97.25 136 THR B N 1
ATOM 2943 C CA . THR B 1 136 ? -20.828 18.734 4.062 1 97.25 136 THR B CA 1
ATOM 2944 C C . THR B 1 136 ? -20.625 17.219 4.156 1 97.25 136 THR B C 1
ATOM 2946 O O . THR B 1 136 ? -21.422 16.438 3.641 1 97.25 136 THR B O 1
ATOM 2949 N N . CYS B 1 137 ? -19.641 16.781 4.754 1 97.94 137 CY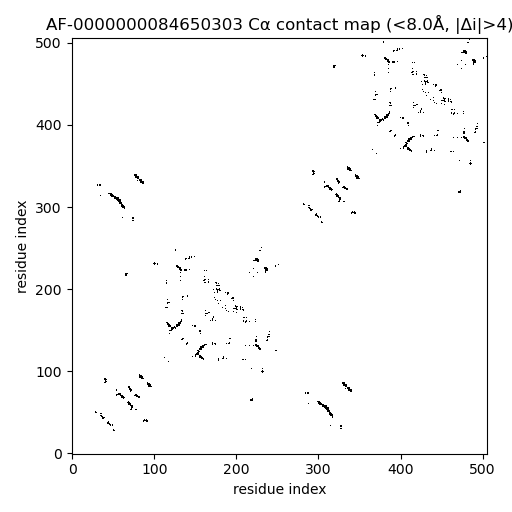S B N 1
ATOM 2950 C CA . CYS B 1 137 ? -19.297 15.375 4.855 1 97.94 137 CYS B CA 1
ATOM 2951 C C . CYS B 1 137 ? -20.047 14.711 6.008 1 97.94 137 CYS B C 1
ATOM 2953 O O . CYS B 1 137 ? -19.906 15.117 7.16 1 97.94 137 CYS B O 1
ATOM 2955 N N . PRO B 1 138 ? -20.75 13.617 5.719 1 97.88 138 PRO B N 1
ATOM 2956 C CA . PRO B 1 138 ? -21.531 12.984 6.781 1 97.88 138 PRO B CA 1
ATOM 2957 C C . PRO B 1 138 ? -20.672 12.422 7.902 1 97.88 138 PRO B C 1
ATOM 2959 O O . PRO B 1 138 ? -21.047 12.484 9.07 1 97.88 138 PRO B O 1
ATOM 2962 N N . TYR B 1 139 ? -19.547 11.891 7.594 1 98.38 139 TYR B N 1
ATOM 2963 C CA . TYR B 1 139 ? -18.656 11.352 8.625 1 98.38 139 TYR B CA 1
ATOM 2964 C C . TYR B 1 139 ? -18.047 12.469 9.461 1 98.38 139 TYR B C 1
ATOM 2966 O O . TYR B 1 139 ? -17.781 12.281 10.648 1 98.38 139 TYR B O 1
ATOM 2974 N N . CYS B 1 140 ? -17.734 13.633 8.875 1 98.75 140 CYS B N 1
ATOM 2975 C CA . CYS B 1 140 ? -17.297 14.805 9.625 1 98.75 140 CYS B CA 1
ATOM 2976 C C . CYS B 1 140 ? -18.375 15.281 10.586 1 98.75 140 CYS B C 1
ATOM 2978 O O . CYS B 1 140 ? -18.078 15.656 11.719 1 98.75 140 CYS B O 1
ATOM 2980 N N . GLN B 1 141 ? -19.578 15.234 10.055 1 98.44 141 GLN B N 1
ATOM 2981 C CA . GLN B 1 141 ? -20.703 15.578 10.914 1 98.44 141 GLN B CA 1
ATOM 2982 C C . GLN B 1 141 ? -20.797 14.633 12.109 1 98.44 141 GLN B C 1
ATOM 2984 O O . GLN B 1 141 ? -21 15.07 13.242 1 98.44 141 GLN B O 1
ATOM 2989 N N . MET B 1 142 ? -20.625 13.367 11.859 1 98.5 142 MET B N 1
ATOM 2990 C CA . MET B 1 142 ? -20.656 12.359 12.922 1 98.5 142 MET B CA 1
ATOM 2991 C C . MET B 1 142 ? -19.578 12.641 13.969 1 98.5 142 MET B C 1
ATOM 2993 O O . MET B 1 142 ? -19.828 12.57 15.164 1 98.5 142 MET B O 1
ATOM 2997 N N . LEU B 1 143 ? -18.391 12.961 13.539 1 98.81 143 LEU B N 1
ATOM 2998 C CA . LEU B 1 143 ? -17.312 13.281 14.469 1 98.81 143 LEU B CA 1
ATOM 2999 C C . LEU B 1 143 ? -17.656 14.508 15.305 1 98.81 143 LEU B C 1
ATOM 3001 O O . LEU B 1 143 ? -17.438 14.523 16.516 1 98.81 143 LEU B O 1
ATOM 3005 N N . HIS B 1 144 ? -18.219 15.508 14.625 1 98.69 144 HIS B N 1
ATOM 3006 C CA . HIS B 1 144 ? -18.516 16.75 15.328 1 98.69 144 HIS B CA 1
ATOM 3007 C C . HIS B 1 144 ? -19.594 16.531 16.391 1 98.69 144 HIS B C 1
ATOM 3009 O O . HIS B 1 144 ? -19.625 17.234 17.406 1 98.69 144 HIS B O 1
ATOM 3015 N N . GLN B 1 145 ? -20.453 15.594 16.172 1 98.44 145 GLN B N 1
ATOM 3016 C CA . GLN B 1 145 ? -21.453 15.273 17.172 1 98.44 145 GLN B CA 1
ATOM 3017 C C . GLN B 1 145 ? -20.812 14.828 18.484 1 98.44 145 GLN B C 1
ATOM 3019 O O . GLN B 1 145 ? -21.453 14.836 19.531 1 98.44 145 GLN B O 1
ATOM 3024 N N . GLN B 1 146 ? -19.609 14.469 18.406 1 98.62 146 GLN B N 1
ATOM 3025 C CA . GLN B 1 146 ? -18.906 13.984 19.594 1 98.62 146 GLN B CA 1
ATOM 3026 C C . GLN B 1 146 ? -17.922 15.031 20.125 1 98.62 146 GLN B C 1
ATOM 3028 O O . GLN B 1 146 ? -17.047 14.719 20.922 1 98.62 146 GLN B O 1
ATOM 3033 N N . ILE B 1 147 ? -18.031 16.234 19.703 1 98.62 147 ILE B N 1
ATOM 3034 C CA . ILE B 1 147 ? -17.078 17.297 20.047 1 98.62 147 ILE B CA 1
ATOM 3035 C C . ILE B 1 147 ? -17.078 17.516 21.547 1 98.62 147 ILE B C 1
ATOM 3037 O O . ILE B 1 147 ? -16.016 17.719 22.141 1 98.62 147 ILE B O 1
ATOM 3041 N N . ASP B 1 148 ? -18.25 17.391 22.172 1 97.94 148 ASP B N 1
ATOM 3042 C CA . ASP B 1 148 ? -18.328 17.594 23.609 1 97.94 148 ASP B CA 1
ATOM 3043 C C . ASP B 1 148 ? -17.609 16.469 24.359 1 97.94 148 ASP B C 1
ATOM 3045 O O . ASP B 1 148 ? -16.938 16.719 25.375 1 97.94 148 ASP B O 1
ATOM 3049 N N . GLN B 1 149 ? -17.797 15.289 23.844 1 98.19 149 GLN B N 1
ATOM 3050 C CA . GLN B 1 149 ? -17.094 14.156 24.453 1 98.19 149 GLN B CA 1
ATOM 3051 C C . GLN B 1 149 ? -15.578 14.32 24.344 1 98.19 149 GLN B C 1
ATOM 3053 O O . GLN B 1 149 ? -14.852 14.07 25.297 1 98.19 149 GLN B O 1
ATOM 3058 N N . LEU B 1 150 ? -15.117 14.742 23.266 1 98.56 150 LEU B N 1
ATOM 3059 C CA . LEU B 1 150 ? -13.688 14.938 23.031 1 98.56 150 LEU B CA 1
ATOM 3060 C C . LEU B 1 150 ? -13.141 16.031 23.938 1 98.56 150 LEU B C 1
ATOM 3062 O O . LEU B 1 150 ? -12.125 15.836 24.609 1 98.56 150 LEU B O 1
ATOM 3066 N N . THR B 1 151 ? -13.836 17.141 24 1 98.44 151 THR B N 1
ATOM 3067 C CA . THR B 1 151 ? -13.336 18.266 24.797 1 98.44 151 THR B CA 1
ATOM 3068 C C . THR B 1 151 ? -13.422 17.938 26.281 1 98.44 151 THR B C 1
ATOM 3070 O O . THR B 1 151 ? -12.539 18.328 27.062 1 98.44 151 THR B O 1
ATOM 3073 N N . ALA B 1 152 ? -14.422 17.188 26.688 1 98.19 152 ALA B N 1
ATOM 3074 C CA . ALA B 1 152 ? -14.547 16.781 28.078 1 98.19 152 ALA B CA 1
ATOM 3075 C C . ALA B 1 152 ? -13.414 15.844 28.484 1 98.19 152 ALA B C 1
ATOM 3077 O O . ALA B 1 152 ? -13.023 15.797 29.656 1 98.19 152 ALA B O 1
ATOM 3078 N N . ALA B 1 153 ? -12.938 15.125 27.562 1 97.88 153 ALA B N 1
ATOM 3079 C CA . ALA B 1 153 ? -11.852 14.18 27.812 1 97.88 153 ALA B CA 1
ATOM 3080 C C . ALA B 1 153 ? -10.5 14.898 27.859 1 97.88 153 ALA B C 1
ATOM 3082 O O . ALA B 1 153 ? -9.461 14.258 28.062 1 97.88 153 ALA B O 1
ATOM 3083 N N . GLY B 1 154 ? -10.531 16.156 27.625 1 98.06 154 GLY B N 1
ATOM 3084 C CA . GLY B 1 154 ? -9.297 16.922 27.719 1 98.06 154 GLY B CA 1
ATOM 3085 C C . GLY B 1 154 ? -8.625 17.109 26.359 1 98.06 154 GLY B C 1
ATOM 3086 O O . GLY B 1 154 ? -7.422 17.391 26.297 1 98.06 154 GLY B O 1
ATOM 3087 N N . ILE B 1 155 ? -9.367 16.953 25.266 1 98.5 155 ILE B N 1
ATOM 3088 C CA . ILE B 1 155 ? -8.789 17.062 23.938 1 98.5 155 ILE B CA 1
ATOM 3089 C C . ILE B 1 155 ? -9.219 18.391 23.281 1 98.5 155 ILE B C 1
ATOM 3091 O O . ILE B 1 155 ? -10.414 18.688 23.203 1 98.5 155 ILE B O 1
ATOM 3095 N N . THR B 1 156 ? -8.281 19.234 22.938 1 98.62 156 THR B N 1
ATOM 3096 C CA . THR B 1 156 ? -8.562 20.375 22.078 1 98.62 156 THR B CA 1
ATOM 3097 C C . THR B 1 156 ? -8.641 19.953 20.625 1 98.62 156 THR B C 1
ATOM 3099 O O . THR B 1 156 ? -7.746 19.266 20.109 1 98.62 156 THR B O 1
ATOM 3102 N N . VAL B 1 157 ? -9.711 20.312 19.953 1 98.81 157 VAL B N 1
ATOM 3103 C CA . VAL B 1 157 ? -9.906 19.953 18.562 1 98.81 157 VAL B CA 1
ATOM 3104 C C . VAL B 1 157 ? -9.727 21.172 17.656 1 98.81 157 VAL B C 1
ATOM 3106 O O . VAL B 1 157 ? -10.422 22.172 17.828 1 98.81 157 VAL B O 1
ATOM 3109 N N . HIS B 1 158 ? -8.766 21.125 16.781 1 98.81 158 HIS B N 1
ATOM 3110 C CA . HIS B 1 158 ? -8.562 22.125 15.75 1 98.81 158 HIS B CA 1
ATOM 3111 C C . HIS B 1 158 ? -9.094 21.641 14.406 1 98.81 158 HIS B C 1
ATOM 3113 O O . HIS B 1 158 ? -8.516 20.75 13.781 1 98.81 158 HIS B O 1
ATOM 3119 N N . TYR B 1 159 ? -10.148 22.219 13.984 1 98.88 159 TYR B N 1
ATOM 3120 C CA . TYR B 1 159 ? -10.625 21.906 12.641 1 98.88 159 TYR B CA 1
ATOM 3121 C C . TYR B 1 159 ? -9.859 22.703 11.594 1 98.88 159 TYR B C 1
ATOM 3123 O O . TYR B 1 159 ? -9.734 23.922 11.695 1 98.88 159 TYR B O 1
ATOM 3131 N N . VAL B 1 160 ? -9.32 22.016 10.664 1 98.88 160 VAL B N 1
ATOM 3132 C CA . VAL B 1 160 ? -8.703 22.578 9.469 1 98.88 160 VAL B CA 1
ATOM 3133 C C . VAL B 1 160 ? -9.672 22.484 8.297 1 98.88 160 VAL B C 1
ATOM 3135 O O . VAL B 1 160 ? -10.109 21.391 7.93 1 98.88 160 VAL B O 1
ATOM 3138 N N . PRO B 1 161 ? -10.023 23.703 7.785 1 98.75 161 PRO B N 1
ATOM 3139 C CA . PRO B 1 161 ? -10.961 23.625 6.664 1 98.75 161 PRO B CA 1
ATOM 3140 C C . PRO B 1 161 ? -10.391 22.859 5.469 1 98.75 161 PRO B C 1
ATOM 3142 O O . PRO B 1 161 ? -9.312 23.203 4.977 1 98.75 161 PRO B O 1
ATOM 3145 N N . PHE B 1 162 ? -11.125 21.859 4.988 1 98.75 162 PHE B N 1
ATOM 3146 C CA . PHE B 1 162 ? -10.703 21.031 3.859 1 98.75 162 PHE B CA 1
ATOM 3147 C C . PHE B 1 162 ? -11.898 20.672 2.988 1 98.75 162 PHE B C 1
ATOM 3149 O O . PHE B 1 162 ? -12.43 19.562 3.092 1 98.75 162 PHE B O 1
ATOM 3156 N N . PRO B 1 163 ? -12.227 21.609 2.064 1 98.69 163 PRO B N 1
ATOM 3157 C CA . PRO B 1 163 ? -13.312 21.297 1.139 1 98.69 163 PRO B CA 1
ATOM 3158 C C . PRO B 1 163 ? -12.945 20.203 0.133 1 98.69 163 PRO B C 1
ATOM 3160 O O . PRO B 1 163 ? -12.133 20.453 -0.766 1 98.69 163 PRO B O 1
ATOM 3163 N N . ARG B 1 164 ? -13.586 19.016 0.202 1 97.44 164 ARG B N 1
ATOM 3164 C CA . ARG B 1 164 ? -13.219 17.859 -0.59 1 97.44 164 ARG B CA 1
ATOM 3165 C C . ARG B 1 164 ? -13.406 18.125 -2.08 1 97.44 164 ARG B C 1
ATOM 3167 O O . ARG B 1 164 ? -12.648 17.609 -2.906 1 97.44 164 ARG B O 1
ATOM 3174 N N . ALA B 1 165 ? -14.375 19.047 -2.387 1 96.25 165 ALA B N 1
ATOM 3175 C CA . ALA B 1 165 ? -14.711 19.312 -3.785 1 96.25 165 ALA B CA 1
ATOM 3176 C C . ALA B 1 165 ? -13.867 20.453 -4.348 1 96.25 165 ALA B C 1
ATOM 3178 O O . ALA B 1 165 ? -14.109 20.922 -5.457 1 96.25 165 ALA B O 1
ATOM 3179 N N . GLY B 1 166 ? -12.906 20.891 -3.586 1 95.88 166 GLY B N 1
ATOM 3180 C CA . GLY B 1 166 ? -12 21.922 -4.066 1 95.88 166 GLY B CA 1
ATOM 3181 C C . GLY B 1 166 ? -12.273 23.297 -3.461 1 95.88 166 GLY B C 1
ATOM 3182 O O . GLY B 1 166 ? -13.312 23.5 -2.838 1 95.88 166 GLY B O 1
ATOM 3183 N N . SER B 1 167 ? -11.352 24.234 -3.705 1 94.25 167 SER B N 1
ATOM 3184 C CA . SER B 1 167 ? -11.336 25.531 -3.035 1 94.25 167 SER B CA 1
ATOM 3185 C C . SER B 1 167 ? -12.391 26.469 -3.621 1 94.25 167 SER B C 1
ATOM 3187 O O . SER B 1 167 ? -12.695 27.516 -3.035 1 94.25 167 SER B O 1
ATOM 3189 N N . GLN B 1 168 ? -12.977 26.094 -4.73 1 93.62 168 GLN B N 1
ATOM 3190 C CA . GLN B 1 168 ? -13.992 26.953 -5.348 1 93.62 168 GLN B CA 1
ATOM 3191 C C . GLN B 1 168 ? -15.375 26.328 -5.238 1 93.62 168 GLN B C 1
ATOM 3193 O O . GLN B 1 168 ? -16.328 26.781 -5.883 1 93.62 168 GLN B O 1
ATOM 3198 N N . SER B 1 169 ? -15.492 25.375 -4.414 1 97 169 SER B N 1
ATOM 3199 C CA . SER B 1 169 ? -16.734 24.641 -4.238 1 97 169 SER B CA 1
ATOM 3200 C C . SER B 1 169 ? -17.688 25.359 -3.287 1 97 169 SER B C 1
ATOM 3202 O O . SER B 1 169 ? -17.25 26.25 -2.547 1 97 169 SER B O 1
ATOM 3204 N N . PRO B 1 170 ? -18.953 24.969 -3.334 1 95.94 170 PRO B N 1
ATOM 3205 C CA . PRO B 1 170 ? -19.891 25.5 -2.336 1 95.94 170 PRO B CA 1
ATOM 3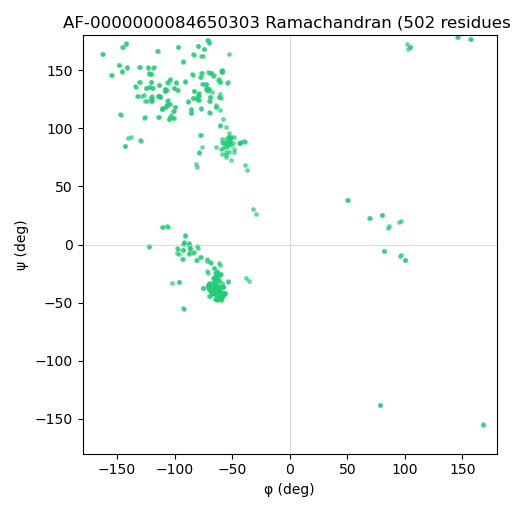206 C C . PRO B 1 170 ? -19.453 25.188 -0.904 1 95.94 170 PRO B C 1
ATOM 3208 O O . PRO B 1 170 ? -19.625 26.016 -0.01 1 95.94 170 PRO B O 1
ATOM 3211 N N . ALA B 1 171 ? -18.906 24.078 -0.686 1 97.31 171 ALA B N 1
ATOM 3212 C CA . ALA B 1 171 ? -18.406 23.719 0.636 1 97.31 171 ALA B CA 1
ATOM 3213 C C . ALA B 1 171 ? -17.297 24.656 1.081 1 97.31 171 ALA B C 1
ATOM 3215 O O . ALA B 1 171 ? -17.234 25.047 2.25 1 97.31 171 ALA B O 1
ATOM 3216 N N . ALA B 1 172 ? -16.438 25.031 0.114 1 98.44 172 ALA B N 1
ATOM 3217 C CA . ALA B 1 172 ? -15.367 25.984 0.419 1 98.44 172 ALA B CA 1
ATOM 3218 C C . ALA B 1 172 ? -15.945 27.328 0.84 1 98.44 172 ALA B C 1
ATOM 3220 O O . ALA B 1 172 ? -15.461 27.953 1.789 1 98.44 172 ALA B O 1
ATOM 3221 N N . ARG B 1 173 ? -16.938 27.734 0.148 1 97.44 173 ARG B N 1
ATOM 3222 C CA . ARG B 1 173 ? -17.594 29 0.484 1 97.44 173 ARG B CA 1
ATOM 3223 C C . ARG B 1 173 ? -18.203 28.938 1.882 1 97.44 173 ARG B C 1
ATOM 3225 O O . ARG B 1 173 ? -18.078 29.906 2.652 1 97.44 173 ARG B O 1
ATOM 3232 N N . GLN B 1 174 ? -18.828 27.844 2.199 1 98.25 174 GLN B N 1
ATOM 3233 C CA . GLN B 1 174 ? -19.422 27.688 3.523 1 98.25 174 GLN B CA 1
ATOM 3234 C C . GLN B 1 174 ? -18.359 27.719 4.613 1 98.25 174 GLN B C 1
ATOM 3236 O O . GLN B 1 174 ? -18.547 28.359 5.648 1 98.25 174 GLN B O 1
ATOM 3241 N N . LEU B 1 175 ? -17.344 27.062 4.387 1 98.62 175 LEU B N 1
ATOM 3242 C CA . LEU B 1 175 ? -16.25 27.062 5.348 1 98.62 175 LEU B CA 1
ATOM 3243 C C . LEU B 1 175 ? -15.664 28.469 5.504 1 98.62 175 LEU B C 1
ATOM 3245 O O . LEU B 1 175 ? -15.281 28.875 6.605 1 98.62 175 LEU B O 1
ATOM 3249 N N . ALA B 1 176 ? -15.578 29.188 4.379 1 98.62 176 ALA B N 1
ATOM 3250 C CA . ALA B 1 176 ? -15.133 30.562 4.457 1 98.62 176 ALA B CA 1
ATOM 3251 C C . ALA B 1 176 ? -16.094 31.406 5.281 1 98.62 176 ALA B C 1
ATOM 3253 O O . ALA B 1 176 ? -15.68 32.312 6.02 1 98.62 176 ALA B O 1
ATOM 3254 N N . GLN B 1 177 ? -17.375 31.109 5.141 1 98.44 177 GLN B N 1
ATOM 3255 C CA . GLN B 1 177 ? -18.359 31.781 5.98 1 98.44 177 GLN B CA 1
ATOM 3256 C C . GLN B 1 177 ? -18.109 31.5 7.457 1 98.44 177 GLN B C 1
ATOM 3258 O O . GLN B 1 177 ? -18.203 32.406 8.297 1 98.44 177 GLN B O 1
ATOM 3263 N N . VAL B 1 178 ? -17.797 30.297 7.773 1 98.62 178 VAL B N 1
ATOM 3264 C CA . VAL B 1 178 ? -17.5 29.891 9.148 1 98.62 178 VAL B CA 1
ATOM 3265 C C . VAL B 1 178 ? -16.312 30.688 9.672 1 98.62 178 VAL B C 1
ATOM 3267 O O . VAL B 1 178 ? -16.391 31.297 10.734 1 98.62 178 VAL B O 1
ATOM 3270 N N . ILE B 1 179 ? -15.281 30.75 8.859 1 98.31 179 ILE B N 1
ATOM 3271 C CA . ILE B 1 179 ? -14.031 31.406 9.25 1 98.31 179 ILE B CA 1
ATOM 3272 C C . ILE B 1 179 ? -14.266 32.906 9.469 1 98.31 179 ILE B C 1
ATOM 3274 O O . ILE B 1 179 ? -13.688 33.5 10.375 1 98.31 179 ILE B O 1
ATOM 3278 N N . CYS B 1 180 ? -15.172 33.5 8.703 1 97.5 180 CYS B N 1
ATOM 3279 C CA . CYS B 1 180 ? -15.406 34.938 8.734 1 97.5 180 CYS B CA 1
ATOM 3280 C C . CYS B 1 180 ? -16.406 35.312 9.82 1 97.5 180 CYS B C 1
ATOM 3282 O O . CYS B 1 180 ? -16.641 36.469 10.094 1 97.5 180 CYS B O 1
ATOM 3284 N N . SER B 1 181 ? -16.922 34.375 10.461 1 97.31 181 SER B N 1
ATOM 3285 C CA . SER B 1 181 ? -17.984 34.625 11.445 1 97.31 181 SER B CA 1
ATOM 3286 C C . SER B 1 181 ? -17.406 35.219 12.734 1 97.31 181 SER B C 1
ATOM 3288 O O . SER B 1 181 ? -16.219 35.062 13.008 1 97.31 181 SER B O 1
ATOM 3290 N N . GLU B 1 182 ? -18.297 35.812 13.516 1 95.31 182 GLU B N 1
ATOM 3291 C CA . GLU B 1 182 ? -17.922 36.375 14.812 1 95.31 182 GLU B CA 1
ATOM 3292 C C . GLU B 1 182 ? -17.547 35.25 15.797 1 95.31 182 GLU B C 1
ATOM 3294 O O . GLU B 1 182 ? -16.703 35.438 16.688 1 95.31 182 GLU B O 1
ATOM 3299 N N . SER B 1 183 ? -18.172 34.156 15.664 1 96.75 183 SER B N 1
ATOM 3300 C CA . SER B 1 183 ? -17.906 32.938 16.453 1 96.75 183 SER B CA 1
ATOM 3301 C C . SER B 1 183 ? -17.75 31.719 15.57 1 96.75 183 SER B C 1
ATOM 3303 O O . SER B 1 183 ? -18.719 31 15.312 1 96.75 183 SER B O 1
ATOM 3305 N N . PRO B 1 184 ? -16.578 31.438 15.156 1 97.88 184 PRO B N 1
ATOM 3306 C CA . PRO B 1 184 ? -16.375 30.344 14.219 1 97.88 184 PRO B CA 1
ATOM 3307 C C . PRO B 1 184 ? -16.812 28.984 14.781 1 97.88 184 PRO B C 1
ATOM 3309 O O . PRO B 1 184 ? -17.344 28.156 14.047 1 97.88 184 PRO B O 1
ATOM 3312 N N . GLU B 1 185 ? -16.703 28.797 16.047 1 97.56 185 GLU B N 1
ATOM 3313 C CA . GLU B 1 185 ? -17.141 27.547 16.656 1 97.56 185 GLU B CA 1
ATOM 3314 C C . GLU B 1 185 ? -18.641 27.344 16.484 1 97.56 185 GLU B C 1
ATOM 3316 O O . GLU B 1 185 ? -19.094 26.266 16.094 1 97.56 185 GLU B O 1
ATOM 3321 N N . ASN B 1 186 ? -19.375 28.422 16.781 1 97.25 186 ASN B N 1
ATOM 3322 C CA . ASN B 1 186 ? -20.828 28.344 16.641 1 97.25 186 ASN B CA 1
ATOM 3323 C C . ASN B 1 186 ? -21.25 28.188 15.188 1 97.25 186 ASN B C 1
ATOM 3325 O O . ASN B 1 186 ? -22.156 27.406 14.883 1 97.25 186 ASN B O 1
ATOM 3329 N N . ALA B 1 187 ? -20.578 28.938 14.398 1 98.25 187 ALA B N 1
ATOM 3330 C CA . ALA B 1 187 ? -20.891 28.875 12.969 1 98.25 187 ALA B CA 1
ATOM 3331 C C . ALA B 1 187 ? -20.609 27.484 12.406 1 98.25 187 ALA B C 1
ATOM 3333 O O . ALA B 1 187 ? -21.391 26.953 11.609 1 98.25 187 ALA B O 1
ATOM 3334 N N . MET B 1 188 ? -19.484 26.875 12.828 1 98.5 188 MET B N 1
ATOM 3335 C CA . MET B 1 188 ? -19.125 25.547 12.359 1 98.5 188 MET B CA 1
ATOM 3336 C C . MET B 1 188 ? -20.156 24.516 12.805 1 98.5 188 MET B C 1
ATOM 3338 O O . MET B 1 188 ? -20.594 23.672 12.008 1 98.5 188 MET B O 1
ATOM 3342 N N . THR B 1 189 ? -20.562 24.594 14.055 1 98.19 189 THR B N 1
ATOM 3343 C CA . THR B 1 189 ? -21.578 23.688 14.57 1 98.19 189 THR B CA 1
ATOM 3344 C C . THR B 1 189 ? -22.875 23.828 13.789 1 98.19 189 THR B C 1
ATOM 3346 O O . THR B 1 189 ? -23.5 22.828 13.422 1 98.19 189 THR B O 1
ATOM 3349 N N . SER B 1 190 ? -23.266 25.078 13.492 1 97.94 190 SER B N 1
ATOM 3350 C CA . SER B 1 190 ? -24.469 25.328 12.703 1 97.94 190 SER B CA 1
ATOM 3351 C C . SER B 1 190 ? -24.344 24.75 11.297 1 97.94 190 SER B C 1
ATOM 3353 O O . SER B 1 190 ? -25.281 24.125 10.789 1 97.94 190 SER B O 1
ATOM 3355 N N . ALA B 1 191 ? -23.219 24.969 10.727 1 98.19 191 ALA B N 1
ATOM 3356 C CA . ALA B 1 191 ? -22.984 24.453 9.383 1 98.19 191 ALA B CA 1
ATOM 3357 C C . ALA B 1 191 ? -23.094 22.938 9.359 1 98.19 191 ALA B C 1
ATOM 3359 O O . ALA B 1 191 ? -23.688 22.359 8.445 1 98.19 191 ALA B O 1
ATOM 3360 N N . PHE B 1 192 ? -22.516 22.234 10.305 1 98.12 192 PHE B N 1
ATOM 3361 C CA . PHE B 1 192 ? -22.562 20.781 10.391 1 98.12 192 PHE B CA 1
ATOM 3362 C C . PHE B 1 192 ? -24 20.297 10.523 1 98.12 192 PHE B C 1
ATOM 3364 O O . PHE B 1 192 ? -24.312 19.172 10.125 1 98.12 192 PHE B O 1
ATOM 3371 N N . LYS B 1 193 ? -24.844 21.141 11.055 1 96.88 193 LYS B N 1
ATOM 3372 C CA . LYS B 1 193 ? -26.25 20.797 11.227 1 96.88 193 LYS B CA 1
ATOM 3373 C C . LYS B 1 193 ? -27.062 21.109 9.969 1 96.88 193 LYS B C 1
ATOM 3375 O O . LYS B 1 193 ? -28.281 20.953 9.953 1 96.88 193 LYS B O 1
ATOM 3380 N N . GLY B 1 194 ? -26.391 21.672 8.977 1 95.56 194 GLY B N 1
ATOM 3381 C CA . GLY B 1 194 ? -27.047 21.984 7.719 1 95.56 194 GLY B CA 1
ATOM 3382 C C . GLY B 1 194 ? -27.734 23.344 7.727 1 95.56 194 GLY B C 1
ATOM 3383 O O . GLY B 1 194 ? -28.547 23.641 6.855 1 95.56 194 GLY B O 1
ATOM 3384 N N . GLN B 1 195 ? -27.375 24.141 8.688 1 95.25 195 GLN B N 1
ATOM 3385 C CA . GLN B 1 195 ? -27.984 25.469 8.781 1 95.25 195 GLN B CA 1
ATOM 3386 C C . GLN B 1 195 ? -27.25 26.469 7.883 1 95.25 195 GLN B C 1
ATOM 3388 O O . GLN B 1 195 ? -26.031 26.391 7.719 1 95.25 195 GLN B O 1
ATOM 3393 N N . SER B 1 196 ? -27.984 27.359 7.379 1 93.94 196 SER B N 1
ATOM 3394 C CA . SER B 1 196 ? -27.406 28.391 6.535 1 93.94 196 SER B CA 1
ATOM 3395 C C . SER B 1 196 ? -26.703 29.453 7.375 1 93.94 196 SER B C 1
ATOM 3397 O O . SER B 1 196 ? -27.156 29.781 8.477 1 93.94 196 SER B O 1
ATOM 3399 N N . LEU B 1 197 ? -25.625 29.906 6.789 1 95.5 197 LEU B N 1
ATOM 3400 C CA . LEU B 1 197 ? -24.906 31 7.406 1 95.5 197 LEU B CA 1
ATOM 3401 C C . LEU B 1 197 ? -25.125 32.312 6.633 1 95.5 197 LEU B C 1
ATOM 3403 O O . LEU B 1 197 ? -25.156 32.281 5.398 1 95.5 197 LEU B O 1
ATOM 3407 N N . SER B 1 198 ? -25.281 33.406 7.344 1 91.62 198 SER B N 1
ATOM 3408 C CA . SER B 1 198 ? -25.656 34.688 6.711 1 91.62 198 SER B CA 1
ATOM 3409 C C . SER B 1 198 ? -24.438 35.531 6.379 1 91.62 198 SER B C 1
ATOM 3411 O O . SER B 1 198 ? -24.516 36.469 5.586 1 91.62 198 SER B O 1
ATOM 3413 N N . VAL B 1 199 ? -23.359 35.156 6.883 1 93.06 199 VAL B N 1
ATOM 3414 C CA . VAL B 1 199 ? -22.141 35.938 6.695 1 93.06 199 VAL B CA 1
ATOM 3415 C C . VAL B 1 199 ? -21.641 35.781 5.258 1 93.06 199 VAL B C 1
ATOM 3417 O O . VAL B 1 199 ? -21.641 34.688 4.699 1 93.06 199 VAL B O 1
ATOM 3420 N N . SER B 1 200 ? -21.297 36.938 4.629 1 93.56 200 SER B N 1
ATOM 3421 C CA . SER B 1 200 ? -20.578 36.875 3.352 1 93.56 200 SER B CA 1
ATOM 3422 C C . SER B 1 200 ? -19.078 36.812 3.559 1 93.56 200 SER B C 1
ATOM 3424 O O . SER B 1 200 ? -18.469 37.688 4.176 1 93.56 200 SER B O 1
ATOM 3426 N N . PRO B 1 201 ? -18.5 35.781 3 1 94.69 201 PRO B N 1
ATOM 3427 C CA . PRO B 1 201 ? -17.078 35.625 3.295 1 94.69 201 PRO B CA 1
ATOM 3428 C C . PRO B 1 201 ? -16.203 36.625 2.521 1 94.69 201 PRO B C 1
ATOM 3430 O O . PRO B 1 201 ? -16.453 36.875 1.341 1 94.69 201 PRO B O 1
ATOM 3433 N N . SER B 1 202 ? -15.25 37.156 3.217 1 96.12 202 SER B N 1
ATOM 3434 C CA . SER B 1 202 ? -14.227 37.969 2.59 1 96.12 202 SER B CA 1
ATOM 3435 C C . SER B 1 202 ? -13.219 37.125 1.818 1 96.12 202 SER B C 1
ATOM 3437 O O . SER B 1 202 ? -13.211 35.906 1.948 1 96.12 202 SER B O 1
ATOM 3439 N N . GLN B 1 203 ? -12.414 37.844 1.018 1 96.56 203 GLN B N 1
ATOM 3440 C CA . GLN B 1 203 ? -11.344 37.125 0.304 1 96.56 203 GLN B CA 1
ATOM 3441 C C . GLN B 1 203 ? -10.336 36.531 1.276 1 96.56 203 GLN B C 1
ATOM 3443 O O . GLN B 1 203 ? -9.82 35.438 1.035 1 96.56 203 GLN B O 1
ATOM 3448 N N . SER B 1 204 ? -10.117 37.219 2.34 1 96.94 204 SER B N 1
ATOM 3449 C CA . SER B 1 204 ? -9.172 36.75 3.342 1 96.94 204 SER B CA 1
ATOM 3450 C C . SER B 1 204 ? -9.633 35.406 3.936 1 96.94 204 SER B C 1
ATOM 3452 O O . SER B 1 204 ? -8.828 34.531 4.16 1 96.94 204 SER B O 1
ATOM 3454 N N . CYS B 1 205 ? -10.914 35.312 4.141 1 97.75 205 CYS B N 1
ATOM 3455 C CA . CYS B 1 205 ? -11.453 34.062 4.68 1 97.75 205 CYS B CA 1
ATOM 3456 C C . CYS B 1 205 ? -11.398 32.938 3.637 1 97.75 205 CYS B C 1
ATOM 3458 O O . CYS B 1 205 ? -11.133 31.781 3.971 1 97.75 205 CYS B O 1
ATOM 3460 N N . GLN B 1 206 ? -11.602 33.281 2.461 1 97.81 206 GLN B N 1
ATOM 3461 C CA . GLN B 1 206 ? -11.477 32.312 1.383 1 97.81 206 GLN B CA 1
ATOM 3462 C C . GLN B 1 206 ? -10.039 31.828 1.258 1 97.81 206 GLN B C 1
ATOM 3464 O O . GLN B 1 206 ? -9.805 30.641 1.006 1 97.81 206 GLN B O 1
ATOM 3469 N N . ASP B 1 207 ? -9.117 32.719 1.451 1 97.94 207 ASP B N 1
ATOM 3470 C CA . ASP B 1 207 ? -7.703 32.375 1.406 1 97.94 207 ASP B CA 1
ATOM 3471 C C . ASP B 1 207 ? -7.348 31.391 2.535 1 97.94 207 ASP B C 1
ATOM 3473 O O . ASP B 1 207 ? -6.516 30.5 2.357 1 97.94 207 ASP B O 1
ATOM 3477 N N . VAL B 1 208 ? -7.949 31.594 3.641 1 97.88 208 VAL B N 1
ATOM 3478 C CA . VAL B 1 208 ? -7.742 30.703 4.777 1 97.88 208 VAL B CA 1
ATOM 3479 C C . VAL B 1 208 ? -8.188 29.281 4.41 1 97.88 208 VAL B C 1
ATOM 3481 O O . VAL B 1 208 ? -7.473 28.312 4.672 1 97.88 208 VAL B O 1
ATOM 3484 N N . VAL B 1 209 ? -9.305 29.203 3.77 1 98.56 209 VAL B N 1
ATOM 3485 C CA . VAL B 1 209 ? -9.836 27.891 3.371 1 98.56 209 VAL B CA 1
ATOM 3486 C C . VAL B 1 209 ? -8.914 27.25 2.336 1 98.56 209 VAL B C 1
ATOM 3488 O O . VAL B 1 209 ? -8.609 26.062 2.422 1 98.56 209 VAL B O 1
ATOM 3491 N N . GLU B 1 210 ? -8.438 28.047 1.412 1 98.12 210 GLU B N 1
ATOM 3492 C CA . GLU B 1 210 ? -7.484 27.547 0.428 1 98.12 210 GLU B CA 1
ATOM 3493 C C . GLU B 1 210 ? -6.211 27.047 1.101 1 98.12 210 GLU B C 1
ATOM 3495 O O . GLU B 1 210 ? -5.66 26.016 0.707 1 98.12 210 GLU B O 1
ATOM 3500 N N . GLY B 1 211 ? -5.75 27.766 2.084 1 97.62 211 GLY B N 1
ATOM 3501 C CA . GLY B 1 211 ? -4.586 27.344 2.844 1 97.62 211 GLY B CA 1
ATOM 3502 C C . GLY B 1 211 ? -4.777 26 3.523 1 97.62 211 GLY B C 1
ATOM 3503 O O . GLY B 1 211 ? -3.873 25.156 3.521 1 97.62 211 GLY B O 1
ATOM 3504 N N . GLY B 1 212 ? -5.93 25.812 4.113 1 98.12 212 GLY B N 1
ATOM 3505 C CA . GLY B 1 212 ? -6.242 24.516 4.711 1 98.12 212 GLY B CA 1
ATOM 3506 C C . GLY B 1 212 ? -6.27 23.391 3.699 1 98.12 212 GLY B C 1
ATOM 3507 O O . GLY B 1 212 ? -5.723 22.312 3.949 1 98.12 212 GLY B O 1
ATOM 3508 N N . PHE B 1 213 ? -6.855 23.703 2.59 1 97.75 213 PHE B N 1
ATOM 3509 C CA . PHE B 1 213 ? -6.926 22.734 1.512 1 97.75 213 PHE B CA 1
ATOM 3510 C C . PHE B 1 213 ? -5.531 22.328 1.055 1 97.75 213 PHE B C 1
ATOM 3512 O O . PHE B 1 213 ? -5.23 21.141 0.938 1 97.75 213 PHE B O 1
ATOM 3519 N N . GLN B 1 214 ? -4.672 23.266 0.86 1 95.5 214 GLN B N 1
ATOM 3520 C CA . GLN B 1 214 ? -3.307 23.016 0.418 1 95.5 214 GLN B CA 1
ATOM 3521 C C . GLN B 1 214 ? -2.52 22.25 1.48 1 95.5 214 GLN B C 1
ATOM 3523 O O . GLN B 1 214 ? -1.719 21.375 1.157 1 95.5 214 GLN B O 1
ATOM 3528 N N . LEU B 1 215 ? -2.729 22.609 2.695 1 97.12 215 LEU B N 1
ATOM 3529 C CA . LEU B 1 215 ? -2.072 21.891 3.783 1 97.12 215 LEU B CA 1
ATOM 3530 C C . LEU B 1 215 ? -2.465 20.422 3.783 1 97.12 215 LEU B C 1
ATOM 3532 O O . LEU B 1 215 ? -1.607 19.547 3.914 1 97.12 215 LEU B O 1
ATOM 3536 N N . GLY B 1 216 ? -3.785 20.203 3.615 1 97.56 216 GLY B N 1
ATOM 3537 C CA . GLY B 1 216 ? -4.246 18.828 3.514 1 97.56 216 GLY B CA 1
ATOM 3538 C C . GLY B 1 216 ? -3.604 18.062 2.369 1 97.56 216 GLY B C 1
ATOM 3539 O O . GLY B 1 216 ? -3.221 16.906 2.527 1 97.56 216 GLY B O 1
ATOM 3540 N N . GLN B 1 217 ? -3.51 18.703 1.285 1 93.75 217 GLN B N 1
ATOM 3541 C CA . GLN B 1 217 ? -2.871 18.078 0.137 1 93.75 217 GLN B CA 1
ATOM 3542 C C . GLN B 1 217 ? -1.418 17.719 0.441 1 93.75 217 GLN B C 1
ATOM 3544 O O . GLN B 1 217 ? -0.962 16.625 0.126 1 93.75 217 GLN B O 1
ATOM 3549 N N . ARG B 1 218 ? -0.713 18.594 1.127 1 93.5 218 ARG B N 1
ATOM 3550 C CA . ARG B 1 218 ? 0.684 18.359 1.474 1 93.5 218 ARG B CA 1
ATOM 3551 C C . ARG B 1 218 ? 0.815 17.188 2.445 1 93.5 218 ARG B C 1
ATOM 3553 O O . ARG B 1 218 ? 1.817 16.469 2.43 1 93.5 218 ARG B O 1
ATOM 3560 N N . PHE B 1 219 ? -0.226 17.031 3.225 1 96.38 219 PHE B N 1
ATOM 3561 C CA . PHE B 1 219 ? -0.222 15.93 4.184 1 96.38 219 PHE B CA 1
ATOM 3562 C C . PHE B 1 219 ? -0.673 14.633 3.523 1 96.38 219 PHE B C 1
ATOM 3564 O O . PHE B 1 219 ? -0.583 13.555 4.125 1 96.38 219 PHE B O 1
ATOM 3571 N N . GLY B 1 220 ? -1.103 14.75 2.309 1 94.19 220 GLY B N 1
ATOM 3572 C CA . GLY B 1 220 ? -1.612 13.57 1.62 1 94.19 220 GLY B CA 1
ATOM 3573 C C . GLY B 1 220 ? -3.035 13.219 2.012 1 94.19 220 GLY B C 1
ATOM 3574 O O . GLY B 1 220 ? -3.436 12.055 1.938 1 94.19 220 GLY B O 1
ATOM 3575 N N . VAL B 1 221 ? -3.809 14.195 2.467 1 96.69 221 VAL B N 1
ATOM 3576 C CA . VAL B 1 221 ? -5.203 13.961 2.838 1 96.69 221 VAL B CA 1
ATOM 3577 C C . VAL B 1 221 ? -6.031 13.68 1.587 1 96.69 221 VAL B C 1
ATOM 3579 O O . VAL B 1 221 ? -6.02 14.461 0.636 1 96.69 221 VAL B O 1
ATOM 3582 N N . THR B 1 222 ? -6.762 12.555 1.621 1 94.38 222 THR B N 1
ATOM 3583 C CA . THR B 1 222 ? -7.559 12.18 0.459 1 94.38 222 THR B CA 1
ATOM 3584 C C . THR B 1 222 ? -9.031 12.047 0.834 1 94.38 222 THR B C 1
ATOM 3586 O O . THR B 1 222 ? -9.875 11.797 -0.027 1 94.38 222 THR B O 1
ATOM 3589 N N . GLY B 1 223 ? -9.281 12.25 2.084 1 96.25 223 GLY B N 1
ATOM 3590 C CA . GLY B 1 223 ? -10.641 12.125 2.58 1 96.25 223 GLY B CA 1
ATOM 3591 C C . GLY B 1 223 ? -10.844 12.789 3.928 1 96.25 223 GLY B C 1
ATOM 3592 O O . GLY B 1 223 ? -9.883 13.156 4.598 1 96.25 223 GLY B O 1
ATOM 3593 N N . THR B 1 224 ? -12.188 12.969 4.184 1 97.75 224 THR B N 1
ATOM 3594 C CA . THR B 1 224 ? -12.516 13.594 5.461 1 97.75 224 THR B CA 1
ATOM 3595 C C . THR B 1 224 ? -13.445 12.703 6.277 1 97.75 224 THR B C 1
ATOM 3597 O O . THR B 1 224 ? -14.195 11.898 5.719 1 97.75 224 THR B O 1
ATOM 3600 N N . PRO B 1 225 ? -13.344 12.859 7.57 1 98.75 225 PRO B N 1
ATOM 3601 C CA . PRO B 1 225 ? -12.32 13.602 8.305 1 98.75 225 PRO B CA 1
ATOM 3602 C C . PRO B 1 225 ? -10.961 12.906 8.273 1 98.75 225 PRO B C 1
ATOM 3604 O O . PRO B 1 225 ? -10.875 11.703 8.031 1 98.75 225 PRO B O 1
ATOM 3607 N N . THR B 1 226 ? -9.93 13.602 8.305 1 98.88 226 THR B N 1
ATOM 3608 C CA . THR B 1 226 ? -8.594 13.117 8.594 1 98.88 226 THR B CA 1
ATOM 3609 C C . THR B 1 226 ? -8.062 13.711 9.898 1 98.88 226 THR B C 1
ATOM 3611 O O . THR B 1 226 ? -8.07 14.938 10.07 1 98.88 226 THR B O 1
ATOM 3614 N N . ILE B 1 227 ? -7.594 12.836 10.805 1 98.88 227 ILE B N 1
ATOM 3615 C CA . ILE B 1 227 ? -7.242 13.25 12.156 1 98.88 227 ILE B CA 1
ATOM 3616 C C . ILE B 1 227 ? -5.73 13.133 12.359 1 98.88 227 ILE B C 1
ATOM 3618 O O . ILE B 1 227 ? -5.141 12.094 12.047 1 98.88 227 ILE B O 1
ATOM 3622 N N . VAL B 1 228 ? -5.145 14.164 12.797 1 98.75 228 VAL B N 1
ATOM 3623 C CA . VAL B 1 228 ? -3.744 14.148 13.203 1 98.75 228 VAL B CA 1
ATOM 3624 C C . VAL B 1 228 ? -3.654 14.164 14.734 1 98.75 228 VAL B C 1
ATOM 3626 O O . VAL B 1 228 ? -4.125 15.102 15.375 1 98.75 228 VAL B O 1
ATOM 3629 N N . LEU B 1 229 ? -3.043 13.156 15.281 1 98.5 229 LEU B N 1
ATOM 3630 C CA . LEU B 1 229 ? -2.885 13.016 16.719 1 98.5 229 LEU B CA 1
ATOM 3631 C C . LEU B 1 229 ? -1.74 13.883 17.234 1 98.5 229 LEU B C 1
ATOM 3633 O O . LEU B 1 229 ? -0.978 14.438 16.438 1 98.5 229 LEU B O 1
ATOM 3637 N N . PRO B 1 230 ? -1.638 13.977 18.578 1 97.75 230 PRO B N 1
ATOM 3638 C CA . PRO B 1 230 ? -0.601 14.836 19.156 1 97.75 230 PRO B CA 1
ATOM 3639 C C . PRO B 1 230 ? 0.81 14.398 18.766 1 97.75 230 PRO B C 1
ATOM 3641 O O . PRO B 1 230 ? 1.717 15.234 18.672 1 97.75 230 PRO B O 1
ATOM 3644 N N . ASN B 1 231 ? 0.979 13.148 18.453 1 97.12 231 ASN B N 1
ATOM 3645 C CA . ASN B 1 231 ? 2.299 12.633 18.094 1 97.12 231 ASN B CA 1
ATOM 3646 C C . ASN B 1 231 ? 2.541 12.695 16.594 1 97.12 231 ASN B C 1
ATOM 3648 O O . ASN B 1 231 ? 3.529 12.148 16.094 1 97.12 231 ASN B O 1
ATOM 3652 N N . GLY B 1 232 ? 1.604 13.195 15.867 1 97.88 232 GLY B N 1
ATOM 3653 C CA . GLY B 1 232 ? 1.771 13.391 14.438 1 97.88 232 GLY B CA 1
ATOM 3654 C C . GLY B 1 232 ? 1.193 12.258 13.609 1 97.88 232 GLY B C 1
ATOM 3655 O O . GLY B 1 232 ? 1.131 12.344 12.383 1 97.88 232 GLY B O 1
ATOM 3656 N N . GLU B 1 233 ? 0.792 11.172 14.289 1 97.56 233 GLU B N 1
ATOM 3657 C CA . GLU B 1 233 ? 0.123 10.102 13.547 1 97.56 233 GLU B CA 1
ATOM 3658 C C . GLU B 1 233 ? -1.162 10.609 12.898 1 97.56 233 GLU B C 1
ATOM 3660 O O . GLU B 1 233 ? -1.89 11.406 13.484 1 97.56 233 GLU B O 1
ATOM 3665 N N . MET B 1 234 ? -1.384 10.156 11.695 1 97.81 234 MET B N 1
ATOM 3666 C CA . MET B 1 234 ? -2.539 10.609 10.93 1 97.81 234 MET B CA 1
ATOM 3667 C C . MET B 1 234 ? -3.393 9.43 10.477 1 97.81 234 MET B C 1
ATOM 3669 O O . MET B 1 234 ? -2.863 8.398 10.062 1 97.81 234 MET B O 1
ATOM 3673 N N . GLY B 1 235 ? -4.668 9.547 10.633 1 97.38 235 GLY B N 1
ATOM 3674 C CA . GLY B 1 235 ? -5.625 8.547 10.188 1 97.38 235 GLY B CA 1
ATOM 3675 C C . GLY B 1 235 ? -6.812 9.133 9.453 1 97.38 235 GLY B C 1
ATOM 3676 O O . GLY B 1 235 ? -7.352 10.172 9.867 1 97.38 235 GLY B O 1
ATOM 3677 N N . GLU B 1 236 ? -7.164 8.508 8.398 1 97.44 236 GLU B N 1
ATOM 3678 C CA . GLU B 1 236 ? -8.305 8.945 7.598 1 97.44 236 GLU B CA 1
ATOM 3679 C C . GLU B 1 236 ? -9.586 8.266 8.047 1 97.44 236 GLU B C 1
ATOM 3681 O O . GLU B 1 236 ? -9.586 7.078 8.383 1 97.44 236 GLU B O 1
ATOM 3686 N N . GLY B 1 237 ? -10.688 9.078 8.062 1 97.94 237 GLY B N 1
ATOM 3687 C CA . GLY B 1 237 ? -11.992 8.516 8.352 1 97.94 237 GLY B CA 1
ATOM 3688 C C . GLY B 1 237 ? -12.469 8.797 9.766 1 97.94 237 GLY B C 1
ATOM 3689 O O . GLY B 1 237 ? -11.688 9.25 10.609 1 97.94 237 GLY B O 1
ATOM 3690 N N . PHE B 1 238 ? -13.727 8.5 9.945 1 98.38 238 PHE B N 1
ATOM 3691 C CA . PHE B 1 238 ? -14.352 8.688 11.25 1 98.38 238 PHE B CA 1
ATOM 3692 C C . PHE B 1 238 ? -13.773 7.711 12.266 1 98.38 238 PHE B C 1
ATOM 3694 O O . PHE B 1 238 ? -13.648 6.516 11.992 1 98.38 238 PHE B O 1
ATOM 3701 N N . VAL B 1 239 ? -13.422 8.258 13.352 1 98.25 239 VAL B N 1
ATOM 3702 C CA . VAL B 1 239 ? -13.008 7.488 14.523 1 98.25 239 VAL B CA 1
ATOM 3703 C C . VAL B 1 239 ? -13.828 7.918 15.742 1 98.25 239 VAL B C 1
ATOM 3705 O O . VAL B 1 239 ? -13.922 9.109 16.047 1 98.25 239 VAL B O 1
ATOM 3708 N N . PRO B 1 240 ? -14.391 6.961 16.391 1 98.38 240 PRO B N 1
ATOM 3709 C CA . PRO B 1 240 ? -15.141 7.312 17.609 1 98.38 240 PRO B CA 1
ATOM 3710 C C . PRO B 1 240 ? -14.273 8.008 18.656 1 98.38 240 PRO B C 1
ATOM 3712 O O . PRO B 1 240 ? -13.094 7.676 18.797 1 98.38 240 PRO B O 1
ATOM 3715 N N . ALA B 1 241 ? -14.938 8.883 19.438 1 98.44 241 ALA B N 1
ATOM 3716 C CA . ALA B 1 241 ? -14.234 9.703 20.422 1 98.44 241 ALA B CA 1
ATOM 3717 C C . ALA B 1 241 ? -13.445 8.836 21.391 1 98.44 241 ALA B C 1
ATOM 3719 O O . ALA B 1 241 ? -12.281 9.133 21.703 1 98.44 241 ALA B O 1
ATOM 3720 N N . GLU B 1 242 ? -14.039 7.777 21.797 1 98 242 GLU B N 1
ATOM 3721 C CA . GLU B 1 242 ? -13.383 6.906 22.766 1 98 242 GLU B CA 1
ATOM 3722 C C . GLU B 1 242 ? -12.094 6.32 22.203 1 98 242 GLU B C 1
ATOM 3724 O O . GLU B 1 242 ? -11.102 6.184 22.922 1 98 242 GLU B O 1
ATOM 3729 N N . GLN B 1 243 ? -12.148 5.977 20.984 1 98.12 243 GLN B N 1
ATOM 3730 C CA . GLN B 1 243 ? -10.977 5.41 20.344 1 98.12 243 GLN B CA 1
ATOM 3731 C C . GLN B 1 243 ? -9.891 6.465 20.156 1 98.12 243 GLN B C 1
ATOM 3733 O O . GLN B 1 243 ? -8.695 6.164 20.25 1 98.12 243 GLN B O 1
ATOM 3738 N N . ILE B 1 244 ? -10.266 7.684 19.844 1 98.31 244 ILE B N 1
ATOM 3739 C CA . ILE B 1 244 ? -9.312 8.781 19.75 1 98.31 244 ILE B CA 1
ATOM 3740 C C . ILE B 1 244 ? -8.625 9 21.094 1 98.31 244 ILE B C 1
ATOM 3742 O O . ILE B 1 244 ? -7.398 9.117 21.156 1 98.31 244 ILE B O 1
ATOM 3746 N N . VAL B 1 245 ? -9.422 9 22.141 1 97.69 245 VAL B N 1
ATOM 3747 C CA . VAL B 1 245 ? -8.898 9.188 23.484 1 97.69 245 VAL B CA 1
ATOM 3748 C C . VAL B 1 245 ? -7.891 8.086 23.812 1 97.69 245 VAL B C 1
ATOM 3750 O O . VAL B 1 245 ? -6.793 8.367 24.297 1 97.69 245 VAL B O 1
ATOM 3753 N N . GLN B 1 246 ? -8.234 6.867 23.453 1 97.5 246 GLN B N 1
ATOM 3754 C CA . GLN B 1 246 ? -7.352 5.738 23.719 1 97.5 246 GLN B CA 1
ATOM 3755 C C . GLN B 1 246 ? -6.062 5.844 22.906 1 97.5 246 GLN B C 1
ATOM 3757 O O . GLN B 1 246 ? -4.98 5.523 23.406 1 97.5 246 GLN B O 1
ATOM 3762 N N . ALA B 1 247 ? -6.215 6.242 21.703 1 97.25 247 ALA B N 1
ATOM 3763 C CA . ALA B 1 247 ? -5.043 6.383 20.844 1 97.25 247 ALA B CA 1
ATOM 3764 C C . ALA B 1 247 ? -4.062 7.406 21.422 1 97.25 247 ALA B C 1
ATOM 3766 O O . ALA B 1 247 ? -2.85 7.191 21.391 1 97.25 247 ALA B O 1
ATOM 3767 N N . ILE B 1 248 ? -4.539 8.508 21.906 1 97.25 248 ILE B N 1
ATOM 3768 C CA . ILE B 1 248 ? -3.691 9.562 22.453 1 97.25 248 ILE B CA 1
ATOM 3769 C C . ILE B 1 248 ? -3.025 9.062 23.734 1 97.25 248 ILE B C 1
ATOM 3771 O O . ILE B 1 248 ? -1.825 9.266 23.938 1 97.25 248 ILE B O 1
ATOM 3775 N N . LYS B 1 249 ? -3.768 8.359 24.547 1 95.19 249 LYS B N 1
ATOM 3776 C CA . LYS B 1 249 ? -3.225 7.84 25.797 1 95.19 249 LYS B CA 1
ATOM 3777 C C . LYS B 1 249 ? -2.16 6.777 25.547 1 95.19 249 LYS B C 1
ATOM 3779 O O . LYS B 1 249 ? -1.172 6.691 26.281 1 95.19 249 LYS B O 1
ATOM 3784 N N . GLY B 1 250 ? -2.424 5.977 24.531 1 90.88 250 GLY B N 1
ATOM 3785 C CA . GLY B 1 250 ? -1.485 4.922 24.188 1 90.88 250 GLY B CA 1
ATOM 3786 C C . GLY B 1 250 ? -0.202 5.441 23.578 1 90.88 250 GLY B C 1
ATOM 3787 O O . GLY B 1 250 ? 0.849 4.809 23.688 1 90.88 250 GLY B O 1
ATOM 3788 N N . ALA B 1 251 ? -0.249 6.453 22.797 1 81.06 251 ALA B N 1
ATOM 3789 C CA . ALA B 1 251 ? 0.922 7.023 22.141 1 81.06 251 ALA B CA 1
ATOM 3790 C C . ALA B 1 251 ? 1.832 7.723 23.141 1 81.06 251 ALA B C 1
ATOM 3792 O O . ALA B 1 251 ? 3.029 7.887 22.891 1 81.06 251 ALA B O 1
ATOM 3793 N N . GLY B 1 252 ? 1.31 8.352 24.141 1 66 252 GLY B N 1
ATOM 3794 C CA . GLY B 1 252 ? 2.076 9.016 25.188 1 66 252 GLY B CA 1
ATOM 3795 C C . GLY B 1 252 ? 2.764 8.047 26.125 1 66 252 GLY B C 1
ATOM 3796 O O . GLY B 1 252 ? 3.678 8.422 26.859 1 66 252 GLY B O 1
ATOM 3797 N N . SER B 1 253 ? 2.244 6.82 26.203 1 48.09 253 SER B N 1
ATOM 3798 C CA . SER B 1 253 ? 2.854 5.879 27.141 1 48.09 253 SER B CA 1
ATOM 3799 C C . SER B 1 253 ? 4.043 5.164 26.516 1 48.09 253 SER B C 1
ATOM 3801 O O . SER B 1 253 ? 4.082 4.973 25.297 1 48.09 253 SER B O 1
#

Nearest PDB structures (foldseek):
  4npb-assembly1_B  TM=7.981E-01  e=1.135E-17  Yersinia pestis CO92
  1jzd-assembly1_B  TM=7.951E-01  e=3.823E-16  Escherichia coli
  1eej-assembly1_A  TM=8.205E-01  e=6.871E-16  Escherichia coli
  4ilf-assembly1_B  TM=8.073E-01  e=1.974E-15  Salmonella enterica subsp. enterica serovar Typhimurium str. LT2
  1t3b-assembly1_A-2  TM=7.232E-01  e=4.961E-14  Haemophilus influenzae

Foldseek 3Di:
DPPPPPPPPPPPPPPPPPPPPPPPPPPDQDDDPCQCWHDAFNHIDHDPDDGDDPADDPKDWDADLQGFIWIHHPVNPDIGRDFDWDRDPNHIHGPSVLVLLVVLLVVVVVQDPLLWQKDAADDAALEEKEWEDFLVDLQRLVQVVCSVVLRPLRYMYTYQHAHLVDLPDPSVQQQLLLSPDPRSNVSSNCSNVVHDHPGGGDPVSSVSNNVSNSSCSSSNNNAPTWMQARSRDIDHTHDDSVVNSVVSVVVVD/DDDDPPPPPPPPPPPPPPPPPPPPPPPDQDDDPCQCWHDAFRHIDHDPDDGDDPADDPKDWDADLQGFIWIHHPVNPDIGRDFDWDRDPNHIHGPSVLVLLVVLLVVVVVQDLLLWQKDAADDAALEEKEWEDFLVDLQRLVQVVCSVVLSPLRYMYTYQHAHLVDLPDPSVQQQLLLSQDPRSNVSSNCSNVVHDHDGGGDVVSSVSNNVSNSSCSSSNNNAPTWMQARSRDIDHTHDDSVVNSVVSVVVVD

Organism: NCBI:txid1178482

Solvent-accessible surface area (backbone atoms only — not comparable to full-atom values): 27308 Å² total; per-residue (Å²): 134,86,78,78,78,78,77,79,73,78,79,77,76,77,77,77,76,78,77,76,78,72,73,73,71,76,75,66,83,67,63,44,71,44,56,57,58,36,64,53,66,85,37,81,43,64,52,68,44,64,44,72,50,87,42,54,49,65,28,26,41,40,28,35,58,50,44,51,52,31,36,22,24,57,68,52,39,27,32,33,48,50,42,41,30,38,49,43,95,93,29,66,39,54,51,47,58,55,50,48,15,52,51,50,48,55,53,56,68,68,50,56,71,81,56,37,42,65,45,68,45,35,84,65,81,70,46,49,34,40,31,36,30,29,64,82,36,68,48,29,34,56,48,56,74,36,45,64,60,35,13,60,64,3,28,24,40,31,35,30,42,29,34,87,79,33,76,84,27,71,59,22,50,50,51,7,24,20,58,57,38,96,47,32,57,59,42,44,55,38,38,43,72,69,44,86,77,86,60,78,51,48,70,69,27,41,48,39,33,41,50,29,35,52,51,35,34,37,70,48,56,86,54,60,19,25,39,29,43,73,79,27,53,68,47,75,42,73,64,57,56,69,57,51,53,48,50,54,57,57,68,75,99,133,88,72,87,71,79,75,78,74,77,80,77,76,77,76,78,75,78,75,75,76,72,73,72,70,76,76,66,79,68,64,46,71,45,56,58,58,37,64,53,65,84,37,80,42,64,50,68,44,63,42,72,51,86,40,54,49,65,26,26,40,41,28,34,59,51,45,51,50,30,36,21,24,56,68,52,38,25,31,35,49,50,42,40,30,38,49,43,96,93,29,66,39,55,50,45,58,53,51,50,16,51,48,49,48,56,53,56,68,69,52,56,71,80,56,37,41,63,45,68,46,36,84,66,80,68,44,47,33,42,30,36,30,27,63,82,36,69,47,30,34,57,46,55,74,36,46,65,61,34,12,61,65,3,28,24,40,30,36,31,38,29,33,88,80,33,74,86,26,71,59,23,50,51,50,6,21,20,58,58,38,98,47,31,57,61,41,44,54,38,36,43,71,69,45,86,75,87,58,77,50,48,71,70,25,42,49,38,33,40,50,29,35,51,51,35,34,37,70,48,56,88,54,60,19,24,38,30,42,74,79,26,52,71,45,75,43,72,64,59,55,69,57,52,53,48,50,55,56,55,69,75,99